Protein AF-A0A850BK90-F1 (afdb_monomer_lite)

pLDDT: mean 86.21, std 15.76, range [28.03, 98.56]

Radius of gyration: 34.25 Å; chains: 1; bounding box: 113×43×99 Å

Secondary structure (DSSP, 8-state):
--HHHIIIIIHHHHTTS-HHHHHHHHHHHHHHHHHSHHHHHHHHHHS-BSPPGGG-EEETTEEESSSEEEPTTSSTTSSSHHHHTTBT-SEEEEEEEBSS-B----TTPSEEEGGGTEEEE-TTS-B-BHHHHHHHHHH-TT--S-EEEEE---THHHHHHHHHHTTT-SEEEE-GGGTT-HHHHHHHHHH-SSPEEEEPPTT--HHHHHHHHHHHHHHT--EEES---EEPTTSTT-EEESGGGHHHHHHHHHHHHHHHTTTSEEEE-S---SHHHHHHHHHTT-SEEEESHHHHHS-TTHHHHHHHHHHHHHHHHHHT-----PPPPP------------PPPP----------------TTHHHHHHHHHHHHHHHHHHHHHHHHTTPPPHHHHHHHTS-HHHHHHHTTTHHHHHHHHHHHHHHHHHHHHHHHHHHHIIIIITTT-HHHHHHHHHHHHHHHHGGGGGGGGS---HHHHHHHHHHHHHHHHHHHHHHHH--S---GGGGGS-SSB--TTSHHHHHHHHHHHHHHHHHHHHHHHHHHHTTTS--HHHHHHHT--HHHHHHH-TTHHHHHHHHHHHHHHHHHHHHHHHHHHHHHH--TT-HHHHHHHHHHHHHHHHHHHHTHHHHT---HHHHHHHHHHHHHHHHHHHHHHHHHHHS-TT-SB----

Structure (mmCIF, N/CA/C/O backbone):
data_AF-A0A850BK90-F1
#
_entry.id   AF-A0A850BK90-F1
#
loop_
_atom_site.group_PDB
_atom_site.id
_atom_site.type_symbol
_atom_site.label_atom_id
_atom_site.label_alt_id
_atom_site.label_comp_id
_atom_site.label_asym_id
_atom_site.label_entity_id
_atom_site.label_seq_id
_atom_site.pdbx_PDB_ins_code
_atom_site.Cartn_x
_atom_site.Cartn_y
_atom_site.Cartn_z
_atom_site.occupancy
_atom_site.B_iso_or_equiv
_atom_site.auth_seq_id
_atom_site.auth_comp_id
_atom_site.auth_asym_id
_atom_site.auth_atom_id
_atom_site.pdbx_PDB_model_num
ATOM 1 N N . MET A 1 1 ? -5.467 1.366 4.485 1.00 55.59 1 MET A N 1
ATOM 2 C CA . MET A 1 1 ? -4.414 0.494 3.914 1.00 55.59 1 MET A CA 1
ATOM 3 C C . MET A 1 1 ? -5.049 -0.854 3.629 1.00 55.59 1 MET A C 1
ATOM 5 O O . MET A 1 1 ? -5.487 -1.485 4.581 1.00 55.59 1 MET A O 1
ATOM 9 N N . PRO A 1 2 ? -5.149 -1.277 2.365 1.00 62.84 2 PRO A N 1
ATOM 10 C CA . PRO A 1 2 ? -5.814 -2.530 2.025 1.00 62.84 2 PRO A CA 1
ATOM 11 C C . PRO A 1 2 ? -5.014 -3.762 2.468 1.00 62.84 2 PRO A C 1
ATOM 13 O O . PRO A 1 2 ? -3.783 -3.770 2.363 1.00 62.84 2 PRO A O 1
ATOM 16 N N . ASP A 1 3 ? -5.699 -4.835 2.863 1.00 71.88 3 ASP A N 1
ATOM 17 C CA . ASP A 1 3 ? -5.078 -6.105 3.281 1.00 71.88 3 ASP A CA 1
ATOM 18 C C . ASP A 1 3 ? -4.113 -6.684 2.238 1.00 71.88 3 ASP A C 1
ATOM 20 O O . ASP A 1 3 ? -3.059 -7.216 2.592 1.00 71.88 3 ASP A O 1
ATOM 24 N N . TRP A 1 4 ? -4.425 -6.503 0.949 1.00 63.34 4 TRP A N 1
ATOM 25 C CA . TRP A 1 4 ? -3.591 -6.956 -0.169 1.00 63.34 4 TRP A CA 1
ATOM 26 C C . TRP A 1 4 ? -2.229 -6.254 -0.244 1.00 63.34 4 TRP A C 1
ATOM 28 O O . TRP A 1 4 ? -1.328 -6.760 -0.899 1.00 63.34 4 TRP A O 1
ATOM 38 N N . THR A 1 5 ? -2.048 -5.116 0.433 1.00 70.62 5 THR A N 1
ATOM 39 C CA . THR A 1 5 ? -0.725 -4.492 0.603 1.00 70.62 5 THR A CA 1
ATOM 40 C C . THR A 1 5 ? -0.061 -4.916 1.908 1.00 70.62 5 THR A C 1
ATOM 42 O O . THR A 1 5 ? 1.141 -5.184 1.944 1.00 70.62 5 THR A O 1
ATOM 45 N N . TYR A 1 6 ? -0.837 -4.994 2.993 1.00 81.31 6 TYR A N 1
ATOM 46 C CA . TYR A 1 6 ? -0.299 -5.231 4.326 1.00 81.31 6 TYR A CA 1
ATOM 47 C C . TYR A 1 6 ? 0.297 -6.631 4.469 1.00 81.31 6 TYR A C 1
ATOM 49 O O . TYR A 1 6 ? 1.457 -6.757 4.852 1.00 81.31 6 TYR A O 1
ATOM 57 N N . HIS A 1 7 ? -0.454 -7.676 4.123 1.00 81.88 7 HIS A N 1
ATOM 58 C CA . HIS A 1 7 ? -0.020 -9.059 4.331 1.00 81.88 7 HIS A CA 1
ATOM 59 C C . HIS A 1 7 ? 1.178 -9.498 3.473 1.00 81.88 7 HIS A C 1
ATOM 61 O O . HIS A 1 7 ? 2.066 -10.135 4.038 1.00 81.88 7 HIS A O 1
ATOM 67 N N . PRO A 1 8 ? 1.261 -9.183 2.165 1.00 71.94 8 PRO A N 1
ATOM 68 C CA . PRO A 1 8 ? 2.379 -9.648 1.343 1.00 71.94 8 PRO A CA 1
ATOM 69 C C . PRO A 1 8 ? 3.638 -8.774 1.431 1.00 71.94 8 PRO A C 1
ATOM 71 O O . PRO A 1 8 ? 4.728 -9.293 1.212 1.00 71.94 8 PRO A O 1
ATOM 74 N N . PHE A 1 9 ? 3.527 -7.479 1.764 1.00 77.31 9 PHE A N 1
ATOM 75 C CA . PHE A 1 9 ? 4.675 -6.557 1.712 1.00 77.31 9 PHE A CA 1
ATOM 76 C C . PHE A 1 9 ? 5.062 -5.987 3.079 1.00 77.31 9 PHE A C 1
ATOM 78 O O . PHE A 1 9 ? 6.206 -6.131 3.513 1.00 77.31 9 PHE A O 1
ATOM 85 N N . PHE A 1 10 ? 4.123 -5.350 3.787 1.00 82.69 10 PHE A N 1
ATOM 86 C CA . PHE A 1 10 ? 4.450 -4.632 5.024 1.00 82.69 10 PHE A CA 1
ATOM 87 C C . PHE A 1 10 ? 4.637 -5.564 6.215 1.00 82.69 10 PHE A C 1
ATOM 89 O O . PHE A 1 10 ? 5.603 -5.411 6.958 1.00 82.69 10 PHE A O 1
ATOM 96 N N . LYS A 1 11 ? 3.751 -6.546 6.395 1.00 88.56 11 LYS A N 1
ATOM 97 C CA . LYS A 1 11 ? 3.808 -7.491 7.511 1.00 88.56 11 LYS A CA 1
ATOM 98 C C . LYS A 1 11 ? 5.130 -8.276 7.515 1.00 88.56 11 LYS A C 1
ATOM 100 O O . LYS A 1 11 ? 5.791 -8.235 8.548 1.00 88.56 11 LYS A O 1
ATOM 105 N N . PRO A 1 12 ? 5.609 -8.885 6.407 1.00 87.56 12 PRO A N 1
ATOM 106 C CA . PRO A 1 12 ? 6.881 -9.615 6.405 1.00 87.56 12 PRO A CA 1
ATOM 107 C C . PRO A 1 12 ? 8.093 -8.731 6.717 1.00 87.56 12 PRO A C 1
ATOM 109 O O . PRO A 1 12 ? 9.051 -9.199 7.328 1.00 87.56 12 PRO A O 1
ATOM 112 N N . LEU A 1 13 ? 8.056 -7.451 6.329 1.00 88.44 13 LEU A N 1
ATOM 113 C CA . LEU A 1 13 ? 9.131 -6.499 6.606 1.00 88.44 13 LEU A CA 1
ATOM 114 C C . LEU A 1 13 ? 9.105 -6.013 8.062 1.00 88.44 13 LEU A C 1
ATOM 116 O O . LEU A 1 13 ? 10.115 -6.079 8.759 1.00 88.44 13 LEU A O 1
ATOM 120 N N . LEU A 1 14 ? 7.945 -5.557 8.540 1.00 89.88 14 LEU A N 1
ATOM 121 C CA . LEU A 1 14 ? 7.761 -5.047 9.902 1.00 89.88 14 LEU A CA 1
ATOM 122 C C . LEU A 1 14 ? 7.940 -6.143 10.952 1.00 89.88 14 LEU A C 1
ATOM 124 O O . LEU A 1 14 ? 8.345 -5.854 12.077 1.00 89.88 14 LEU A O 1
ATOM 128 N N . PHE A 1 15 ? 7.656 -7.400 10.604 1.00 92.94 15 PHE A N 1
ATOM 129 C CA . PHE A 1 15 ? 7.811 -8.509 11.536 1.00 92.94 15 PHE A CA 1
ATOM 130 C C . PHE A 1 15 ? 9.271 -8.939 11.728 1.00 92.94 15 PHE A C 1
ATOM 132 O O . PHE A 1 15 ? 9.591 -9.547 12.741 1.00 92.94 15 PHE A O 1
ATOM 139 N N . ARG A 1 16 ? 10.186 -8.516 10.846 1.00 89.69 16 ARG A N 1
ATOM 140 C CA . ARG A 1 16 ? 11.638 -8.688 11.038 1.00 89.69 16 ARG A CA 1
ATOM 141 C C . ARG A 1 16 ? 12.256 -7.676 12.003 1.00 89.69 16 ARG A C 1
ATOM 143 O O . ARG A 1 16 ? 13.419 -7.815 12.367 1.00 89.69 16 ARG A O 1
ATOM 150 N N . LEU A 1 17 ? 11.506 -6.648 12.394 1.00 89.25 17 LEU A N 1
ATOM 151 C CA . LEU A 1 17 ? 11.947 -5.633 13.343 1.00 89.25 17 LEU A CA 1
ATOM 152 C C . LEU A 1 17 ? 11.377 -5.920 14.740 1.00 89.25 17 LEU A C 1
ATOM 154 O O . LEU A 1 17 ? 10.257 -6.434 14.846 1.00 89.25 17 LEU A O 1
ATOM 158 N N . PRO A 1 18 ? 12.082 -5.520 15.818 1.00 89.38 18 PRO A N 1
ATOM 159 C CA . PRO A 1 18 ? 11.487 -5.477 17.149 1.00 89.38 18 PRO A CA 1
ATOM 160 C C . PRO A 1 18 ? 10.239 -4.579 17.158 1.00 89.38 18 PRO A C 1
ATOM 162 O O . PRO A 1 18 ? 10.147 -3.617 16.385 1.00 89.38 18 PRO A O 1
ATOM 165 N N . ALA A 1 19 ? 9.282 -4.873 18.043 1.00 89.94 19 ALA A N 1
ATOM 166 C CA . ALA A 1 19 ? 7.936 -4.301 17.966 1.00 89.94 19 ALA A CA 1
ATOM 167 C C . ALA A 1 19 ? 7.914 -2.767 18.062 1.00 89.94 19 ALA A C 1
ATOM 169 O O . ALA A 1 19 ? 7.218 -2.113 17.288 1.00 89.94 19 ALA A O 1
ATOM 170 N N . GLU A 1 20 ? 8.709 -2.175 18.959 1.00 89.19 20 GLU A N 1
ATOM 171 C CA . GLU A 1 20 ? 8.755 -0.717 19.110 1.00 89.19 20 GLU A CA 1
ATOM 172 C C . GLU A 1 20 ? 9.348 0.011 17.893 1.00 89.19 20 GLU A C 1
ATOM 174 O O . GLU A 1 20 ? 8.703 0.931 17.388 1.00 89.19 20 GLU A O 1
ATOM 179 N N . PRO A 1 21 ? 10.530 -0.364 17.361 1.00 89.62 21 PRO A N 1
ATOM 180 C CA . PRO A 1 21 ? 11.002 0.158 16.082 1.00 89.62 21 PRO A CA 1
ATOM 181 C C . PRO A 1 21 ? 9.967 0.043 14.958 1.00 89.62 21 PRO A C 1
ATOM 183 O O . PRO A 1 21 ? 9.746 1.024 14.247 1.00 89.62 21 PRO A O 1
ATOM 186 N N . ALA A 1 22 ? 9.302 -1.111 14.825 1.00 91.81 22 ALA A N 1
ATOM 187 C CA . ALA A 1 22 ? 8.269 -1.323 13.812 1.00 91.81 22 ALA A CA 1
ATOM 188 C C . ALA A 1 22 ? 7.086 -0.354 13.990 1.00 91.81 22 ALA A C 1
ATOM 190 O O . ALA A 1 22 ? 6.674 0.305 13.030 1.00 91.81 22 ALA A O 1
ATOM 191 N N . ARG A 1 23 ? 6.583 -0.208 15.225 1.00 92.56 23 ARG A N 1
ATOM 192 C CA . ARG A 1 23 ? 5.519 0.743 15.586 1.00 92.56 23 ARG A CA 1
ATOM 193 C C . ARG A 1 23 ? 5.940 2.178 15.291 1.00 92.56 23 ARG A C 1
ATOM 195 O O . ARG A 1 23 ? 5.211 2.893 14.614 1.00 92.56 23 ARG A O 1
ATOM 202 N N . ARG A 1 24 ? 7.131 2.591 15.727 1.00 90.62 24 ARG A N 1
ATOM 203 C CA . ARG A 1 24 ? 7.639 3.958 15.547 1.00 90.62 24 ARG A CA 1
ATOM 204 C C . ARG A 1 24 ? 7.816 4.327 14.077 1.00 90.62 24 ARG A C 1
ATOM 206 O O . ARG A 1 24 ? 7.438 5.428 13.693 1.00 90.62 24 ARG A O 1
ATOM 213 N N . ILE A 1 25 ? 8.356 3.425 13.254 1.00 92.06 25 ILE A N 1
ATOM 214 C CA . ILE A 1 25 ? 8.469 3.635 11.800 1.00 92.06 25 ILE A CA 1
ATOM 215 C C . ILE A 1 25 ? 7.076 3.766 11.181 1.00 92.06 25 ILE A C 1
ATOM 217 O O . ILE A 1 25 ? 6.824 4.709 10.434 1.00 92.06 25 ILE A O 1
ATOM 221 N N . THR A 1 26 ? 6.158 2.865 11.540 1.00 92.88 26 THR A N 1
ATOM 222 C CA . THR A 1 26 ? 4.777 2.890 11.037 1.00 92.88 26 THR A CA 1
ATOM 223 C C . THR A 1 26 ? 4.088 4.209 11.392 1.00 92.88 26 THR A C 1
ATOM 225 O O . THR A 1 26 ? 3.578 4.897 10.511 1.00 92.88 26 THR A O 1
ATOM 228 N N . LEU A 1 27 ? 4.138 4.618 12.661 1.00 93.31 27 LEU A N 1
ATOM 229 C CA . LEU A 1 27 ? 3.566 5.880 13.124 1.00 93.31 27 LEU A CA 1
ATOM 230 C C . LEU A 1 27 ? 4.255 7.100 12.509 1.00 93.31 27 LEU A C 1
ATOM 232 O O . LEU A 1 27 ? 3.576 8.079 12.236 1.00 93.31 27 LEU A O 1
ATOM 236 N N . ALA A 1 28 ? 5.565 7.066 12.250 1.00 91.50 28 ALA A N 1
ATOM 237 C CA . ALA A 1 28 ? 6.263 8.168 11.588 1.00 91.50 28 ALA A CA 1
ATOM 238 C C . ALA A 1 28 ? 5.769 8.372 10.146 1.00 91.50 28 ALA A C 1
ATOM 240 O O . ALA A 1 28 ? 5.507 9.506 9.741 1.00 91.50 28 ALA A O 1
ATOM 241 N N . LEU A 1 29 ? 5.578 7.283 9.394 1.00 89.75 29 LEU A N 1
ATOM 242 C CA . LEU A 1 29 ? 5.016 7.329 8.041 1.00 89.75 29 LEU A CA 1
ATOM 243 C C . LEU A 1 29 ? 3.564 7.827 8.051 1.00 89.75 29 LEU A C 1
ATOM 245 O O . LEU A 1 29 ? 3.200 8.694 7.254 1.00 89.75 29 LEU A O 1
ATOM 249 N N . LEU A 1 30 ? 2.751 7.341 8.993 1.00 91.62 30 LEU A N 1
ATOM 250 C CA . LEU A 1 30 ? 1.383 7.827 9.180 1.00 91.62 30 LEU A CA 1
ATOM 251 C C . LEU A 1 30 ? 1.356 9.301 9.604 1.00 91.62 30 LEU A C 1
ATOM 253 O O . LEU A 1 30 ? 0.539 10.066 9.102 1.00 91.62 30 LEU A O 1
ATOM 257 N N . ALA A 1 31 ? 2.283 9.739 10.456 1.00 91.50 31 ALA A N 1
ATOM 258 C CA . ALA A 1 31 ? 2.389 11.124 10.900 1.00 91.50 31 ALA A CA 1
ATOM 259 C C . ALA A 1 31 ? 2.754 12.074 9.749 1.00 91.50 31 ALA A C 1
ATOM 261 O O . ALA A 1 31 ? 2.248 13.195 9.685 1.00 91.50 31 ALA A O 1
ATOM 262 N N . MET A 1 32 ? 3.600 11.644 8.804 1.00 87.00 32 MET A N 1
ATOM 263 C CA . MET A 1 32 ? 3.873 12.419 7.585 1.00 87.00 32 MET A CA 1
ATOM 264 C C . MET A 1 32 ? 2.590 12.672 6.782 1.00 87.00 32 MET A C 1
ATOM 266 O O . MET A 1 32 ? 2.359 13.789 6.314 1.00 87.00 32 MET A O 1
ATOM 270 N N . GLN A 1 33 ? 1.730 11.658 6.673 1.00 85.56 33 GLN A N 1
ATOM 271 C CA . GLN A 1 33 ? 0.437 11.769 5.996 1.00 85.56 33 GLN A CA 1
ATOM 272 C C . GLN A 1 33 ? -0.548 12.619 6.809 1.00 85.56 33 GLN A C 1
ATOM 274 O O . GLN A 1 33 ? -1.211 13.489 6.249 1.00 85.56 33 GLN A O 1
ATOM 279 N N . ALA A 1 34 ? -0.576 12.449 8.132 1.00 87.38 34 ALA A N 1
ATOM 280 C CA . ALA A 1 34 ? -1.424 13.193 9.061 1.00 87.38 34 ALA A CA 1
ATOM 281 C C . ALA A 1 34 ? -1.169 14.709 9.036 1.00 87.38 34 ALA A C 1
ATOM 283 O O . ALA A 1 34 ? -2.108 15.502 9.145 1.00 87.38 34 ALA A O 1
ATOM 284 N N . LYS A 1 35 ? 0.087 15.139 8.850 1.00 85.88 35 LYS A N 1
ATOM 285 C CA . LYS A 1 35 ? 0.475 16.562 8.856 1.00 85.88 35 LYS A CA 1
ATOM 286 C C . LYS A 1 35 ? -0.087 17.357 7.676 1.00 85.88 35 LYS A C 1
ATOM 288 O O . LYS A 1 35 ? -0.396 18.540 7.829 1.00 85.88 35 LYS A O 1
ATOM 293 N N . THR A 1 36 ? -0.243 16.738 6.508 1.00 83.06 36 THR A N 1
ATOM 294 C CA . THR A 1 36 ? -0.608 17.445 5.270 1.00 83.06 36 THR A CA 1
ATOM 295 C C . THR A 1 36 ? -2.053 17.155 4.870 1.00 83.06 36 THR A C 1
ATOM 297 O O . THR A 1 36 ? -2.522 16.028 4.983 1.00 83.06 36 THR A O 1
ATOM 300 N N . HIS A 1 37 ? -2.784 18.166 4.384 1.00 82.56 37 HIS A N 1
ATOM 301 C CA . HIS A 1 37 ? -4.151 17.948 3.891 1.00 82.56 37 HIS A CA 1
ATOM 302 C C . HIS A 1 37 ? -4.192 16.931 2.729 1.00 82.56 37 HIS A C 1
ATOM 304 O O . HIS A 1 37 ? -4.983 15.994 2.813 1.00 82.56 37 HIS A O 1
ATOM 310 N N . PRO A 1 38 ? -3.311 17.005 1.704 1.00 82.31 38 PRO A N 1
ATOM 311 C CA . PRO A 1 38 ? -3.244 15.975 0.666 1.00 82.31 38 PRO A CA 1
ATOM 312 C C . PRO A 1 38 ? -2.945 14.576 1.213 1.00 82.31 38 PRO A C 1
ATOM 314 O O . PRO A 1 38 ? -3.559 13.615 0.764 1.00 82.31 38 PRO A O 1
ATOM 317 N N . GLY A 1 39 ? -2.053 14.455 2.203 1.00 81.19 39 GLY A N 1
ATOM 318 C CA . GLY A 1 39 ? -1.745 13.178 2.848 1.00 81.19 39 GLY A CA 1
ATOM 319 C C . GLY A 1 39 ? -2.956 12.573 3.558 1.00 81.19 39 GLY A C 1
ATOM 320 O O . GLY A 1 39 ? -3.242 11.392 3.368 1.00 81.19 39 GLY A O 1
ATOM 321 N N . ARG A 1 40 ? -3.722 13.385 4.299 1.00 85.38 40 ARG A N 1
ATOM 322 C CA . ARG A 1 40 ? -4.974 12.944 4.939 1.00 85.38 40 ARG A CA 1
ATOM 323 C C . ARG A 1 40 ? -6.038 12.543 3.921 1.00 85.38 40 ARG A C 1
ATOM 325 O O . ARG A 1 40 ? -6.673 11.510 4.102 1.00 85.38 40 ARG A O 1
ATOM 332 N N . GLN A 1 41 ? -6.199 13.301 2.834 1.00 81.81 41 GLN A N 1
ATOM 333 C CA . GLN A 1 41 ? -7.132 12.940 1.758 1.00 81.81 41 GLN A CA 1
ATOM 334 C C . GLN A 1 41 ? -6.716 11.640 1.061 1.00 81.81 41 GLN A C 1
ATOM 336 O O . GLN A 1 41 ? -7.556 10.779 0.816 1.00 81.81 41 GLN A O 1
ATOM 341 N N . LEU A 1 42 ? -5.420 11.452 0.798 1.00 79.06 42 LEU A N 1
ATOM 342 C CA . LEU A 1 42 ? -4.898 10.218 0.214 1.00 79.06 42 LEU A CA 1
ATOM 343 C C . LEU A 1 42 ? -5.138 9.020 1.137 1.00 79.06 42 LEU A C 1
ATOM 345 O O . LEU A 1 42 ? -5.603 7.977 0.684 1.00 79.06 42 LEU A O 1
ATOM 349 N N . PHE A 1 43 ? -4.872 9.173 2.436 1.00 81.50 43 PHE A N 1
ATOM 350 C CA . PHE A 1 43 ? -5.137 8.112 3.402 1.00 81.50 43 PHE A CA 1
ATOM 351 C C . PHE A 1 43 ? -6.629 7.794 3.492 1.00 81.50 43 PHE A C 1
ATOM 353 O O . PHE A 1 43 ? -6.991 6.624 3.509 1.00 81.50 43 PHE A O 1
ATOM 360 N N . ARG A 1 44 ? -7.497 8.812 3.478 1.00 82.94 44 ARG A N 1
ATOM 361 C CA . ARG A 1 44 ? -8.953 8.638 3.445 1.00 82.94 44 ARG A CA 1
ATOM 362 C C . ARG A 1 44 ? -9.413 7.860 2.208 1.00 82.94 44 ARG A C 1
ATOM 364 O O . ARG A 1 44 ? -10.277 7.004 2.344 1.00 82.94 44 ARG A O 1
ATOM 371 N N . LEU A 1 45 ? -8.820 8.111 1.036 1.00 77.69 45 LEU A N 1
ATOM 372 C CA . LEU A 1 45 ? -9.137 7.399 -0.213 1.00 77.69 45 LEU A CA 1
ATOM 373 C C . LEU A 1 45 ? -8.765 5.907 -0.176 1.00 77.69 45 LEU A C 1
ATOM 375 O O . LEU A 1 45 ? -9.471 5.095 -0.764 1.00 77.69 45 LEU A O 1
ATOM 379 N N . PHE A 1 46 ? -7.664 5.546 0.491 1.00 71.50 46 PHE A N 1
ATOM 380 C CA . PHE A 1 46 ? -7.200 4.153 0.636 1.00 71.50 46 PHE A CA 1
ATOM 381 C C . PHE A 1 46 ? -7.568 3.511 1.986 1.00 71.50 46 PHE A C 1
ATOM 383 O O . PHE A 1 46 ? -7.135 2.392 2.304 1.00 71.50 46 PHE A O 1
ATOM 390 N N . GLY A 1 47 ? -8.285 4.251 2.824 1.00 71.44 47 GLY A N 1
ATOM 391 C CA . GLY A 1 47 ? -8.888 3.781 4.060 1.00 71.44 47 GLY A CA 1
ATOM 392 C C . GLY A 1 47 ? -10.239 3.126 3.791 1.00 71.44 47 GLY A C 1
ATOM 393 O O . GLY A 1 47 ? -10.645 2.953 2.645 1.00 71.44 47 GLY A O 1
ATOM 394 N N . HIS A 1 48 ? -10.945 2.791 4.863 1.00 75.62 48 HIS A N 1
ATOM 395 C CA . HIS A 1 48 ? -12.333 2.330 4.793 1.00 75.62 48 HIS A CA 1
ATOM 396 C C . HIS A 1 48 ? -13.334 3.492 4.864 1.00 75.62 48 HIS A C 1
ATOM 398 O O . HIS A 1 48 ? -14.539 3.276 4.850 1.00 75.62 48 HIS A O 1
ATOM 404 N N . GLY A 1 49 ? -12.834 4.732 4.901 1.00 77.44 49 GLY A N 1
ATOM 405 C CA . GLY A 1 49 ? -13.653 5.929 5.032 1.00 77.44 49 GLY A CA 1
ATOM 406 C C . GLY A 1 49 ? -14.144 6.142 6.462 1.00 77.44 49 GLY A C 1
ATOM 407 O O . GLY A 1 49 ? -13.579 5.610 7.417 1.00 77.44 49 GLY A O 1
ATOM 408 N N . MET A 1 50 ? -15.169 6.982 6.594 1.00 82.06 50 MET A N 1
ATOM 409 C CA . MET A 1 50 ? -15.896 7.147 7.853 1.00 82.06 50 MET A CA 1
ATOM 410 C C . MET A 1 50 ? -17.032 6.120 7.904 1.00 82.06 50 MET A C 1
ATOM 412 O O . MET A 1 50 ? -17.659 5.909 6.862 1.00 82.06 50 MET A O 1
ATOM 416 N N . PRO A 1 51 ? -17.321 5.517 9.071 1.00 85.00 51 PRO A N 1
ATOM 417 C CA . PRO A 1 51 ? -18.447 4.598 9.208 1.00 85.00 51 PRO A CA 1
ATOM 418 C C . PRO A 1 51 ? -19.783 5.251 8.808 1.00 85.00 51 PRO A C 1
ATOM 420 O O . PRO A 1 51 ? -19.962 6.445 9.083 1.00 85.00 51 PRO A O 1
ATOM 423 N N . PRO A 1 52 ? -20.722 4.519 8.178 1.00 85.19 52 PRO A N 1
ATOM 424 C CA . PRO A 1 52 ? -22.052 5.051 7.907 1.00 85.19 52 PRO A CA 1
ATOM 425 C C . PRO A 1 52 ? -22.853 5.227 9.198 1.00 85.19 52 PRO A C 1
ATOM 427 O O . PRO A 1 52 ? -22.620 4.557 10.202 1.00 85.19 52 PRO A O 1
ATOM 430 N N . GLU A 1 53 ? -23.854 6.108 9.158 1.00 85.56 53 GLU A N 1
ATOM 431 C CA . GLU A 1 53 ? -24.686 6.387 10.335 1.00 85.56 53 GLU A CA 1
ATOM 432 C C . GLU A 1 53 ? -25.510 5.183 10.814 1.00 85.56 53 GLU A C 1
ATOM 434 O O . GLU A 1 53 ? -25.895 5.148 11.981 1.00 85.56 53 GLU A O 1
ATOM 439 N N . SER A 1 54 ? -25.770 4.198 9.948 1.00 85.94 54 SER A N 1
ATOM 440 C CA . SER A 1 54 ? -26.578 3.016 10.272 1.00 85.94 54 SER A CA 1
ATOM 441 C C . SER A 1 54 ? -25.999 2.193 11.423 1.00 85.94 54 SER A C 1
ATOM 443 O O . SER A 1 54 ? -26.757 1.653 12.226 1.00 85.94 54 SER A O 1
ATOM 445 N N . VAL A 1 55 ? -24.672 2.140 11.549 1.00 91.38 55 VAL A N 1
ATOM 446 C CA . VAL A 1 55 ? -23.970 1.346 12.569 1.00 91.38 55 VAL A CA 1
ATOM 447 C C . VAL A 1 55 ? -23.564 2.159 13.804 1.00 91.38 55 VAL A C 1
ATOM 449 O O . VAL A 1 55 ? -22.774 1.677 14.618 1.00 91.38 55 VAL A O 1
ATOM 452 N N . ALA A 1 56 ? -24.063 3.390 13.951 1.00 94.12 56 ALA A N 1
ATOM 453 C CA . ALA A 1 56 ? -23.722 4.250 15.079 1.00 94.12 56 ALA A CA 1
ATOM 454 C C . ALA A 1 56 ? -24.069 3.602 16.430 1.00 94.12 56 ALA A C 1
ATOM 456 O O . ALA A 1 56 ? -25.093 2.937 16.583 1.00 94.12 56 ALA A O 1
ATOM 457 N N . ALA A 1 57 ? -23.215 3.829 17.428 1.00 95.00 57 ALA A N 1
ATOM 458 C CA . ALA A 1 57 ? -23.352 3.271 18.768 1.00 95.00 57 ALA A CA 1
ATOM 459 C C . ALA A 1 57 ? -23.449 4.381 19.823 1.00 95.00 57 ALA A C 1
ATOM 461 O O . ALA A 1 57 ? -22.839 5.444 19.696 1.00 95.00 57 ALA A O 1
ATOM 462 N N . HIS A 1 58 ? -24.202 4.117 20.891 1.00 96.38 58 HIS A N 1
ATOM 463 C CA . HIS A 1 58 ? -24.317 5.003 22.046 1.00 96.38 58 HIS A CA 1
ATOM 464 C C . HIS A 1 58 ? -23.799 4.289 23.292 1.00 96.38 58 HIS A C 1
ATOM 466 O O . HIS A 1 58 ? -24.331 3.258 23.701 1.00 96.38 58 HIS A O 1
ATOM 472 N N . ALA A 1 59 ? -22.758 4.851 23.894 1.00 96.69 59 ALA A N 1
ATOM 473 C CA . ALA A 1 59 ? -22.120 4.333 25.096 1.00 96.69 59 ALA A CA 1
ATOM 474 C C . ALA A 1 59 ? -21.443 5.488 25.832 1.00 96.69 59 ALA A C 1
ATOM 476 O O . ALA A 1 59 ? -21.148 6.521 25.242 1.00 96.69 59 ALA A O 1
ATOM 477 N N . LEU A 1 60 ? -21.202 5.347 27.127 1.00 96.75 60 LEU A N 1
ATOM 478 C CA . LEU A 1 60 ? -20.541 6.344 27.968 1.00 96.75 60 LEU A CA 1
ATOM 479 C C . LEU A 1 60 ? -21.239 7.717 28.016 1.00 96.75 60 LEU A C 1
ATOM 481 O O . LEU A 1 60 ? -20.632 8.705 28.414 1.00 96.75 60 LEU A O 1
ATOM 485 N N . GLY A 1 61 ? -22.508 7.792 27.598 1.00 94.62 61 GLY A N 1
ATOM 486 C CA . GLY A 1 61 ? -23.206 9.066 27.382 1.00 94.62 61 GLY A CA 1
ATOM 487 C C . GLY A 1 61 ? -22.752 9.825 26.125 1.00 94.62 61 GLY A C 1
ATOM 488 O O . GLY A 1 61 ? -23.101 10.989 25.952 1.00 94.62 61 GLY A O 1
ATOM 489 N N . LEU A 1 62 ? -21.986 9.179 25.244 1.00 97.00 62 LEU A N 1
ATOM 490 C CA . LEU A 1 62 ? -21.446 9.713 23.997 1.00 97.00 62 LEU A CA 1
ATOM 491 C C . LEU A 1 62 ? -22.039 8.975 22.786 1.00 97.00 62 LEU A C 1
ATOM 493 O O . LEU A 1 62 ? -22.503 7.835 22.882 1.00 97.00 62 LEU A O 1
ATOM 497 N N . ARG A 1 63 ? -22.013 9.637 21.624 1.00 96.44 63 ARG A N 1
ATOM 498 C CA . ARG A 1 63 ? -22.327 9.030 20.322 1.00 96.44 63 ARG A CA 1
ATOM 499 C C . ARG A 1 63 ? -21.025 8.671 19.611 1.00 96.44 63 ARG A C 1
ATOM 501 O O . ARG A 1 63 ? -20.146 9.519 19.473 1.00 96.44 63 ARG A O 1
ATOM 508 N N . PHE A 1 64 ? -20.951 7.447 19.110 1.00 97.25 64 PHE A N 1
ATOM 509 C CA . PHE A 1 64 ? -19.843 6.920 18.323 1.00 97.25 64 PHE A CA 1
ATOM 510 C C . PHE A 1 64 ? -20.329 6.593 16.903 1.00 97.25 64 PHE A C 1
ATOM 512 O O . PHE A 1 64 ? -21.384 5.971 16.768 1.00 97.25 64 PHE A O 1
ATOM 519 N N . PRO A 1 65 ? -19.594 6.968 15.837 1.00 95.81 65 PRO A N 1
ATOM 520 C CA . PRO A 1 65 ? -19.954 6.622 14.458 1.00 95.81 65 PRO A CA 1
ATOM 521 C C . PRO A 1 65 ? -20.120 5.120 14.207 1.00 95.81 65 PRO A C 1
ATOM 523 O O . PRO A 1 65 ? -20.934 4.729 13.384 1.00 95.81 65 PRO A O 1
ATOM 526 N N . CYS A 1 66 ? -19.375 4.282 14.926 1.00 95.94 66 CYS A N 1
ATOM 527 C CA . CYS A 1 66 ? -19.568 2.836 14.991 1.00 95.94 66 CYS A CA 1
ATOM 528 C C . CYS A 1 66 ? -19.000 2.309 16.323 1.00 95.94 66 CYS A C 1
ATOM 530 O O . CYS A 1 66 ? -18.263 3.042 16.994 1.00 95.94 66 CYS A O 1
ATOM 532 N N . PRO A 1 67 ? -19.287 1.061 16.733 1.00 97.38 67 PRO A N 1
ATOM 533 C CA . PRO A 1 67 ? -18.798 0.530 18.005 1.00 97.38 67 PRO A CA 1
ATOM 534 C C . PRO A 1 67 ? -17.312 0.131 17.987 1.00 97.38 67 PRO A C 1
ATOM 536 O O . PRO A 1 67 ? -16.829 -0.423 18.969 1.00 97.38 67 PRO A O 1
ATOM 539 N N . ILE A 1 68 ? -16.585 0.362 16.890 1.00 97.56 68 ILE A N 1
ATOM 540 C CA . ILE A 1 68 ? -15.227 -0.156 16.679 1.00 97.56 68 ILE A CA 1
ATOM 541 C C . ILE A 1 68 ? -14.186 0.884 17.101 1.00 97.56 68 ILE A C 1
ATOM 543 O O . ILE A 1 68 ? -14.125 1.969 16.529 1.00 97.56 68 ILE A O 1
ATOM 547 N N . GLY A 1 69 ? -13.327 0.545 18.055 1.00 96.94 69 GLY A N 1
ATOM 548 C CA . GLY A 1 69 ? -12.261 1.407 18.556 1.00 96.94 69 GLY A CA 1
ATOM 549 C C . GLY A 1 69 ? -10.859 0.898 18.250 1.00 96.94 69 GLY A C 1
ATOM 550 O O . GLY A 1 69 ? -10.622 -0.307 18.150 1.00 96.94 69 GLY A O 1
ATOM 551 N N . VAL A 1 70 ? -9.900 1.819 18.156 1.00 97.00 70 VAL A N 1
ATOM 552 C CA . VAL A 1 70 ? -8.466 1.490 18.223 1.00 97.00 70 VAL A CA 1
ATOM 553 C C . VAL A 1 70 ? -8.001 1.639 19.668 1.00 97.00 70 VAL A C 1
ATOM 555 O O . VAL A 1 70 ? -8.133 2.720 20.241 1.00 97.00 70 VAL A O 1
ATOM 558 N N . ALA A 1 71 ? -7.462 0.562 20.239 1.00 95.38 71 ALA A N 1
ATOM 559 C CA . ALA A 1 71 ? -7.042 0.517 21.635 1.00 95.38 71 ALA A CA 1
ATOM 560 C C . ALA A 1 71 ? -5.795 1.376 21.916 1.00 95.38 71 ALA A C 1
ATOM 562 O O . ALA A 1 71 ? -5.004 1.698 21.018 1.00 95.38 71 ALA A O 1
ATOM 563 N N . GLN A 1 72 ? -5.568 1.646 23.204 1.00 93.44 72 GLN A N 1
ATOM 564 C CA . GLN A 1 72 ? -4.317 2.226 23.691 1.00 93.44 72 GLN A CA 1
ATOM 565 C C . GLN A 1 72 ? -3.098 1.388 23.278 1.00 93.44 72 GLN A C 1
ATOM 567 O O . GLN A 1 72 ? -3.182 0.181 23.063 1.00 93.44 72 GLN A O 1
ATOM 572 N N . GLY A 1 73 ? -1.929 2.022 23.192 1.00 90.62 73 GLY A N 1
ATOM 573 C CA . GLY A 1 73 ? -0.695 1.343 22.797 1.00 90.62 73 GLY A CA 1
ATOM 574 C C . GLY A 1 73 ? -0.473 1.241 21.284 1.00 90.62 73 GLY A C 1
ATOM 575 O O . GLY A 1 73 ? 0.651 0.950 20.879 1.00 90.62 73 GLY A O 1
ATOM 576 N N . ILE A 1 74 ? -1.462 1.537 20.432 1.00 93.81 74 ILE A N 1
ATOM 577 C CA . ILE A 1 74 ? -1.219 1.703 18.987 1.00 93.81 74 ILE A CA 1
ATOM 578 C C . ILE A 1 74 ? -0.579 3.066 18.710 1.00 93.81 74 ILE A C 1
ATOM 580 O O . ILE A 1 74 ? 0.555 3.113 18.240 1.00 93.81 74 ILE A O 1
ATOM 584 N N . ASP A 1 75 ? -1.265 4.163 19.046 1.00 95.12 75 ASP A N 1
ATOM 585 C CA . ASP A 1 75 ? -0.743 5.532 18.933 1.00 95.12 75 ASP A CA 1
ATOM 586 C C . ASP A 1 75 ? -0.491 6.123 20.326 1.00 95.12 75 ASP A C 1
ATOM 588 O O . ASP A 1 75 ? -1.319 6.822 20.914 1.00 95.12 75 ASP A O 1
ATOM 592 N N . THR A 1 76 ? 0.686 5.826 20.877 1.00 93.31 76 THR A N 1
ATOM 593 C CA . THR A 1 76 ? 1.083 6.266 22.224 1.00 93.31 76 THR A CA 1
ATOM 594 C C . THR A 1 76 ? 1.333 7.769 22.331 1.00 93.31 76 THR A C 1
ATOM 596 O O . THR A 1 76 ? 1.446 8.290 23.437 1.00 93.31 76 THR A O 1
ATOM 599 N N . GLY A 1 77 ? 1.440 8.471 21.200 1.00 93.62 77 GLY A N 1
ATOM 600 C CA . GLY A 1 77 ? 1.825 9.878 21.149 1.00 93.62 77 GLY A CA 1
ATOM 601 C C . GLY A 1 77 ? 0.846 10.781 20.410 1.00 93.62 77 GLY A C 1
ATOM 602 O O . GLY A 1 77 ? 1.226 11.923 20.159 1.00 93.62 77 GLY A O 1
ATOM 603 N N . ALA A 1 78 ? -0.339 10.288 20.032 1.00 95.19 78 ALA A N 1
ATOM 604 C CA . ALA A 1 78 ? -1.330 10.988 19.207 1.00 95.19 78 ALA A CA 1
ATOM 605 C C . ALA A 1 78 ? -0.737 11.613 17.927 1.00 95.19 78 ALA A C 1
ATOM 607 O O . ALA A 1 78 ? -1.068 12.738 17.553 1.00 95.19 78 ALA A O 1
ATOM 608 N N . VAL A 1 79 ? 0.193 10.916 17.266 1.00 94.44 79 VAL A N 1
ATOM 609 C CA . VAL A 1 79 ? 0.881 11.435 16.067 1.00 94.44 79 VAL A CA 1
ATOM 610 C C . VAL A 1 79 ? 0.168 11.076 14.765 1.00 94.44 79 VAL A C 1
ATOM 612 O O . VAL A 1 79 ? 0.434 11.690 13.731 1.00 94.44 79 VAL A O 1
ATOM 615 N N . ALA A 1 80 ? -0.724 10.086 14.807 1.00 94.31 80 ALA A N 1
ATOM 616 C CA . ALA A 1 80 ? -1.419 9.528 13.654 1.00 94.31 80 ALA A CA 1
ATOM 617 C C . ALA A 1 80 ? -2.950 9.501 13.828 1.00 94.31 80 ALA A C 1
ATOM 619 O O . ALA A 1 80 ? -3.648 9.022 12.934 1.00 94.31 80 ALA A O 1
ATOM 620 N N . ALA A 1 81 ? -3.492 10.041 14.925 1.00 93.50 81 ALA A N 1
ATOM 621 C CA . ALA A 1 81 ? -4.927 10.029 15.225 1.00 93.50 81 ALA A CA 1
ATOM 622 C C . ALA A 1 81 ? -5.809 10.505 14.049 1.00 93.50 81 ALA A C 1
ATOM 624 O O . ALA A 1 81 ? -6.784 9.844 13.691 1.00 93.50 81 ALA A O 1
ATOM 625 N N . SER A 1 82 ? -5.421 11.592 13.371 1.00 91.25 82 SER A N 1
ATOM 626 C CA . SER A 1 82 ? -6.190 12.151 12.247 1.00 91.25 82 SER A CA 1
ATOM 627 C C . SER A 1 82 ? -6.269 11.254 11.010 1.00 91.25 82 SER A C 1
ATOM 629 O O . SER A 1 82 ? -7.150 11.459 10.176 1.00 91.25 82 SER A O 1
ATOM 631 N N . VAL A 1 83 ? -5.381 10.265 10.870 1.00 92.44 83 VAL A N 1
ATOM 632 C CA . VAL A 1 83 ? -5.449 9.271 9.789 1.00 92.44 83 VAL A CA 1
ATOM 633 C C . VAL A 1 83 ? -6.018 7.941 10.272 1.00 92.44 83 VAL A C 1
ATOM 635 O O . VAL A 1 83 ? -6.809 7.343 9.550 1.00 92.44 83 VAL A O 1
ATOM 638 N N . LEU A 1 84 ? -5.708 7.506 11.499 1.00 93.31 84 LEU A N 1
ATOM 639 C CA . LEU A 1 84 ? -6.175 6.226 12.051 1.00 93.31 84 LEU A CA 1
ATOM 640 C C . LEU A 1 84 ? -7.703 6.100 12.090 1.00 93.31 84 LEU A C 1
ATOM 642 O O . LEU A 1 84 ? -8.217 5.008 11.862 1.00 93.31 84 LEU A O 1
ATOM 646 N N . GLN A 1 85 ? -8.432 7.204 12.283 1.00 92.81 85 GLN A N 1
ATOM 647 C CA . GLN A 1 85 ? -9.901 7.213 12.209 1.00 92.81 85 GLN A CA 1
ATOM 648 C C . GLN A 1 85 ? -10.446 6.658 10.876 1.00 92.81 85 GLN A C 1
ATOM 650 O O . GLN A 1 85 ? -11.455 5.959 10.854 1.00 92.81 85 GLN A O 1
ATOM 655 N N . TYR A 1 86 ? -9.737 6.874 9.760 1.00 91.81 86 TYR A N 1
ATOM 656 C CA . TYR A 1 86 ? -10.164 6.431 8.426 1.00 91.81 86 TYR A CA 1
ATOM 657 C C . TYR A 1 86 ? -9.926 4.939 8.163 1.00 91.81 86 TYR A C 1
ATOM 659 O O . TYR A 1 86 ? -10.170 4.460 7.053 1.00 91.81 86 TYR A O 1
ATOM 667 N N . LEU A 1 87 ? -9.445 4.180 9.151 1.00 91.31 87 LEU A N 1
ATOM 668 C CA . LEU A 1 87 ? -9.436 2.717 9.081 1.00 91.31 87 LEU A CA 1
ATOM 669 C C . LEU A 1 87 ? -10.836 2.109 9.269 1.00 91.31 87 LEU A C 1
ATOM 671 O O . LEU A 1 87 ? -10.967 0.895 9.165 1.00 91.31 87 LEU A O 1
ATOM 675 N N . GLY A 1 88 ? -11.867 2.932 9.497 1.00 90.00 88 GLY A N 1
ATOM 676 C CA . GLY A 1 88 ? -13.219 2.494 9.855 1.00 90.00 88 GLY A CA 1
ATOM 677 C C . GLY A 1 88 ? -13.449 2.475 11.368 1.00 90.00 88 GLY A C 1
ATOM 678 O O . GLY A 1 88 ? -14.331 1.767 11.844 1.00 90.00 88 GLY A O 1
ATOM 679 N N . ALA A 1 89 ? -12.637 3.219 12.127 1.00 94.00 89 ALA A N 1
ATOM 680 C CA . ALA A 1 89 ? -12.765 3.323 13.574 1.00 94.00 89 ALA A CA 1
ATOM 681 C C . ALA A 1 89 ? -13.810 4.385 13.943 1.00 94.00 89 ALA A C 1
ATOM 683 O O . ALA A 1 89 ? -13.804 5.489 13.403 1.00 94.00 89 ALA A O 1
ATOM 684 N N . GLY A 1 90 ? -14.686 4.060 14.888 1.00 95.81 90 GLY A N 1
ATOM 685 C CA . GLY A 1 90 ? -15.644 4.969 15.509 1.00 95.81 90 GLY A CA 1
ATOM 686 C C . GLY A 1 90 ? -15.063 5.726 16.702 1.00 95.81 90 GLY A C 1
ATOM 687 O O . GLY A 1 90 ? -15.609 6.753 17.086 1.00 95.81 90 GLY A O 1
ATOM 688 N N . PHE A 1 91 ? -13.951 5.268 17.277 1.00 97.81 91 PHE A N 1
ATOM 689 C CA . PHE A 1 91 ? -13.180 6.018 18.270 1.00 97.81 91 PHE A CA 1
ATOM 690 C C . PHE A 1 91 ? -11.723 5.575 18.324 1.00 97.81 91 PHE A C 1
ATOM 692 O O . PHE A 1 91 ? -11.348 4.518 17.812 1.00 97.81 91 PHE A O 1
ATOM 699 N N . LEU A 1 92 ? -10.896 6.395 18.963 1.00 97.94 92 LEU A N 1
ATOM 700 C CA . LEU A 1 92 ? -9.480 6.118 19.186 1.00 97.94 92 LEU A CA 1
ATOM 701 C C . LEU A 1 92 ? -9.161 6.274 20.670 1.00 97.94 92 LEU A C 1
ATOM 703 O O . LEU A 1 92 ? -9.641 7.217 21.292 1.00 97.94 92 LEU A O 1
ATOM 707 N N . VAL A 1 93 ? -8.315 5.406 21.218 1.00 97.94 93 VAL A N 1
ATOM 708 C CA . VAL A 1 93 ? -7.715 5.588 22.543 1.00 97.94 93 VAL A CA 1
ATOM 709 C C . VAL A 1 93 ? -6.213 5.785 22.368 1.00 97.94 93 VAL A C 1
ATOM 711 O O . VAL A 1 93 ? -5.493 4.870 21.971 1.00 97.94 93 VAL A O 1
ATOM 714 N N . VAL A 1 94 ? -5.733 6.999 22.633 1.00 97.25 94 VAL A N 1
ATOM 715 C CA . VAL A 1 94 ? -4.306 7.346 22.537 1.00 97.25 94 VAL A CA 1
ATOM 716 C C . VAL A 1 94 ? -3.614 7.223 23.893 1.00 97.25 94 VAL A C 1
ATOM 718 O O . VAL A 1 94 ? -4.255 7.276 24.943 1.00 97.25 94 VAL A O 1
ATOM 721 N N . GLY A 1 95 ? -2.289 7.087 23.880 1.00 93.69 95 GLY A N 1
ATOM 722 C CA . GLY A 1 95 ? -1.487 6.896 25.093 1.00 93.69 95 GLY A CA 1
ATOM 723 C C . GLY A 1 95 ? -1.129 5.423 25.348 1.00 93.69 95 GLY A C 1
ATOM 724 O O . GLY A 1 95 ? -1.115 4.624 24.404 1.00 93.69 95 GLY A O 1
ATOM 725 N N . PRO A 1 96 ? -0.786 5.038 26.591 1.00 93.94 96 PRO A N 1
ATOM 726 C CA . PRO A 1 96 ? -1.037 5.765 27.840 1.00 93.94 96 PRO A CA 1
ATOM 727 C C . PRO A 1 96 ? -0.073 6.928 28.135 1.00 93.94 96 PRO A C 1
ATOM 729 O O . PRO A 1 96 ? 1.098 6.892 27.751 1.00 93.94 96 PRO A O 1
ATOM 732 N N . ALA A 1 97 ? -0.560 7.934 28.867 1.00 95.00 97 ALA A N 1
ATOM 733 C CA . ALA A 1 97 ? 0.200 9.090 29.344 1.00 95.00 97 ALA A CA 1
ATOM 734 C C . ALA A 1 97 ? 0.033 9.298 30.858 1.00 95.00 97 ALA A C 1
ATOM 736 O O . ALA A 1 97 ? -1.017 9.013 31.423 1.00 95.00 97 ALA A O 1
ATOM 737 N N . GLY A 1 98 ? 1.082 9.789 31.519 1.00 94.31 98 GLY A N 1
ATOM 738 C CA . GLY A 1 98 ? 1.044 10.150 32.944 1.00 94.31 98 GLY A CA 1
ATOM 739 C C . GLY A 1 98 ? 1.389 11.619 33.162 1.00 94.31 98 GLY A C 1
ATOM 740 O O . GLY A 1 98 ? 1.672 12.326 32.196 1.00 94.31 98 GLY A O 1
ATOM 741 N N . ALA A 1 99 ? 1.424 12.077 34.415 1.00 94.00 99 ALA A N 1
ATOM 742 C CA . ALA A 1 99 ? 1.794 13.461 34.746 1.00 94.00 99 ALA A CA 1
ATOM 743 C C . ALA A 1 99 ? 3.160 13.846 34.149 1.00 94.00 99 ALA A C 1
ATOM 745 O O . ALA A 1 99 ? 3.360 14.936 33.614 1.00 94.00 99 ALA A O 1
ATOM 746 N N . ARG A 1 100 ? 4.102 12.895 34.147 1.00 93.44 100 ARG A N 1
ATOM 747 C CA . ARG A 1 100 ? 5.435 13.051 33.558 1.00 93.44 100 ARG A CA 1
ATOM 748 C C . ARG A 1 100 ? 5.653 12.075 32.408 1.00 93.44 100 ARG A C 1
ATOM 750 O O . ARG A 1 100 ? 5.113 10.967 32.386 1.00 93.44 100 ARG A O 1
ATOM 757 N N . ALA A 1 101 ? 6.484 12.495 31.457 1.00 91.81 101 ALA A N 1
ATOM 758 C CA . ALA A 1 101 ? 6.963 11.612 30.406 1.00 91.81 101 ALA A CA 1
ATOM 759 C C . ALA A 1 101 ? 7.852 10.516 31.011 1.00 91.81 101 ALA A C 1
ATOM 761 O O . ALA A 1 101 ? 8.660 10.782 31.902 1.00 91.81 101 ALA A O 1
ATOM 762 N N . LEU A 1 102 ? 7.718 9.292 30.503 1.00 87.25 102 LEU A N 1
ATOM 763 C CA . LEU A 1 102 ? 8.583 8.175 30.871 1.00 87.25 102 LEU A CA 1
ATOM 764 C C . LEU A 1 102 ? 9.489 7.834 29.686 1.00 87.25 102 LEU A C 1
ATOM 766 O O . LEU A 1 102 ? 8.975 7.468 28.621 1.00 87.25 102 LEU A O 1
ATOM 770 N N . PRO A 1 103 ? 10.822 7.946 29.840 1.00 82.94 103 PRO A N 1
ATOM 771 C CA . PRO A 1 103 ? 11.749 7.523 28.808 1.00 82.94 103 PRO A CA 1
ATOM 772 C C . PRO A 1 103 ? 11.716 6.003 28.665 1.00 82.94 103 PRO A C 1
ATOM 774 O O . PRO A 1 103 ? 11.357 5.264 29.582 1.00 82.94 103 PRO A O 1
ATOM 777 N N . ARG A 1 104 ? 12.116 5.522 27.490 1.00 80.44 104 ARG A N 1
ATOM 778 C CA . ARG A 1 104 ? 12.166 4.089 27.222 1.00 80.44 104 ARG A CA 1
ATOM 779 C C . ARG A 1 104 ? 13.234 3.429 28.088 1.00 80.44 104 ARG A C 1
ATOM 781 O O . ARG A 1 104 ? 14.412 3.735 27.932 1.00 80.44 104 ARG A O 1
ATOM 788 N N . ARG A 1 105 ? 12.816 2.505 28.958 1.00 74.38 105 ARG A N 1
ATOM 789 C CA . ARG A 1 105 ? 13.722 1.781 29.859 1.00 74.38 105 ARG A CA 1
ATOM 790 C C . ARG A 1 105 ? 14.264 0.487 29.253 1.00 74.38 105 ARG A C 1
ATOM 792 O O . ARG A 1 105 ? 15.453 0.221 29.383 1.00 74.38 105 ARG A O 1
ATOM 799 N N . LEU A 1 106 ? 13.417 -0.301 28.583 1.00 73.56 106 LEU A N 1
ATOM 800 C CA . LEU A 1 106 ? 13.802 -1.587 27.993 1.00 73.56 106 LEU A CA 1
ATOM 801 C C . LEU A 1 106 ? 13.745 -1.549 26.461 1.00 73.56 106 LEU A C 1
ATOM 803 O O . LEU A 1 106 ? 12.791 -1.055 25.854 1.00 73.56 106 LEU A O 1
ATOM 807 N N . ALA A 1 107 ? 14.768 -2.124 25.824 1.00 71.19 107 ALA A N 1
ATOM 808 C CA . ALA A 1 107 ? 14.857 -2.244 24.367 1.00 71.19 107 ALA A CA 1
ATOM 809 C C . ALA A 1 107 ? 13.838 -3.234 23.774 1.00 71.19 107 ALA A C 1
ATOM 811 O O . ALA A 1 107 ? 13.581 -3.203 22.568 1.00 71.19 107 ALA A O 1
ATOM 812 N N . THR A 1 108 ? 13.247 -4.083 24.612 1.00 71.06 108 THR A N 1
ATOM 813 C CA . THR A 1 108 ? 12.256 -5.098 24.241 1.00 71.06 108 THR A CA 1
ATOM 814 C C . THR A 1 108 ? 10.819 -4.673 24.510 1.00 71.06 108 THR A C 1
ATOM 816 O O . THR A 1 108 ? 9.936 -5.448 24.185 1.00 71.06 108 THR A O 1
ATOM 819 N N . ASP A 1 109 ? 10.566 -3.477 25.057 1.00 78.19 109 ASP A N 1
ATOM 820 C CA . ASP A 1 109 ? 9.200 -3.001 25.316 1.00 78.19 109 ASP A CA 1
ATOM 821 C C . ASP A 1 109 ? 8.624 -2.241 24.104 1.00 78.19 109 ASP A C 1
ATOM 823 O O . ASP A 1 109 ? 9.298 -1.309 23.633 1.00 78.19 109 ASP A O 1
ATOM 827 N N . PRO A 1 110 ? 7.400 -2.576 23.627 1.00 88.12 110 PRO A N 1
ATOM 828 C CA . PRO A 1 110 ? 6.637 -3.784 23.967 1.00 88.12 110 PRO A CA 1
ATOM 829 C C . PRO A 1 110 ? 7.236 -5.037 23.305 1.00 88.12 110 PRO A C 1
ATOM 831 O O . PRO A 1 110 ? 7.875 -4.941 22.252 1.00 88.12 110 PRO A O 1
ATOM 834 N N . LEU A 1 111 ? 7.004 -6.209 23.901 1.00 90.44 111 LEU A N 1
ATOM 835 C CA . LEU A 1 111 ? 7.480 -7.493 23.382 1.00 90.44 111 LEU A CA 1
ATOM 836 C C . LEU A 1 111 ? 6.385 -8.130 22.523 1.00 90.44 111 LEU A C 1
ATOM 838 O O . LEU A 1 111 ? 5.254 -8.287 22.974 1.00 90.44 111 LEU A O 1
ATOM 842 N N . ARG A 1 112 ? 6.717 -8.523 21.290 1.00 92.31 112 ARG A N 1
ATOM 843 C CA . ARG A 1 112 ? 5.798 -9.241 20.394 1.00 92.31 112 ARG A CA 1
ATOM 844 C C . ARG A 1 112 ? 6.175 -10.722 20.353 1.00 92.31 112 ARG A C 1
ATOM 846 O O . ARG A 1 112 ? 7.335 -11.043 20.111 1.00 92.31 112 ARG A O 1
ATOM 853 N N . ILE A 1 113 ? 5.201 -11.601 20.593 1.00 92.69 113 ILE A N 1
ATOM 854 C CA . ILE A 1 113 ? 5.346 -13.063 20.569 1.00 92.69 113 ILE A CA 1
ATOM 855 C C . ILE A 1 113 ? 4.563 -13.586 19.363 1.00 92.69 113 ILE A C 1
ATOM 857 O O . ILE A 1 113 ? 3.358 -13.847 19.441 1.00 92.69 113 ILE A O 1
ATOM 861 N N . ASP A 1 114 ? 5.256 -13.696 18.231 1.00 90.38 114 ASP A N 1
ATOM 862 C CA . ASP A 1 114 ? 4.636 -13.923 16.921 1.00 90.38 114 ASP A CA 1
ATOM 863 C C . ASP A 1 114 ? 3.862 -15.244 16.850 1.00 90.38 114 ASP A C 1
ATOM 865 O O . ASP A 1 114 ? 2.728 -15.262 16.380 1.00 90.38 114 ASP A O 1
ATOM 869 N N . GLU A 1 115 ? 4.412 -16.323 17.406 1.00 89.50 115 GLU A N 1
ATOM 870 C CA . GLU A 1 115 ? 3.811 -17.668 17.402 1.00 89.50 115 GLU A CA 1
ATOM 871 C C . GLU A 1 115 ? 2.460 -17.743 18.126 1.00 89.50 115 GLU A C 1
ATOM 873 O O . GLU A 1 115 ? 1.630 -18.602 17.832 1.00 89.50 115 GLU A O 1
ATOM 878 N N . ARG A 1 116 ? 2.236 -16.850 19.094 1.00 90.69 116 ARG A N 1
ATOM 879 C CA . ARG A 1 116 ? 1.000 -16.781 19.885 1.00 90.69 116 ARG A CA 1
ATOM 880 C C . ARG A 1 116 ? 0.097 -15.625 19.468 1.00 90.69 116 ARG A C 1
ATOM 882 O O . ARG A 1 116 ? -0.944 -15.436 20.091 1.00 90.69 116 ARG A O 1
ATOM 889 N N . HIS A 1 117 ? 0.498 -14.850 18.457 1.00 94.19 117 HIS A N 1
ATOM 890 C CA . HIS A 1 117 ? -0.107 -13.561 18.117 1.00 94.19 117 HIS A CA 1
ATOM 891 C C . HIS A 1 117 ? -0.336 -12.684 19.359 1.00 94.19 117 HIS A C 1
ATOM 893 O O . HIS A 1 117 ? -1.400 -12.090 19.532 1.00 94.19 117 HIS A O 1
ATOM 899 N N . ALA A 1 118 ? 0.657 -12.649 20.249 1.00 94.19 118 ALA A N 1
ATOM 900 C CA . ALA A 1 118 ? 0.537 -12.015 21.553 1.00 94.19 118 ALA A CA 1
ATOM 901 C C . ALA A 1 118 ? 1.472 -10.809 21.684 1.00 94.19 118 ALA A C 1
ATOM 903 O O . ALA A 1 118 ? 2.532 -10.745 21.051 1.00 94.19 118 ALA A O 1
ATOM 904 N N . ILE A 1 119 ? 1.077 -9.850 22.516 1.00 93.56 119 ILE A N 1
ATOM 905 C CA . ILE A 1 119 ? 1.852 -8.648 22.824 1.00 93.56 119 ILE A CA 1
ATOM 906 C C . ILE A 1 119 ? 1.932 -8.510 24.339 1.00 93.56 119 ILE A C 1
ATOM 908 O O . ILE A 1 119 ? 0.910 -8.549 25.025 1.00 93.56 119 ILE A O 1
ATOM 912 N N . ALA A 1 120 ? 3.149 -8.340 24.850 1.00 91.75 120 ALA A N 1
ATOM 913 C CA . ALA A 1 120 ? 3.393 -8.023 26.245 1.00 91.75 120 ALA A CA 1
ATOM 914 C C . ALA A 1 120 ? 3.807 -6.554 26.399 1.00 91.75 120 ALA A C 1
ATOM 916 O O . ALA A 1 120 ? 4.706 -6.070 25.700 1.00 91.75 120 ALA A O 1
ATOM 917 N N . VAL A 1 121 ? 3.146 -5.839 27.309 1.00 89.50 121 VAL A N 1
ATOM 918 C CA . VAL A 1 121 ? 3.373 -4.414 27.573 1.00 89.50 121 VAL A CA 1
ATOM 919 C C . VAL A 1 121 ? 3.731 -4.224 29.041 1.00 89.50 121 VAL A C 1
ATOM 921 O O . VAL A 1 121 ? 3.000 -4.649 29.928 1.00 89.50 121 VAL A O 1
ATOM 924 N N . SER A 1 122 ? 4.856 -3.559 29.292 1.00 83.94 122 SER A N 1
ATOM 925 C CA . SER A 1 122 ? 5.286 -3.178 30.638 1.00 83.94 122 SER A CA 1
ATOM 926 C C . SER A 1 122 ? 4.666 -1.838 31.069 1.00 83.94 122 SER A C 1
ATOM 928 O O . SER A 1 122 ? 4.554 -0.927 30.238 1.00 83.94 122 SER A O 1
ATOM 930 N N . PRO A 1 123 ? 4.355 -1.637 32.364 1.00 77.75 123 PRO A N 1
ATOM 931 C CA . PRO A 1 123 ? 3.963 -0.334 32.912 1.00 77.75 123 PRO A CA 1
ATOM 932 C C . PRO A 1 123 ? 5.068 0.724 32.760 1.00 77.75 123 PRO A C 1
ATOM 934 O O . PRO A 1 123 ? 4.795 1.927 32.766 1.00 77.75 123 PRO A O 1
ATOM 937 N N . HIS A 1 124 ? 6.314 0.288 32.552 1.00 72.56 124 HIS A N 1
ATOM 938 C CA . HIS A 1 124 ? 7.475 1.140 32.297 1.00 72.56 124 HIS A CA 1
ATOM 939 C C . HIS A 1 124 ? 7.719 1.431 30.809 1.00 72.56 124 HIS A C 1
ATOM 941 O O . HIS A 1 124 ? 8.745 2.024 30.460 1.00 72.56 124 HIS A O 1
ATOM 947 N N . ALA A 1 125 ? 6.802 1.035 29.919 1.00 77.62 125 ALA A N 1
ATOM 948 C CA . ALA A 1 125 ? 6.889 1.381 28.507 1.00 77.62 125 ALA A CA 1
ATOM 949 C C . ALA A 1 125 ? 6.955 2.908 28.327 1.00 77.62 125 ALA A C 1
ATOM 951 O O . ALA A 1 125 ? 6.292 3.675 29.033 1.00 77.62 125 ALA A O 1
ATOM 952 N N . SER A 1 126 ? 7.754 3.369 27.361 1.00 83.19 126 SER A N 1
ATOM 953 C CA . SER A 1 126 ? 7.895 4.804 27.111 1.00 83.19 126 SER A CA 1
ATOM 954 C C . SER A 1 126 ? 6.554 5.442 26.779 1.00 83.19 126 SER A C 1
ATOM 956 O O . SER A 1 126 ? 5.785 4.897 25.986 1.00 83.19 126 SER A O 1
ATOM 958 N N . GLY A 1 127 ? 6.307 6.624 27.331 1.00 86.88 127 GLY A N 1
ATOM 959 C CA . GLY A 1 127 ? 5.096 7.389 27.057 1.00 86.88 127 GLY A CA 1
ATOM 960 C C . GLY A 1 127 ? 5.326 8.874 27.286 1.00 86.88 127 GLY A C 1
ATOM 961 O O . GLY A 1 127 ? 6.189 9.254 28.077 1.00 86.88 127 GLY A O 1
ATOM 962 N N . VAL A 1 128 ? 4.557 9.698 26.586 1.00 93.44 128 VAL A N 1
ATOM 963 C CA . VAL A 1 128 ? 4.568 11.159 26.739 1.00 93.44 128 VAL A CA 1
ATOM 964 C C . VAL A 1 128 ? 3.840 11.583 28.021 1.00 93.44 128 VAL A C 1
ATOM 966 O O . VAL A 1 128 ? 3.156 10.770 28.652 1.00 93.44 128 VAL A O 1
ATOM 969 N N . SER A 1 129 ? 3.994 12.846 28.426 1.00 96.75 129 SER A N 1
ATOM 970 C CA . SER A 1 129 ? 3.159 13.401 29.496 1.00 96.75 129 SER A CA 1
ATOM 971 C C . SER A 1 129 ? 1.730 13.640 29.005 1.00 96.75 129 SER A C 1
ATOM 973 O O . SER A 1 129 ? 1.494 13.826 27.807 1.00 96.75 129 SER A O 1
ATOM 975 N N . ALA A 1 130 ? 0.771 13.667 29.929 1.00 97.12 130 ALA A N 1
ATOM 976 C CA . ALA A 1 130 ? -0.632 13.931 29.629 1.00 97.12 130 ALA A CA 1
ATOM 977 C C . ALA A 1 130 ? -0.808 15.300 28.960 1.00 97.12 130 ALA A C 1
ATOM 979 O O . ALA A 1 130 ? -1.467 15.399 27.927 1.00 97.12 130 ALA A O 1
ATOM 980 N N . ARG A 1 131 ? -0.100 16.324 29.455 1.00 97.19 131 ARG A N 1
ATOM 981 C CA . ARG A 1 131 ? -0.066 17.665 28.858 1.00 97.19 131 ARG A CA 1
ATOM 982 C C . ARG A 1 131 ? 0.418 17.667 27.408 1.00 97.19 131 ARG A C 1
ATOM 984 O O . ARG A 1 131 ? -0.171 18.334 26.556 1.00 97.19 131 ARG A O 1
ATOM 991 N N . GLU A 1 132 ? 1.494 16.935 27.114 1.00 97.00 132 GLU A N 1
ATOM 992 C CA . GLU A 1 132 ? 2.032 16.841 25.753 1.00 97.00 132 GLU A CA 1
ATOM 993 C C . GLU A 1 132 ? 1.077 16.076 24.829 1.00 97.00 132 GLU A C 1
ATOM 995 O O . GLU A 1 132 ? 0.827 16.509 23.702 1.00 97.00 132 GLU A O 1
ATOM 1000 N N . LEU A 1 133 ? 0.504 14.968 25.308 1.00 97.06 133 LEU A N 1
ATOM 1001 C CA . LEU A 1 133 ? -0.472 14.189 24.552 1.00 97.06 133 LEU A CA 1
ATOM 1002 C C . LEU A 1 133 ? -1.711 15.029 24.221 1.00 97.06 133 LEU A C 1
ATOM 1004 O O . LEU A 1 133 ? -2.128 15.078 23.065 1.00 97.06 133 LEU A O 1
ATOM 1008 N N . ALA A 1 134 ? -2.240 15.758 25.204 1.00 97.38 134 ALA A N 1
ATOM 1009 C CA . ALA A 1 134 ? -3.382 16.650 25.045 1.00 97.38 134 ALA A CA 1
ATOM 1010 C C . ALA A 1 134 ? -3.111 17.751 24.008 1.00 97.38 134 ALA A C 1
ATOM 1012 O O . ALA A 1 134 ? -3.942 18.007 23.135 1.00 97.38 134 ALA A O 1
ATOM 1013 N N . ALA A 1 135 ? -1.913 18.348 24.022 1.00 97.00 135 ALA A N 1
ATOM 1014 C CA . ALA A 1 135 ? -1.516 19.338 23.021 1.00 97.00 135 ALA A CA 1
ATOM 1015 C C . ALA A 1 135 ? -1.513 18.761 21.595 1.00 97.00 135 ALA A C 1
ATOM 1017 O O . ALA A 1 135 ? -1.956 19.427 20.658 1.00 97.00 135 ALA A O 1
ATOM 1018 N N . ARG A 1 136 ? -1.060 17.515 21.422 1.00 96.06 136 ARG A N 1
ATOM 1019 C CA . ARG A 1 136 ? -1.039 16.836 20.115 1.00 96.06 136 ARG A CA 1
ATOM 1020 C C . ARG A 1 136 ? -2.434 16.433 19.639 1.00 96.06 136 ARG A C 1
ATOM 1022 O O . ARG A 1 136 ? -2.731 16.593 18.455 1.00 96.06 136 ARG A O 1
ATOM 1029 N N . VAL A 1 137 ? -3.308 15.989 20.544 1.00 96.50 137 VAL A N 1
ATOM 1030 C CA . VAL A 1 137 ? -4.722 15.726 20.230 1.00 96.50 137 VAL A CA 1
ATOM 1031 C C . VAL A 1 137 ? -5.405 17.015 19.763 1.00 96.50 137 VAL A C 1
ATOM 1033 O O . VAL A 1 137 ? -5.979 17.026 18.679 1.00 96.50 137 VAL A O 1
ATOM 1036 N N . ARG A 1 138 ? -5.245 18.136 20.481 1.00 94.81 138 ARG A N 1
ATOM 1037 C CA . ARG A 1 138 ? -5.788 19.446 20.058 1.00 94.81 138 ARG A CA 1
ATOM 1038 C C . ARG A 1 138 ? -5.243 19.916 18.708 1.00 94.81 138 ARG A C 1
ATOM 1040 O O . ARG A 1 138 ? -5.966 20.515 17.919 1.00 94.81 138 ARG A O 1
ATOM 1047 N N . ALA A 1 139 ? -3.968 19.649 18.431 1.00 93.50 139 ALA A N 1
ATOM 1048 C CA . ALA A 1 139 ? -3.334 20.010 17.164 1.00 93.50 139 ALA A CA 1
ATOM 1049 C C . ALA A 1 139 ? -3.723 19.087 15.990 1.00 93.50 139 ALA A C 1
ATOM 1051 O O . ALA A 1 139 ? -3.367 19.372 14.839 1.00 93.50 139 ALA A O 1
ATOM 1052 N N . SER A 1 140 ? -4.431 17.983 16.247 1.00 91.81 140 SER A N 1
ATOM 1053 C CA . SER A 1 140 ? -4.805 17.010 15.222 1.00 91.81 140 SER A CA 1
ATOM 1054 C C . SER A 1 140 ? -5.915 17.555 14.325 1.00 91.81 140 SER A C 1
ATOM 1056 O O . SER A 1 140 ? -7.079 17.637 14.703 1.00 91.81 140 SER A O 1
ATOM 1058 N N . LYS A 1 141 ? -5.545 17.915 13.094 1.00 86.06 141 LYS A N 1
ATOM 1059 C CA . LYS A 1 141 ? -6.480 18.422 12.080 1.00 86.06 141 LYS A CA 1
ATOM 1060 C C . LYS A 1 141 ? -7.429 17.329 11.592 1.00 86.06 141 LYS A C 1
ATOM 1062 O O . LYS A 1 141 ? -6.992 16.202 11.375 1.00 86.06 141 LYS A O 1
ATOM 1067 N N . ASP A 1 142 ? -8.676 17.703 11.320 1.00 86.12 142 ASP A N 1
ATOM 1068 C CA . ASP A 1 142 ? -9.724 16.841 10.751 1.00 86.12 142 ASP A CA 1
ATOM 1069 C C . ASP A 1 142 ? -10.075 15.609 11.608 1.00 86.12 142 ASP A C 1
ATOM 1071 O O . ASP A 1 142 ? -10.627 14.643 11.087 1.00 86.12 142 ASP A O 1
ATOM 1075 N N . LEU A 1 143 ? -9.748 15.608 12.906 1.00 91.00 143 LEU A N 1
ATOM 1076 C CA . LEU A 1 143 ? -10.128 14.544 13.836 1.00 91.00 143 LEU A CA 1
ATOM 1077 C C . LEU A 1 143 ? -11.624 14.658 14.169 1.00 91.00 143 LEU A C 1
ATOM 1079 O O . LEU A 1 143 ? -12.041 15.627 14.798 1.00 91.00 143 LEU A O 1
ATOM 1083 N N . ALA A 1 144 ? -12.425 13.694 13.709 1.00 92.06 144 ALA A N 1
ATOM 1084 C CA . ALA A 1 144 ? -13.888 13.735 13.791 1.00 92.06 144 ALA A CA 1
ATOM 1085 C C . ALA A 1 144 ? -14.479 12.723 14.785 1.00 92.06 144 ALA A C 1
ATOM 1087 O O . ALA A 1 144 ? -15.609 12.891 15.240 1.00 92.06 144 ALA A O 1
ATOM 1088 N N . VAL A 1 145 ? -13.736 11.664 15.107 1.00 95.12 145 VAL A N 1
ATOM 1089 C CA . VAL A 1 145 ? -14.187 10.609 16.022 1.00 95.12 145 VAL A CA 1
ATOM 1090 C C . VAL A 1 145 ? -13.879 10.958 17.482 1.00 95.12 145 VAL A C 1
ATOM 1092 O O . VAL A 1 145 ? -12.834 11.565 17.751 1.00 95.12 145 VAL A O 1
ATOM 1095 N N . PRO A 1 146 ? -14.728 10.548 18.448 1.00 97.50 146 PRO A N 1
ATOM 1096 C CA . PRO A 1 146 ? -14.397 10.641 19.864 1.00 97.50 146 PRO A CA 1
ATOM 1097 C C . PRO A 1 146 ? -13.018 10.041 20.151 1.00 97.50 146 PRO A C 1
ATOM 1099 O O . PRO A 1 146 ? -12.693 8.940 19.702 1.00 97.50 146 PRO A O 1
ATOM 1102 N N . THR A 1 147 ? -12.196 10.783 20.889 1.00 98.12 147 THR A N 1
ATOM 1103 C CA . THR A 1 147 ? -10.824 10.376 21.214 1.00 98.12 147 THR A CA 1
ATOM 1104 C C . THR A 1 147 ? -10.667 10.273 22.723 1.00 98.12 147 THR A C 1
ATOM 1106 O O . THR A 1 147 ? -10.811 11.264 23.442 1.00 98.12 147 THR A O 1
ATOM 1109 N N . GLY A 1 148 ? -10.413 9.058 23.200 1.00 98.00 148 GLY A N 1
ATOM 1110 C CA . GLY A 1 148 ? -10.091 8.763 24.585 1.00 98.00 148 GLY A CA 1
ATOM 1111 C C . GLY A 1 148 ? -8.601 8.924 24.866 1.00 98.00 148 GLY A C 1
ATOM 1112 O O . GLY A 1 148 ? -7.763 8.684 23.993 1.00 98.00 148 GLY A O 1
ATOM 1113 N N . ILE A 1 149 ? -8.265 9.311 26.095 1.00 98.31 149 ILE A N 1
ATOM 1114 C CA . ILE A 1 149 ? -6.881 9.348 26.576 1.00 98.31 149 ILE A CA 1
ATOM 1115 C C . ILE A 1 149 ? -6.700 8.285 27.655 1.00 98.31 149 ILE A C 1
ATOM 1117 O O . ILE A 1 149 ? -7.389 8.286 28.675 1.00 98.31 149 ILE A O 1
ATOM 1121 N N . ALA A 1 150 ? -5.751 7.384 27.426 1.00 97.06 150 ALA A N 1
ATOM 1122 C CA . ALA A 1 150 ? -5.342 6.409 28.416 1.00 97.06 150 ALA A CA 1
ATOM 1123 C C . ALA A 1 150 ? -4.396 7.025 29.440 1.00 97.06 150 ALA A C 1
ATOM 1125 O O . ALA A 1 150 ? -3.382 7.628 29.075 1.00 97.06 150 ALA A O 1
ATOM 1126 N N . LEU A 1 151 ? -4.710 6.846 30.720 1.00 95.94 151 LEU A N 1
ATOM 1127 C CA . LEU A 1 151 ? -3.911 7.370 31.816 1.00 95.94 151 LEU A CA 1
ATOM 1128 C C . LEU A 1 151 ? -3.002 6.298 32.421 1.00 95.94 151 LEU A C 1
ATOM 1130 O O . LEU A 1 151 ? -3.316 5.108 32.460 1.00 95.94 151 LEU A O 1
ATOM 1134 N N . ARG A 1 152 ? -1.858 6.748 32.926 1.00 92.62 152 ARG A N 1
ATOM 1135 C CA . ARG A 1 152 ? -0.895 5.954 33.689 1.00 92.62 152 ARG A CA 1
ATOM 1136 C C . ARG A 1 152 ? -0.437 6.749 34.900 1.00 92.62 152 ARG A C 1
ATOM 1138 O O . ARG A 1 152 ? -0.205 7.949 34.808 1.00 92.62 152 ARG A O 1
ATOM 1145 N N . GLY A 1 153 ? -0.213 6.046 35.998 1.00 88.62 153 GLY A N 1
ATOM 1146 C CA . GLY A 1 153 ? 0.271 6.613 37.247 1.00 88.62 153 GLY A CA 1
ATOM 1147 C C . GLY A 1 153 ? -0.421 5.938 38.417 1.00 88.62 153 GLY A C 1
ATOM 1148 O O . GLY A 1 153 ? -1.135 4.951 38.240 1.00 88.62 153 GLY A O 1
ATOM 1149 N N . HIS A 1 154 ? -0.203 6.483 39.603 1.00 87.62 154 HIS A N 1
ATOM 1150 C CA . HIS A 1 154 ? -0.802 6.008 40.842 1.00 87.62 154 HIS A CA 1
ATOM 1151 C C . HIS A 1 154 ? -1.131 7.205 41.737 1.00 87.62 154 HIS A C 1
ATOM 1153 O O . HIS A 1 154 ? -0.431 8.221 41.712 1.00 87.62 154 HIS A O 1
ATOM 1159 N N . GLY A 1 155 ? -2.220 7.092 42.501 1.00 88.00 155 GLY A N 1
ATOM 1160 C CA . GLY A 1 155 ? -2.661 8.114 43.450 1.00 88.00 155 GLY A CA 1
ATOM 1161 C C . GLY A 1 155 ? -2.702 9.533 42.849 1.00 88.00 155 GLY A C 1
ATOM 1162 O O . GLY A 1 155 ? -3.373 9.741 41.835 1.00 88.00 155 GLY A O 1
ATOM 1163 N N . PRO A 1 156 ? -2.000 10.519 43.442 1.00 88.69 156 PRO A N 1
ATOM 1164 C CA . PRO A 1 156 ? -2.100 11.925 43.046 1.00 88.69 156 PRO A CA 1
ATOM 1165 C C . PRO A 1 156 ? -1.568 12.218 41.634 1.00 88.69 156 PRO A C 1
ATOM 1167 O O . PRO A 1 156 ? -2.090 13.113 40.973 1.00 88.69 156 PRO A O 1
ATOM 1170 N N . GLU A 1 157 ? -0.596 11.450 41.126 1.00 92.44 157 GLU A N 1
ATOM 1171 C CA . GLU A 1 157 ? -0.070 11.641 39.762 1.00 92.44 157 GLU A CA 1
ATOM 1172 C C . GLU A 1 157 ? -1.136 11.371 38.692 1.00 92.44 157 GLU A C 1
ATOM 1174 O O . GLU A 1 157 ? -1.104 11.946 37.604 1.00 92.44 157 GLU A O 1
ATOM 1179 N N . LEU A 1 158 ? -2.088 10.484 38.992 1.00 94.62 158 LEU A N 1
ATOM 1180 C CA . LEU A 1 158 ? -3.174 10.151 38.080 1.00 94.62 158 LEU A CA 1
ATOM 1181 C C . LEU A 1 158 ? -4.188 11.297 37.980 1.00 94.62 158 LEU A C 1
ATOM 1183 O O . LEU A 1 158 ? -4.688 11.580 36.893 1.00 94.62 158 LEU A O 1
ATOM 1187 N N . LEU A 1 159 ? -4.445 11.975 39.100 1.00 95.19 159 LEU A N 1
ATOM 1188 C CA . LEU A 1 159 ? -5.301 13.157 39.156 1.00 95.19 159 LEU A CA 1
ATOM 1189 C C . LEU A 1 159 ? -4.678 14.332 38.389 1.00 95.19 159 LEU A C 1
ATOM 1191 O O . LEU A 1 159 ? -5.368 14.985 37.612 1.00 95.19 159 LEU A O 1
ATOM 1195 N N . GLU A 1 160 ? -3.371 14.553 38.549 1.00 96.19 160 GLU A N 1
ATOM 1196 C CA . GLU A 1 160 ? -2.627 15.559 37.779 1.00 96.19 160 GLU A CA 1
ATOM 1197 C C . GLU A 1 160 ? -2.691 15.259 36.273 1.00 96.19 160 GLU A C 1
ATOM 1199 O O . GLU A 1 160 ? -3.027 16.135 35.478 1.00 96.19 160 GLU A O 1
ATOM 1204 N N . ALA A 1 161 ? -2.449 14.004 35.874 1.00 96.81 161 ALA A N 1
ATOM 1205 C CA . ALA A 1 161 ? -2.528 13.582 34.476 1.00 96.81 161 ALA A CA 1
ATOM 1206 C C . ALA A 1 161 ? -3.932 13.771 33.874 1.00 96.81 161 ALA A C 1
ATOM 1208 O O . ALA A 1 161 ? -4.059 14.187 32.722 1.00 96.81 161 ALA A O 1
ATOM 1209 N N . LEU A 1 162 ? -4.979 13.468 34.649 1.00 97.69 162 LEU A N 1
ATOM 1210 C CA . LEU A 1 162 ? -6.372 13.670 34.257 1.00 97.69 162 LEU A CA 1
ATOM 1211 C C . LEU A 1 162 ? -6.656 15.154 33.991 1.00 97.69 162 LEU A C 1
ATOM 1213 O O . LEU A 1 162 ? -7.175 15.499 32.931 1.00 97.69 162 LEU A O 1
ATOM 1217 N N . GLN A 1 163 ? -6.273 16.027 34.925 1.00 96.31 163 GLN A N 1
ATOM 1218 C CA . GLN A 1 163 ? -6.481 17.474 34.824 1.00 96.31 163 GLN A CA 1
ATOM 1219 C C . GLN A 1 163 ? -5.708 18.089 33.650 1.00 96.31 163 GLN A C 1
ATOM 1221 O O . GLN A 1 163 ? -6.257 18.896 32.904 1.00 96.31 163 GLN A O 1
ATOM 1226 N N . ASP A 1 164 ? -4.460 17.665 33.431 1.00 96.94 164 ASP A N 1
ATOM 1227 C CA . ASP A 1 164 ? -3.602 18.157 32.343 1.00 96.94 164 ASP A CA 1
ATOM 1228 C C . ASP A 1 164 ? -4.144 17.851 30.932 1.00 96.94 164 ASP A C 1
ATOM 1230 O O . ASP A 1 164 ? -3.704 18.466 29.953 1.00 96.94 164 ASP A O 1
ATOM 1234 N N . ALA A 1 165 ? -5.057 16.883 30.809 1.00 97.19 165 ALA A N 1
ATOM 1235 C CA . ALA A 1 165 ? -5.584 16.404 29.533 1.00 97.19 165 ALA A CA 1
ATOM 1236 C C . ALA A 1 165 ? -7.112 16.522 29.384 1.00 97.19 165 ALA A C 1
ATOM 1238 O O . ALA A 1 165 ? -7.650 16.130 28.342 1.00 97.19 165 ALA A O 1
ATOM 1239 N N . GLU A 1 166 ? -7.817 17.051 30.392 1.00 96.50 166 GLU A N 1
ATOM 1240 C CA . GLU A 1 166 ? -9.287 17.077 30.468 1.00 96.50 166 GLU A CA 1
ATOM 1241 C C . GLU A 1 166 ? -9.946 17.752 29.259 1.00 96.50 166 GLU A C 1
ATOM 1243 O O . GLU A 1 166 ? -10.950 17.272 28.723 1.00 96.50 166 GLU A O 1
ATOM 1248 N N . ASP A 1 167 ? -9.367 18.857 28.803 1.00 95.12 167 ASP A N 1
ATOM 1249 C CA . ASP A 1 167 ? -9.892 19.675 27.713 1.00 95.12 167 ASP A CA 1
ATOM 1250 C C . ASP A 1 167 ? -9.733 19.019 26.329 1.00 95.12 167 ASP A C 1
ATOM 1252 O O . ASP A 1 167 ? -10.484 19.343 25.409 1.00 95.12 167 ASP A O 1
ATOM 1256 N N . ALA A 1 168 ? -8.792 18.081 26.175 1.00 96.62 168 ALA A N 1
ATOM 1257 C CA . ALA A 1 168 ? -8.525 17.392 24.911 1.00 96.62 168 ALA A CA 1
ATOM 1258 C C . ALA A 1 168 ? -9.291 16.069 24.756 1.00 96.62 168 ALA A C 1
ATOM 1260 O O . ALA A 1 168 ? -9.565 15.648 23.631 1.00 96.62 168 ALA A O 1
ATOM 1261 N N . ALA A 1 169 ? -9.620 15.393 25.859 1.00 97.44 169 ALA A N 1
ATOM 1262 C CA . ALA A 1 169 ? -10.228 14.068 25.823 1.00 97.44 169 ALA A CA 1
ATOM 1263 C C . ALA A 1 169 ? -11.758 14.110 25.663 1.00 97.44 169 ALA A C 1
ATOM 1265 O O . ALA A 1 169 ? -12.466 14.963 26.210 1.00 97.44 169 ALA A O 1
ATOM 1266 N N . SER A 1 170 ? -12.300 13.123 24.950 1.00 98.00 170 SER A N 1
ATOM 1267 C CA . SER A 1 170 ? -13.736 12.805 24.975 1.00 98.00 170 SER A CA 1
ATOM 1268 C C . SER A 1 170 ? -14.098 11.935 26.183 1.00 98.00 170 SER A C 1
ATOM 1270 O O . SER A 1 170 ? -15.175 12.100 26.745 1.00 98.00 170 SER A O 1
ATOM 1272 N N . PHE A 1 171 ? -13.191 11.041 26.585 1.00 98.56 171 PHE A N 1
ATOM 1273 C CA . PHE A 1 171 ? -13.295 10.143 27.739 1.00 98.56 171 PHE A CA 1
ATOM 1274 C C . PHE A 1 171 ? -11.890 9.709 28.189 1.00 98.56 171 PHE A C 1
ATOM 1276 O O . PHE A 1 171 ? -10.922 9.904 27.450 1.00 98.56 171 PHE A O 1
ATOM 1283 N N . PHE A 1 172 ? -11.764 9.100 29.366 1.00 98.56 172 PHE A N 1
ATOM 1284 C CA . PHE A 1 172 ? -10.480 8.587 29.858 1.00 98.56 172 PHE A CA 1
ATOM 1285 C C . PHE A 1 172 ? -10.542 7.099 30.169 1.00 98.56 172 PHE A C 1
ATOM 1287 O O . PHE A 1 172 ? -11.557 6.618 30.673 1.00 98.56 172 PHE A O 1
ATOM 1294 N N . THR A 1 173 ? -9.441 6.386 29.924 1.00 97.75 173 THR A N 1
ATOM 1295 C CA . THR A 1 173 ? -9.267 5.014 30.415 1.00 97.75 173 THR A CA 1
ATOM 1296 C C . THR A 1 173 ? -8.304 4.999 31.603 1.00 97.75 173 THR A C 1
ATOM 1298 O O . THR A 1 173 ? -7.220 5.586 31.562 1.00 97.75 173 THR A O 1
ATOM 1301 N N . LEU A 1 174 ? -8.727 4.354 32.689 1.00 96.62 174 LEU A N 1
ATOM 1302 C CA . LEU A 1 174 ? -7.973 4.212 33.930 1.00 96.62 174 LEU A CA 1
ATOM 1303 C C . LEU A 1 174 ? -7.194 2.891 33.928 1.00 96.62 174 LEU A C 1
ATOM 1305 O O . LEU A 1 174 ? -7.701 1.882 33.418 1.00 96.62 174 LEU A O 1
ATOM 1309 N N . PRO A 1 175 ? -5.979 2.868 34.501 1.00 93.44 175 PRO A N 1
ATOM 1310 C CA . PRO A 1 175 ? -5.170 1.662 34.547 1.00 93.44 175 PRO A CA 1
ATOM 1311 C C . PRO A 1 175 ? -5.793 0.602 35.475 1.00 93.44 175 PRO A C 1
ATOM 1313 O O . PRO A 1 175 ? -6.469 0.956 36.444 1.00 93.44 175 PRO A O 1
ATOM 1316 N N . PRO A 1 176 ? -5.502 -0.694 35.255 1.00 91.38 176 PRO A N 1
ATOM 1317 C CA . PRO A 1 176 ? -6.002 -1.777 36.108 1.00 91.38 176 PRO A CA 1
ATOM 1318 C C . PRO A 1 176 ? -5.602 -1.669 37.578 1.00 91.38 176 PRO A C 1
ATOM 1320 O O . PRO A 1 176 ? -6.315 -2.164 38.442 1.00 91.38 176 PRO A O 1
ATOM 1323 N N . ALA A 1 177 ? -4.515 -0.954 37.876 1.00 89.06 177 ALA A N 1
ATOM 1324 C CA . ALA A 1 177 ? -4.087 -0.658 39.241 1.00 89.06 177 ALA A CA 1
ATOM 1325 C C . ALA A 1 177 ? -5.121 0.140 40.065 1.00 89.06 177 ALA A C 1
ATOM 1327 O O . ALA A 1 177 ? -5.038 0.146 41.287 1.00 89.06 177 ALA A O 1
ATOM 1328 N N . CYS A 1 178 ? -6.095 0.801 39.426 1.00 92.19 178 CYS A N 1
ATOM 1329 C CA . CYS A 1 178 ? -7.196 1.479 40.120 1.00 92.19 178 CYS A CA 1
ATOM 1330 C C . CYS A 1 178 ? -8.326 0.526 40.546 1.00 92.19 178 CYS A C 1
ATOM 1332 O O . CYS A 1 178 ? -9.260 0.949 41.228 1.00 92.19 178 CYS A O 1
ATOM 1334 N N . ALA A 1 179 ? -8.297 -0.740 40.118 1.00 90.62 179 ALA A N 1
ATOM 1335 C CA . ALA A 1 179 ? -9.345 -1.699 40.432 1.00 90.62 179 ALA A CA 1
ATOM 1336 C C . ALA A 1 179 ? -9.375 -2.012 41.937 1.00 90.62 179 ALA A C 1
ATOM 1338 O O . ALA A 1 179 ? -8.384 -2.454 42.513 1.00 90.62 179 ALA A O 1
ATOM 1339 N N . GLY A 1 180 ? -10.535 -1.804 42.566 1.00 88.00 180 GLY A N 1
ATOM 1340 C CA . GLY A 1 180 ? -10.741 -2.038 43.999 1.00 88.00 180 GLY A CA 1
ATOM 1341 C C . GLY A 1 180 ? -10.408 -0.852 44.916 1.00 88.00 180 GLY A C 1
ATOM 1342 O O . GLY A 1 180 ? -10.697 -0.934 46.107 1.00 88.00 180 GLY A O 1
ATOM 1343 N N . ASP A 1 181 ? -9.871 0.256 44.394 1.00 93.56 181 ASP A N 1
ATOM 1344 C CA . ASP A 1 181 ? -9.635 1.493 45.157 1.00 93.56 181 ASP A CA 1
ATOM 1345 C C . ASP A 1 181 ? -10.799 2.481 44.967 1.00 93.56 181 ASP A C 1
ATOM 1347 O O . ASP A 1 181 ? -10.733 3.447 44.203 1.00 93.56 181 ASP A O 1
ATOM 1351 N N . GLU A 1 182 ? -11.918 2.209 45.641 1.00 94.88 182 GLU A N 1
ATOM 1352 C CA . GLU A 1 182 ? -13.126 3.035 45.536 1.00 94.88 182 GLU A CA 1
ATOM 1353 C C . GLU A 1 182 ? -12.912 4.518 45.906 1.00 94.88 182 GLU A C 1
ATOM 1355 O O . GLU A 1 182 ? -13.430 5.381 45.188 1.00 94.88 182 GLU A O 1
ATOM 1360 N N . PRO A 1 183 ? -12.163 4.865 46.977 1.00 95.25 183 PRO A N 1
ATOM 1361 C CA . PRO A 1 183 ? -11.865 6.259 47.299 1.00 95.25 183 PRO A CA 1
ATOM 1362 C C . PRO A 1 183 ? -11.137 6.993 46.169 1.00 95.25 183 PRO A C 1
ATOM 1364 O O . PRO A 1 183 ? -11.519 8.118 45.834 1.00 95.25 183 PRO A O 1
ATOM 1367 N N . LEU A 1 184 ? -10.133 6.361 45.548 1.00 95.00 184 LEU A N 1
ATOM 1368 C CA . LEU A 1 184 ? -9.431 6.939 44.403 1.00 95.00 184 LEU A CA 1
ATOM 1369 C C . LEU A 1 184 ? -10.365 7.104 43.201 1.00 95.00 184 LEU A C 1
ATOM 1371 O O . LEU A 1 184 ? -10.377 8.169 42.584 1.00 95.00 184 LEU A O 1
ATOM 1375 N N . LEU A 1 185 ? -11.176 6.090 42.886 1.00 96.62 185 LEU A N 1
ATOM 1376 C CA . LEU A 1 185 ? -12.144 6.169 41.788 1.00 96.62 185 LEU A CA 1
ATOM 1377 C C . LEU A 1 185 ? -13.131 7.324 41.996 1.00 96.62 185 LEU A C 1
ATOM 1379 O O . LEU A 1 185 ? -13.332 8.114 41.076 1.00 96.62 185 LEU A O 1
ATOM 1383 N N . ARG A 1 186 ? -13.680 7.492 43.207 1.00 96.62 186 ARG A N 1
ATOM 1384 C CA . ARG A 1 186 ? -14.562 8.626 43.544 1.00 96.62 186 ARG A CA 1
ATOM 1385 C C . ARG A 1 186 ? -13.846 9.966 43.396 1.00 96.62 186 ARG A C 1
ATOM 1387 O O . ARG A 1 186 ? -14.434 10.913 42.880 1.00 96.62 186 ARG A O 1
ATOM 1394 N N . ALA A 1 187 ? -12.589 10.059 43.828 1.00 96.12 187 ALA A N 1
ATOM 1395 C CA . ALA A 1 187 ? -11.802 11.281 43.680 1.00 96.12 187 ALA A CA 1
ATOM 1396 C C . ALA A 1 187 ? -11.604 11.656 42.201 1.00 96.12 187 ALA A C 1
ATOM 1398 O O . ALA A 1 187 ? -11.791 12.816 41.841 1.00 96.12 187 ALA A O 1
ATOM 1399 N N . LEU A 1 188 ? -11.296 10.681 41.340 1.00 96.81 188 LEU A N 1
ATOM 1400 C CA . LEU A 1 188 ? -11.140 10.892 39.897 1.00 96.81 188 LEU A CA 1
ATOM 1401 C C . LEU A 1 188 ? -12.466 11.259 39.223 1.00 96.81 188 LEU A C 1
ATOM 1403 O O . LEU A 1 188 ? -12.498 12.189 38.421 1.00 96.81 188 LEU A O 1
ATOM 1407 N N . VAL A 1 189 ? -13.562 10.571 39.565 1.00 97.00 189 VAL A N 1
ATOM 1408 C CA . VAL A 1 189 ? -14.906 10.871 39.039 1.00 97.00 189 VAL A CA 1
ATOM 1409 C C . VAL A 1 189 ? -15.332 12.292 39.411 1.00 97.00 189 VAL A C 1
ATOM 1411 O O . VAL A 1 189 ? -15.857 13.012 38.572 1.00 97.00 189 VAL A O 1
ATOM 1414 N N . ASN A 1 190 ? -15.058 12.737 40.638 1.00 96.56 190 ASN A N 1
ATOM 1415 C CA . ASN A 1 190 ? -15.384 14.099 41.070 1.00 96.56 190 ASN A CA 1
ATOM 1416 C C . ASN A 1 190 ? -14.500 15.174 40.420 1.00 96.56 190 ASN A C 1
ATOM 1418 O O . ASN A 1 190 ? -14.870 16.348 40.413 1.00 96.56 190 ASN A O 1
ATOM 1422 N N . ALA A 1 191 ? -13.334 14.794 39.897 1.00 96.06 191 ALA A N 1
ATOM 1423 C CA . ALA A 1 191 ? -12.372 15.720 39.317 1.00 96.06 191 ALA A CA 1
ATOM 1424 C C . ALA A 1 191 ? -12.645 16.066 37.850 1.00 96.06 191 ALA A C 1
ATOM 1426 O O . ALA A 1 191 ? -12.053 17.021 37.355 1.00 96.06 191 ALA A O 1
ATOM 1427 N N . THR A 1 192 ? -13.512 15.323 37.154 1.00 96.81 192 THR A N 1
ATOM 1428 C CA . THR A 1 192 ? -13.824 15.584 35.745 1.00 96.81 192 THR A CA 1
ATOM 1429 C C . THR A 1 192 ? -15.288 15.337 35.408 1.00 96.81 192 THR A C 1
ATOM 1431 O O . THR A 1 192 ? -15.958 14.493 35.992 1.00 96.81 192 THR A O 1
ATOM 1434 N N . LYS A 1 193 ? -15.791 16.046 34.394 1.00 95.69 193 LYS A N 1
ATOM 1435 C CA . LYS A 1 193 ? -17.099 15.743 33.785 1.00 95.69 193 LYS A CA 1
ATOM 1436 C C . LYS A 1 193 ? -17.013 14.706 32.662 1.00 95.69 193 LYS A C 1
ATOM 1438 O O . LYS A 1 193 ? -18.046 14.297 32.132 1.00 95.69 193 LYS A O 1
ATOM 1443 N N . LYS A 1 194 ? -15.803 14.332 32.237 1.00 97.81 194 LYS A N 1
ATOM 1444 C CA . LYS A 1 194 ? -15.587 13.362 31.159 1.00 97.81 194 LYS A CA 1
ATOM 1445 C C . LYS A 1 194 ? -15.823 11.945 31.690 1.00 97.81 194 LYS A C 1
ATOM 1447 O O . LYS A 1 194 ? -15.420 11.648 32.812 1.00 97.81 194 LYS A O 1
ATOM 1452 N N . PRO A 1 195 ? -16.448 11.046 30.912 1.00 98.19 195 PRO A N 1
ATOM 1453 C CA . PRO A 1 195 ? -16.676 9.685 31.371 1.00 98.19 195 PRO A CA 1
ATOM 1454 C C . PRO A 1 195 ? -15.345 8.956 31.587 1.00 98.19 195 PRO A C 1
ATOM 1456 O O . PRO A 1 195 ? -14.439 9.013 30.750 1.00 98.19 195 PRO A O 1
ATOM 1459 N N . LEU A 1 196 ? -15.252 8.261 32.721 1.00 98.50 196 LEU A N 1
ATOM 1460 C CA . LEU A 1 196 ? -14.123 7.409 33.076 1.00 98.50 196 LEU A CA 1
ATOM 1461 C C . LEU A 1 196 ? -14.454 5.950 32.773 1.00 98.50 196 LEU A C 1
ATOM 1463 O O . LEU A 1 196 ? -15.563 5.483 33.053 1.00 98.50 196 LEU A O 1
ATOM 1467 N N . VAL A 1 197 ? -13.474 5.240 32.222 1.00 98.38 197 VAL A N 1
ATOM 1468 C CA . VAL A 1 197 ? -13.559 3.823 31.878 1.00 98.38 197 VAL A CA 1
ATOM 1469 C C . VAL A 1 197 ? -12.467 3.062 32.620 1.00 98.38 197 VAL A C 1
ATOM 1471 O O . VAL A 1 197 ? -11.285 3.313 32.399 1.00 98.38 197 VAL A O 1
ATOM 1474 N N . LEU A 1 198 ? -12.827 2.119 33.488 1.00 97.62 198 LEU A N 1
ATOM 1475 C CA . LEU A 1 198 ? -11.850 1.314 34.227 1.00 97.62 198 LEU A CA 1
ATOM 1476 C C . LEU A 1 198 ? -11.439 0.074 33.421 1.00 97.62 198 LEU A C 1
ATOM 1478 O O . LEU A 1 198 ? -12.287 -0.727 33.031 1.00 97.62 198 LEU A O 1
ATOM 1482 N N . ARG A 1 199 ? -10.135 -0.119 33.189 1.00 95.50 199 ARG A N 1
ATOM 1483 C CA . ARG A 1 199 ? -9.617 -1.377 32.628 1.00 95.50 199 ARG A CA 1
ATOM 1484 C C . ARG A 1 199 ? -9.555 -2.439 33.723 1.00 95.50 199 ARG A C 1
ATOM 1486 O O . ARG A 1 199 ? -8.921 -2.208 34.745 1.00 95.50 199 ARG A O 1
ATOM 1493 N N . LEU A 1 200 ? -10.194 -3.588 33.520 1.00 94.12 200 LEU A N 1
ATOM 1494 C CA . LEU A 1 200 ? -10.218 -4.658 34.519 1.00 94.12 200 LEU A CA 1
ATOM 1495 C C . LEU A 1 200 ? -8.995 -5.585 34.373 1.00 94.12 200 LEU A C 1
ATOM 1497 O O . LEU A 1 200 ? -8.679 -5.987 33.248 1.00 94.12 200 LEU A O 1
ATOM 1501 N N . PRO A 1 201 ? -8.303 -5.941 35.472 1.00 89.19 201 PRO A N 1
ATOM 1502 C CA . PRO A 1 201 ? -7.270 -6.978 35.458 1.00 89.19 201 PRO A CA 1
ATOM 1503 C C . PRO A 1 201 ? -7.788 -8.311 34.892 1.00 89.19 201 PRO A C 1
ATOM 1505 O O . PRO A 1 201 ? -8.926 -8.703 35.151 1.00 89.19 201 PRO A O 1
ATOM 1508 N N . GLY A 1 202 ? -6.959 -9.016 34.117 1.00 82.44 202 GLY A N 1
ATOM 1509 C CA . GLY A 1 202 ? -7.359 -10.251 33.432 1.00 82.44 202 GLY A CA 1
ATOM 1510 C C . GLY A 1 202 ? -7.369 -11.518 34.283 1.00 82.44 202 GLY A C 1
ATOM 1511 O O . GLY A 1 202 ? -7.700 -12.579 33.774 1.00 82.44 202 GLY A O 1
ATOM 1512 N N . ASP A 1 203 ? -7.013 -11.442 35.560 1.00 81.44 203 ASP A N 1
ATOM 1513 C CA . ASP A 1 203 ? -7.060 -12.554 36.518 1.00 81.44 203 ASP A CA 1
ATOM 1514 C C . ASP A 1 203 ? -8.348 -12.557 37.371 1.00 81.44 203 ASP A C 1
ATOM 1516 O O . ASP A 1 203 ? -8.465 -13.312 38.341 1.00 81.44 203 ASP A O 1
ATOM 1520 N N . LEU A 1 204 ? -9.319 -11.696 37.043 1.00 84.81 204 LEU A N 1
ATOM 1521 C CA . LEU A 1 204 ? -10.567 -11.551 37.790 1.00 84.81 204 LEU A CA 1
ATOM 1522 C C . LEU A 1 204 ? -11.665 -12.478 37.270 1.00 84.81 204 LEU A C 1
ATOM 1524 O O . LEU A 1 204 ? -12.084 -12.393 36.120 1.00 84.81 204 LEU A O 1
ATOM 1528 N N . GLU A 1 205 ? -12.217 -13.294 38.167 1.00 83.38 205 GLU A N 1
ATOM 1529 C CA . GLU A 1 205 ? -13.327 -14.197 37.862 1.00 83.38 205 GLU A CA 1
ATOM 1530 C C . GLU A 1 205 ? -14.376 -14.215 38.981 1.00 83.38 205 GLU A C 1
ATOM 1532 O O . GLU A 1 205 ? -14.123 -13.843 40.135 1.00 83.38 205 GLU A O 1
ATOM 1537 N N . GLY A 1 206 ? -15.586 -14.663 38.635 1.00 89.06 206 GLY A N 1
ATOM 1538 C CA . GLY A 1 206 ? -16.650 -14.944 39.594 1.00 89.06 206 GLY A CA 1
ATOM 1539 C C . GLY A 1 206 ? -16.989 -13.750 40.490 1.00 89.06 206 GLY A C 1
ATOM 1540 O O . GLY A 1 206 ? -17.403 -12.695 40.006 1.00 89.06 206 GLY A O 1
ATOM 1541 N N . ARG A 1 207 ? -16.879 -13.932 41.812 1.00 91.06 207 ARG A N 1
ATOM 1542 C CA . ARG A 1 207 ? -17.240 -12.905 42.803 1.00 91.06 207 ARG A CA 1
ATOM 1543 C C . ARG A 1 207 ? -16.272 -11.715 42.803 1.00 91.06 207 ARG A C 1
ATOM 1545 O O . ARG A 1 207 ? -16.733 -10.591 42.925 1.00 91.06 207 ARG A O 1
ATOM 1552 N N . ARG A 1 208 ? -14.968 -11.935 42.593 1.00 92.38 208 ARG A N 1
ATOM 1553 C CA . ARG A 1 208 ? -13.975 -10.840 42.588 1.00 92.38 208 ARG A CA 1
ATOM 1554 C C . ARG A 1 208 ? -14.248 -9.834 41.470 1.00 92.38 208 ARG A C 1
ATOM 1556 O O . ARG A 1 208 ? -14.138 -8.633 41.692 1.00 92.38 208 ARG A O 1
ATOM 1563 N N . LEU A 1 209 ? -14.628 -10.331 40.291 1.00 94.12 209 LEU A N 1
ATOM 1564 C CA . LEU A 1 209 ? -15.033 -9.490 39.165 1.00 94.12 209 LEU A CA 1
ATOM 1565 C C . LEU A 1 209 ? -16.256 -8.632 39.526 1.00 94.12 209 LEU A C 1
ATOM 1567 O O . LEU A 1 209 ? -16.248 -7.424 39.310 1.00 94.12 209 LEU A O 1
ATOM 1571 N N . ASP A 1 210 ? -17.277 -9.250 40.121 1.00 94.81 210 ASP A N 1
ATOM 1572 C CA . ASP A 1 210 ? -18.507 -8.566 40.533 1.00 94.81 210 ASP A CA 1
ATOM 1573 C C . ASP A 1 210 ? -18.258 -7.483 41.585 1.00 94.81 210 ASP A C 1
ATOM 1575 O O . ASP A 1 210 ? -18.828 -6.398 41.486 1.00 94.81 210 ASP A O 1
ATOM 1579 N N . ASP A 1 211 ? -17.410 -7.762 42.576 1.00 95.00 211 ASP A N 1
ATOM 1580 C CA . ASP A 1 211 ? -17.090 -6.820 43.651 1.00 95.00 211 ASP A CA 1
ATOM 1581 C C . ASP A 1 211 ? -16.387 -5.571 43.090 1.00 95.00 211 ASP A C 1
ATOM 1583 O O . ASP A 1 211 ? -16.746 -4.441 43.428 1.00 95.00 211 ASP A O 1
ATOM 1587 N N . ILE A 1 212 ? -15.434 -5.760 42.170 1.00 95.81 212 ILE A N 1
ATOM 1588 C CA . ILE A 1 212 ? -14.700 -4.660 41.528 1.00 95.81 212 ILE A CA 1
ATOM 1589 C C . ILE A 1 212 ? -15.614 -3.838 40.617 1.00 95.81 212 ILE A C 1
ATOM 1591 O O . ILE A 1 212 ? -15.578 -2.609 40.661 1.00 95.81 212 ILE A O 1
ATOM 1595 N N . VAL A 1 213 ? -16.454 -4.491 39.811 1.00 96.62 213 VAL A N 1
ATOM 1596 C CA . VAL A 1 213 ? -17.396 -3.799 38.918 1.00 96.62 213 VAL A CA 1
ATOM 1597 C C . VAL A 1 213 ? -18.451 -3.038 39.720 1.00 96.62 213 VAL A C 1
ATOM 1599 O O . VAL A 1 213 ? -18.753 -1.893 39.390 1.00 96.62 213 VAL A O 1
ATOM 1602 N N . ALA A 1 214 ? -18.970 -3.628 40.800 1.00 95.69 214 ALA A N 1
ATOM 1603 C CA . ALA A 1 214 ? -19.903 -2.955 41.698 1.00 95.69 214 ALA A CA 1
ATOM 1604 C C . ALA A 1 214 ? -19.260 -1.731 42.363 1.00 95.69 214 ALA A C 1
ATOM 1606 O O . ALA A 1 214 ? -19.871 -0.666 42.393 1.00 95.69 214 ALA A O 1
ATOM 1607 N N . SER A 1 215 ? -18.021 -1.855 42.847 1.00 95.88 215 SER A N 1
ATOM 1608 C CA . SER A 1 215 ? -17.277 -0.732 43.429 1.00 95.88 215 SER A CA 1
ATOM 1609 C C . SER A 1 215 ? -17.044 0.390 42.409 1.00 95.88 215 SER A C 1
ATOM 1611 O O . SER A 1 215 ? -17.300 1.558 42.704 1.00 95.88 215 SER A O 1
ATOM 1613 N N . ALA A 1 216 ? -16.669 0.051 41.170 1.00 96.94 216 ALA A N 1
ATOM 1614 C CA . ALA A 1 216 ? -16.513 1.026 40.091 1.00 96.94 216 ALA A CA 1
ATOM 1615 C C . ALA A 1 216 ? -17.835 1.743 39.758 1.00 96.94 216 ALA A C 1
ATOM 1617 O O . ALA A 1 216 ? -17.860 2.973 39.661 1.00 96.94 216 ALA A O 1
ATOM 1618 N N . ALA A 1 217 ? -18.940 1.000 39.645 1.00 95.94 217 ALA A N 1
ATOM 1619 C CA . ALA A 1 217 ? -20.266 1.569 39.408 1.00 95.94 217 ALA A CA 1
ATOM 1620 C C . ALA A 1 217 ? -20.705 2.495 40.560 1.00 95.94 217 ALA A C 1
ATOM 1622 O O . ALA A 1 217 ? -21.157 3.612 40.314 1.00 95.94 217 ALA A O 1
ATOM 1623 N N . ASN A 1 218 ? -20.493 2.082 41.815 1.00 95.50 218 ASN A N 1
ATOM 1624 C CA . ASN A 1 218 ? -20.799 2.883 43.008 1.00 95.50 218 ASN A CA 1
ATOM 1625 C C . ASN A 1 218 ? -19.963 4.166 43.101 1.00 95.50 218 ASN A C 1
ATOM 1627 O O . ASN A 1 218 ? -20.436 5.177 43.623 1.00 95.50 218 ASN A O 1
ATOM 1631 N N . ALA A 1 219 ? -18.725 4.134 42.605 1.00 96.81 219 ALA A N 1
ATOM 1632 C CA . ALA A 1 219 ? -17.866 5.309 42.519 1.00 96.81 219 ALA A CA 1
ATOM 1633 C C . ALA A 1 219 ? -18.282 6.286 41.404 1.00 96.81 219 ALA A C 1
ATOM 1635 O O . ALA A 1 219 ? -17.820 7.425 41.405 1.00 96.81 219 ALA A O 1
ATOM 1636 N N . GLY A 1 220 ? -19.152 5.866 40.477 1.00 95.81 220 GLY A N 1
ATOM 1637 C CA . GLY A 1 220 ? -19.609 6.664 39.337 1.00 95.81 220 GLY A CA 1
ATOM 1638 C C . GLY A 1 220 ? -18.784 6.480 38.059 1.00 95.81 220 GLY A C 1
ATOM 1639 O O . GLY A 1 220 ? -18.893 7.291 37.139 1.00 95.81 220 GLY A O 1
ATOM 1640 N N . VAL A 1 221 ? -17.962 5.428 37.974 1.00 97.81 221 VAL A N 1
ATOM 1641 C CA . VAL A 1 221 ? -17.265 5.055 36.732 1.00 97.81 221 VAL A CA 1
ATOM 1642 C C . VAL A 1 221 ? -18.306 4.676 35.677 1.00 97.81 221 VAL A C 1
ATOM 1644 O O . VAL A 1 221 ? -19.234 3.916 35.951 1.00 97.81 221 VAL A O 1
ATOM 1647 N N . ARG A 1 222 ? -18.167 5.207 34.456 1.00 97.56 222 ARG A N 1
ATOM 1648 C CA . ARG A 1 222 ? -19.212 5.089 33.429 1.00 97.56 222 ARG A CA 1
ATOM 1649 C C . ARG A 1 222 ? -19.087 3.832 32.570 1.00 97.56 222 ARG A C 1
ATOM 1651 O O . ARG A 1 222 ? -20.089 3.360 32.033 1.00 97.56 222 ARG A O 1
ATOM 1658 N N . GLY A 1 223 ? -17.880 3.289 32.446 1.00 97.75 223 GLY A N 1
ATOM 1659 C CA . GLY A 1 223 ? -17.660 2.048 31.718 1.00 97.75 223 GLY A CA 1
ATOM 1660 C C . GLY A 1 223 ? -16.522 1.202 32.264 1.00 97.75 223 GLY A C 1
ATOM 1661 O O . GLY A 1 223 ? -15.678 1.669 33.026 1.00 97.75 223 GLY A O 1
ATOM 1662 N N . VAL A 1 224 ? -16.477 -0.050 31.829 1.00 97.88 224 VAL A N 1
ATOM 1663 C CA . VAL A 1 224 ? -15.367 -0.971 32.085 1.00 97.88 224 VAL A CA 1
ATOM 1664 C C . VAL A 1 224 ? -14.891 -1.609 30.790 1.00 97.88 224 VAL A C 1
ATOM 1666 O O . VAL A 1 224 ? -15.698 -1.982 29.939 1.00 97.88 224 VAL A O 1
ATOM 1669 N N . ILE A 1 225 ? -13.577 -1.763 30.648 1.00 96.81 225 ILE A N 1
ATOM 1670 C CA . ILE A 1 225 ? -12.986 -2.626 29.621 1.00 96.81 225 ILE A CA 1
ATOM 1671 C C . ILE A 1 225 ? -12.830 -4.009 30.240 1.00 96.81 225 ILE A C 1
ATOM 1673 O O . ILE A 1 225 ? -12.132 -4.151 31.247 1.00 96.81 225 ILE A O 1
ATOM 1677 N N . ALA A 1 226 ? -13.494 -5.002 29.642 1.00 90.62 226 ALA A N 1
ATOM 1678 C CA . ALA A 1 226 ? -13.694 -6.323 30.237 1.00 90.62 226 ALA A CA 1
ATOM 1679 C C . ALA A 1 226 ? -12.390 -7.020 30.650 1.00 90.62 226 ALA A C 1
ATOM 1681 O O . ALA A 1 226 ? -12.374 -7.724 31.656 1.00 90.62 226 ALA A O 1
ATOM 1682 N N . LEU A 1 227 ? -11.306 -6.818 29.892 1.00 86.88 227 LEU A N 1
ATOM 1683 C CA . LEU A 1 227 ? -10.019 -7.450 30.158 1.00 86.88 227 LEU A CA 1
ATOM 1684 C C . LEU A 1 227 ? -8.864 -6.577 29.640 1.00 86.88 227 LEU A C 1
ATOM 1686 O O . LEU A 1 227 ? -8.823 -6.220 28.463 1.00 86.88 227 LEU A O 1
ATOM 1690 N N . ALA A 1 228 ? -7.928 -6.215 30.519 1.00 79.56 228 ALA A N 1
ATOM 1691 C CA . ALA A 1 228 ? -6.742 -5.421 30.185 1.00 79.56 228 ALA A CA 1
ATOM 1692 C C . ALA A 1 228 ? -5.572 -6.255 29.629 1.00 79.56 228 ALA A C 1
ATOM 1694 O O . ALA A 1 228 ? -4.877 -5.803 28.719 1.00 79.56 228 ALA A O 1
ATOM 1695 N N . GLY A 1 229 ? -5.387 -7.450 30.195 1.00 86.88 229 GLY A N 1
ATOM 1696 C CA . GLY A 1 229 ? -4.356 -8.451 29.920 1.00 86.88 229 GLY A CA 1
ATOM 1697 C C . GLY A 1 229 ? -4.146 -9.354 31.142 1.00 86.88 229 GLY A C 1
ATOM 1698 O O . GLY A 1 229 ? -4.653 -9.053 32.224 1.00 86.88 229 GLY A O 1
ATOM 1699 N N . ILE A 1 230 ? -3.415 -10.457 30.982 1.00 89.75 230 ILE A N 1
ATOM 1700 C CA . ILE A 1 230 ? -3.000 -11.326 32.101 1.00 89.75 230 ILE A CA 1
ATOM 1701 C C . ILE A 1 230 ? -1.550 -11.028 32.501 1.00 89.75 230 ILE A C 1
ATOM 1703 O O . ILE A 1 230 ? -0.790 -10.552 31.659 1.00 89.75 230 ILE A O 1
ATOM 1707 N N . PRO A 1 231 ? -1.116 -11.322 33.737 1.00 89.94 231 PRO A N 1
ATOM 1708 C CA . PRO A 1 231 ? 0.282 -11.144 34.127 1.00 89.94 231 PRO A CA 1
ATOM 1709 C C . PRO A 1 231 ? 1.251 -11.852 33.166 1.00 89.94 231 PRO A C 1
ATOM 1711 O O . PRO A 1 231 ? 1.068 -13.024 32.831 1.00 89.94 231 PRO A O 1
ATOM 1714 N N . CYS A 1 232 ? 2.285 -11.144 32.707 1.00 87.88 232 CYS A N 1
ATOM 1715 C CA . CYS A 1 232 ? 3.287 -11.681 31.792 1.00 87.88 232 CYS A CA 1
ATOM 1716 C C . CYS A 1 232 ? 4.458 -12.307 32.568 1.00 87.88 232 CYS A C 1
ATOM 1718 O O . CYS A 1 232 ? 5.206 -11.582 33.220 1.00 87.88 232 CYS A O 1
ATOM 1720 N N . PRO A 1 233 ? 4.733 -13.619 32.433 1.00 85.12 233 PRO A N 1
ATOM 1721 C CA . PRO A 1 233 ? 5.873 -14.243 33.113 1.00 85.12 233 PRO A CA 1
ATOM 1722 C C . PRO A 1 233 ? 7.243 -13.707 32.667 1.00 85.12 233 PRO A C 1
ATOM 1724 O O . PRO A 1 233 ? 8.237 -13.899 33.359 1.00 85.12 233 PRO A O 1
ATOM 1727 N N . LEU A 1 234 ? 7.308 -13.071 31.491 1.00 82.69 234 LEU A N 1
ATOM 1728 C CA . LEU A 1 234 ? 8.547 -12.572 30.886 1.00 82.69 234 LEU A CA 1
ATOM 1729 C C . LEU A 1 234 ? 8.851 -11.110 31.242 1.00 82.69 234 LEU A C 1
ATOM 1731 O O . LEU A 1 234 ? 9.978 -10.662 31.040 1.00 82.69 234 LEU A O 1
ATOM 1735 N N . LEU A 1 235 ? 7.860 -10.360 31.731 1.00 81.06 235 LEU A N 1
ATOM 1736 C CA . LEU A 1 235 ? 7.984 -8.941 32.057 1.00 81.06 235 LEU A CA 1
ATOM 1737 C C . LEU A 1 235 ? 7.399 -8.696 33.453 1.00 81.06 235 LEU A C 1
ATOM 1739 O O . LEU A 1 235 ? 6.181 -8.787 33.603 1.00 81.06 235 LEU A O 1
ATOM 1743 N N . PRO A 1 236 ? 8.228 -8.356 34.460 1.00 76.69 236 PRO A N 1
ATOM 1744 C CA . PRO A 1 236 ? 7.739 -7.965 35.779 1.00 76.69 236 PRO A CA 1
ATOM 1745 C C . PRO A 1 236 ? 6.706 -6.844 35.667 1.00 76.69 236 PRO A C 1
ATOM 1747 O O . PRO A 1 236 ? 6.925 -5.876 34.933 1.00 76.69 236 PRO A O 1
ATOM 1750 N N . ASP A 1 237 ? 5.575 -7.020 36.352 1.00 79.50 237 ASP A N 1
ATOM 1751 C CA . ASP A 1 237 ? 4.416 -6.116 36.347 1.00 79.50 237 ASP A CA 1
ATOM 1752 C C . ASP A 1 237 ? 3.803 -5.853 34.956 1.00 79.50 237 ASP A C 1
ATOM 1754 O O . ASP A 1 237 ? 2.958 -4.974 34.804 1.00 79.50 237 ASP A O 1
ATOM 1758 N N . GLY A 1 238 ? 4.224 -6.598 33.928 1.00 85.69 238 GLY A N 1
ATOM 1759 C CA . GLY A 1 238 ? 3.741 -6.469 32.560 1.00 85.69 238 GLY A CA 1
ATOM 1760 C C . GLY A 1 238 ? 2.473 -7.273 32.297 1.00 85.69 238 GLY A C 1
ATOM 1761 O O . GLY A 1 238 ? 2.221 -8.311 32.909 1.00 85.69 238 GLY A O 1
ATOM 1762 N N . GLU A 1 239 ? 1.703 -6.822 31.314 1.00 89.88 239 GLU A N 1
ATOM 1763 C CA . GLU A 1 239 ? 0.469 -7.463 30.864 1.00 89.88 239 GLU A CA 1
ATOM 1764 C C . GLU A 1 239 ? 0.710 -8.161 29.525 1.00 89.88 239 GLU A C 1
ATOM 1766 O O . GLU A 1 239 ? 1.239 -7.557 28.591 1.00 89.88 239 GLU A O 1
ATOM 1771 N N . LEU A 1 240 ? 0.320 -9.429 29.422 1.00 92.25 240 LEU A N 1
ATOM 1772 C CA . LEU A 1 240 ? 0.292 -10.211 28.196 1.00 92.25 240 LEU A CA 1
ATOM 1773 C C . LEU A 1 240 ? -1.131 -10.237 27.640 1.00 92.25 240 LEU A C 1
ATOM 1775 O O . LEU A 1 240 ? -2.096 -10.545 28.339 1.00 92.25 240 LEU A O 1
ATOM 1779 N N . THR A 1 241 ? -1.234 -9.951 26.351 1.00 92.38 241 THR A N 1
ATOM 1780 C CA . THR A 1 241 ? -2.493 -9.840 25.620 1.00 92.38 241 THR A CA 1
ATOM 1781 C C . THR A 1 241 ? -2.409 -10.626 24.311 1.00 92.38 241 THR A C 1
ATOM 1783 O O . THR A 1 241 ? -1.313 -10.828 23.783 1.00 92.38 241 THR A O 1
ATOM 1786 N N . GLY A 1 242 ? -3.528 -11.153 23.814 1.00 92.88 242 GLY A N 1
ATOM 1787 C CA . GLY A 1 242 ? -3.537 -12.022 22.636 1.00 92.88 242 GLY A CA 1
ATOM 1788 C C . GLY A 1 242 ? -4.872 -12.736 22.402 1.00 92.88 242 GLY A C 1
ATOM 1789 O O . GLY A 1 242 ? -5.786 -12.625 23.220 1.00 92.88 242 GLY A O 1
ATOM 1790 N N . PRO A 1 243 ? -4.991 -13.512 21.307 1.00 93.12 243 PRO A N 1
ATOM 1791 C CA . PRO A 1 243 ? -6.228 -14.205 20.921 1.00 93.12 243 PRO A CA 1
ATOM 1792 C C . PRO A 1 243 ? -6.738 -15.195 21.968 1.00 93.12 243 PRO A C 1
ATOM 1794 O O . PRO A 1 243 ? -7.938 -15.416 22.083 1.00 93.12 243 PRO A O 1
ATOM 1797 N N . PHE A 1 244 ? -5.839 -15.772 22.767 1.00 92.75 244 PHE A N 1
ATOM 1798 C CA . PHE A 1 244 ? -6.193 -16.729 23.815 1.00 92.75 244 PHE A CA 1
ATOM 1799 C C . PHE A 1 244 ? -7.061 -16.122 24.934 1.00 92.75 244 PHE A C 1
ATOM 1801 O O . PHE A 1 244 ? -7.667 -16.872 25.692 1.00 92.75 244 PHE A O 1
ATOM 1808 N N . LEU A 1 245 ? -7.149 -14.789 25.030 1.00 92.38 245 LEU A N 1
ATOM 1809 C CA . LEU A 1 245 ? -7.999 -14.099 26.003 1.00 92.38 245 LEU A CA 1
ATOM 1810 C C . LEU A 1 245 ? -9.451 -13.936 25.546 1.00 92.38 245 LEU A C 1
ATOM 1812 O O . LEU A 1 245 ? -10.293 -13.578 26.366 1.00 92.38 245 LEU A O 1
ATOM 1816 N N . HIS A 1 246 ? -9.771 -14.186 24.271 1.00 94.06 246 HIS A N 1
ATOM 1817 C CA . HIS A 1 246 ? -11.092 -13.855 23.725 1.00 94.06 246 HIS A CA 1
ATOM 1818 C C . HIS A 1 246 ? -12.229 -14.590 24.443 1.00 94.06 246 HIS A C 1
ATOM 1820 O O . HIS A 1 246 ? -13.202 -13.961 24.845 1.00 94.06 246 HIS A O 1
ATOM 1826 N N . ALA A 1 247 ? -12.071 -15.888 24.718 1.00 93.38 247 ALA A N 1
ATOM 1827 C CA . ALA A 1 247 ? -13.080 -16.667 25.438 1.00 93.38 247 ALA A CA 1
ATOM 1828 C C . ALA A 1 247 ? -13.325 -16.146 26.868 1.00 93.38 247 ALA A C 1
ATOM 1830 O O . ALA A 1 247 ? -14.470 -16.042 27.307 1.00 93.38 247 ALA A O 1
ATOM 1831 N N . GLN A 1 248 ? -12.256 -15.778 27.580 1.00 92.75 248 GLN A N 1
ATOM 1832 C CA . GLN A 1 248 ? -12.354 -15.205 28.923 1.00 92.75 248 GLN A CA 1
ATOM 1833 C C . GLN A 1 248 ? -12.999 -13.812 28.885 1.00 92.75 248 GLN A C 1
ATOM 1835 O O . GLN A 1 248 ? -13.860 -13.501 29.708 1.00 92.75 248 GLN A O 1
ATOM 1840 N N . SER A 1 249 ? -12.632 -12.997 27.891 1.00 94.25 249 SER A N 1
ATOM 1841 C CA . SER A 1 249 ? -13.234 -11.687 27.653 1.00 94.25 249 SER A CA 1
ATOM 1842 C C . SER A 1 249 ? -14.733 -11.800 27.382 1.00 94.25 249 SER A C 1
ATOM 1844 O O . SER A 1 249 ? -15.513 -11.100 28.020 1.00 94.25 249 SER A O 1
ATOM 1846 N N . LEU A 1 250 ? -15.167 -12.736 26.530 1.00 95.50 250 LEU A N 1
ATOM 1847 C CA . LEU A 1 250 ? -16.589 -12.992 26.280 1.00 95.50 250 LEU A CA 1
ATOM 1848 C C . LEU A 1 250 ? -17.348 -13.342 27.562 1.00 95.50 250 LEU A C 1
ATOM 1850 O O . LEU A 1 250 ? -18.397 -12.756 27.822 1.00 95.50 250 LEU A O 1
ATOM 1854 N N . ALA A 1 251 ? -16.807 -14.242 28.388 1.00 94.50 251 ALA A N 1
ATOM 1855 C CA . ALA A 1 251 ? -17.436 -14.624 29.651 1.00 94.50 251 ALA A CA 1
ATOM 1856 C C . ALA A 1 251 ? -17.559 -13.435 30.622 1.00 94.50 251 ALA A C 1
ATOM 1858 O O . ALA A 1 251 ? -18.593 -13.266 31.275 1.00 94.50 251 ALA A O 1
ATOM 1859 N N . ALA A 1 252 ? -16.530 -12.585 30.695 1.00 95.06 252 ALA A N 1
ATOM 1860 C CA . ALA A 1 252 ? -16.562 -11.364 31.493 1.00 95.06 252 ALA A CA 1
ATOM 1861 C C . ALA A 1 252 ? -17.591 -10.360 30.948 1.00 95.06 252 ALA A C 1
ATOM 1863 O O . ALA A 1 252 ? -18.404 -9.854 31.722 1.00 95.06 252 ALA A O 1
ATOM 1864 N N . ILE A 1 253 ? -17.615 -10.120 29.631 1.00 96.88 253 ILE A N 1
ATOM 1865 C CA . ILE A 1 253 ? -18.587 -9.232 28.976 1.00 96.88 253 ILE A CA 1
ATOM 1866 C C . ILE A 1 253 ? -20.009 -9.691 29.287 1.00 96.88 253 ILE A C 1
ATOM 1868 O O . ILE A 1 253 ? -20.805 -8.905 29.794 1.00 96.88 253 ILE A O 1
ATOM 1872 N N . GLU A 1 254 ? -20.312 -10.967 29.049 1.00 96.25 254 GLU A N 1
ATOM 1873 C CA . GLU A 1 254 ? -21.654 -11.522 29.214 1.00 96.25 254 GLU A CA 1
ATOM 1874 C C . GLU A 1 254 ? -22.124 -11.459 30.671 1.00 96.25 254 GLU A C 1
ATOM 1876 O O . GLU A 1 254 ? -23.299 -11.219 30.956 1.00 96.25 254 GLU A O 1
ATOM 1881 N N . ARG A 1 255 ? -21.206 -11.655 31.621 1.00 96.00 255 ARG A N 1
ATOM 1882 C CA . ARG A 1 255 ? -21.500 -11.541 33.050 1.00 96.00 255 ARG A CA 1
ATOM 1883 C C . ARG A 1 255 ? -21.758 -10.096 33.466 1.00 96.00 255 ARG A C 1
ATOM 1885 O O . ARG A 1 255 ? -22.738 -9.840 34.167 1.00 96.00 255 ARG A O 1
ATOM 1892 N N . ILE A 1 256 ? -20.903 -9.164 33.044 1.00 96.12 256 ILE A N 1
ATOM 1893 C CA . ILE A 1 256 ? -21.033 -7.752 33.414 1.00 96.12 256 ILE A CA 1
ATOM 1894 C C . ILE A 1 256 ? -22.276 -7.152 32.760 1.00 96.12 256 ILE A C 1
ATOM 1896 O O . ILE A 1 256 ? -23.072 -6.521 33.450 1.00 96.12 256 ILE A O 1
ATOM 1900 N N . ALA A 1 257 ? -22.489 -7.399 31.467 1.00 96.31 257 ALA A N 1
ATOM 1901 C CA . ALA A 1 257 ? -23.652 -6.905 30.739 1.00 96.31 257 ALA A CA 1
ATOM 1902 C C . ALA A 1 257 ? -24.958 -7.401 31.374 1.00 96.31 257 ALA A C 1
ATOM 1904 O O . ALA A 1 257 ? -25.862 -6.602 31.606 1.00 96.31 257 ALA A O 1
ATOM 1905 N N . ARG A 1 258 ? -25.033 -8.689 31.748 1.00 95.75 258 ARG A N 1
ATOM 1906 C CA . ARG A 1 258 ? -26.224 -9.257 32.403 1.00 95.75 258 ARG A CA 1
ATOM 1907 C C . ARG A 1 258 ? -26.510 -8.682 33.786 1.00 95.75 258 ARG A C 1
ATOM 1909 O O . ARG A 1 258 ? -27.675 -8.576 34.151 1.00 95.75 258 ARG A O 1
ATOM 1916 N N . ARG A 1 259 ? -25.482 -8.368 34.579 1.00 95.31 259 ARG A N 1
ATOM 1917 C CA . ARG A 1 259 ? -25.658 -7.985 35.991 1.00 95.31 259 ARG A CA 1
ATOM 1918 C C . ARG A 1 259 ? -25.620 -6.476 36.238 1.00 95.31 259 ARG A C 1
ATOM 1920 O O . ARG A 1 259 ? -26.248 -6.009 37.182 1.00 95.31 259 ARG A O 1
ATOM 1927 N N . TYR A 1 260 ? -24.888 -5.734 35.415 1.00 95.31 260 TYR A N 1
ATOM 1928 C CA . TYR A 1 260 ? -24.573 -4.323 35.642 1.00 95.31 260 TYR A CA 1
ATOM 1929 C C . TYR A 1 260 ? -24.823 -3.430 34.418 1.00 95.31 260 TYR A C 1
ATOM 1931 O O . TYR A 1 260 ? -24.589 -2.226 34.521 1.00 95.31 260 TYR A O 1
ATOM 1939 N N . GLY A 1 261 ? -25.313 -3.965 33.290 1.00 90.25 261 GLY A N 1
ATOM 1940 C CA . GLY A 1 261 ? -25.446 -3.238 32.016 1.00 90.25 261 GLY A CA 1
ATOM 1941 C C . GLY A 1 261 ? -26.332 -1.982 32.043 1.00 90.25 261 GLY A C 1
ATOM 1942 O O . GLY A 1 261 ? -26.189 -1.119 31.173 1.00 90.25 261 GLY A O 1
ATOM 1943 N N . ASP A 1 262 ? -27.194 -1.847 33.055 1.00 90.38 262 ASP A N 1
ATOM 1944 C CA . ASP A 1 262 ? -28.004 -0.643 33.298 1.00 90.38 262 ASP A CA 1
ATOM 1945 C C . ASP A 1 262 ? -27.224 0.471 34.020 1.00 90.38 262 ASP A C 1
ATOM 1947 O O . ASP A 1 262 ? -27.568 1.650 33.927 1.00 90.38 262 ASP A O 1
ATOM 1951 N N . THR A 1 263 ? -26.160 0.107 34.739 1.00 93.38 263 THR A N 1
ATOM 1952 C CA . THR A 1 263 ? -25.361 1.019 35.576 1.00 93.38 263 THR A CA 1
ATOM 1953 C C . THR A 1 263 ? -24.028 1.396 34.942 1.00 93.38 263 THR A C 1
ATOM 1955 O O . THR A 1 263 ? -23.617 2.553 35.034 1.00 93.38 263 THR A O 1
ATOM 1958 N N . ILE A 1 264 ? -23.369 0.446 34.276 1.00 96.12 264 ILE A N 1
ATOM 1959 C CA . ILE A 1 264 ? -22.025 0.611 33.727 1.00 96.12 264 ILE A CA 1
ATOM 1960 C C . ILE A 1 264 ? -21.938 -0.030 32.342 1.00 96.12 264 ILE A C 1
ATOM 1962 O O . ILE A 1 264 ? -22.380 -1.159 32.125 1.00 96.12 264 ILE A O 1
ATOM 1966 N N . ASP A 1 265 ? -21.376 0.707 31.387 1.00 97.75 265 ASP A N 1
ATOM 1967 C CA . ASP A 1 265 ? -21.228 0.223 30.017 1.00 97.75 265 ASP A CA 1
ATOM 1968 C C . ASP A 1 265 ? -20.015 -0.712 29.901 1.00 97.75 265 ASP A C 1
ATOM 1970 O O . ASP A 1 265 ? -18.960 -0.453 30.480 1.00 97.75 265 ASP A O 1
ATOM 1974 N N . VAL A 1 266 ? -20.133 -1.785 29.118 1.00 97.50 266 VAL A N 1
ATOM 1975 C CA . VAL A 1 266 ? -19.031 -2.734 28.899 1.00 97.50 266 VAL A CA 1
ATOM 1976 C C . VAL A 1 266 ? -18.407 -2.517 27.530 1.00 97.50 266 VAL A C 1
ATOM 1978 O O . VAL A 1 266 ? -19.108 -2.470 26.516 1.00 97.50 266 VAL A O 1
ATOM 1981 N N . ILE A 1 267 ? -17.082 -2.417 27.508 1.00 98.06 267 ILE A N 1
ATOM 1982 C CA . ILE A 1 267 ? -16.264 -2.361 26.301 1.00 98.06 267 ILE A CA 1
ATOM 1983 C C . ILE A 1 267 ? -15.536 -3.698 26.156 1.00 98.06 267 ILE A C 1
ATOM 1985 O O . ILE A 1 267 ? -14.796 -4.124 27.049 1.00 98.06 267 ILE A O 1
ATOM 1989 N N . GLY A 1 268 ? -15.757 -4.370 25.028 1.00 96.00 268 GLY A N 1
ATOM 1990 C CA . GLY A 1 268 ? -15.100 -5.627 24.700 1.00 96.00 268 GLY A CA 1
ATOM 1991 C C . GLY A 1 268 ? -13.660 -5.396 24.252 1.00 96.00 268 GLY A C 1
ATOM 1992 O O . GLY A 1 268 ? -13.393 -4.583 23.372 1.00 96.00 268 GLY A O 1
ATOM 1993 N N . SER A 1 269 ? -12.719 -6.111 24.852 1.00 91.44 269 SER A N 1
ATOM 1994 C CA . SER A 1 269 ? -11.300 -6.051 24.493 1.00 91.44 269 SER A CA 1
ATOM 1995 C C . SER A 1 269 ? -10.630 -7.383 24.811 1.00 91.44 269 SER A C 1
ATOM 1997 O O . SER A 1 269 ? -11.139 -8.147 25.628 1.00 91.44 269 SER A O 1
ATOM 1999 N N . GLY A 1 270 ? -9.498 -7.667 24.173 1.00 84.50 270 GLY A N 1
ATOM 2000 C CA . GLY A 1 270 ? -8.746 -8.908 24.358 1.00 84.50 270 GLY A CA 1
ATOM 2001 C C . GLY A 1 270 ? -9.038 -9.943 23.274 1.00 84.50 270 GLY A C 1
ATOM 2002 O O . GLY A 1 270 ? -10.041 -10.652 23.314 1.00 84.50 270 GLY A O 1
ATOM 2003 N N . GLY A 1 271 ? -8.122 -10.051 22.309 1.00 89.12 271 GLY A N 1
ATOM 2004 C CA . GLY A 1 271 ? -8.102 -11.163 21.359 1.00 89.12 271 GLY A CA 1
ATOM 2005 C C . GLY A 1 271 ? -9.100 -11.083 20.202 1.00 89.12 271 GLY A C 1
ATOM 2006 O O . GLY A 1 271 ? -9.374 -12.103 19.581 1.00 89.12 271 GLY A O 1
ATOM 2007 N N . ILE A 1 272 ? -9.623 -9.897 19.879 1.00 95.69 272 ILE A N 1
ATOM 2008 C CA . ILE A 1 272 ? -10.500 -9.701 18.715 1.00 95.69 272 ILE A CA 1
ATOM 2009 C C . ILE A 1 272 ? -9.646 -9.695 17.437 1.00 95.69 272 ILE A C 1
ATOM 2011 O O . ILE A 1 272 ? -9.003 -8.694 17.112 1.00 95.69 272 ILE A O 1
ATOM 2015 N N . MET A 1 273 ? -9.628 -10.815 16.708 1.00 95.88 273 MET A N 1
ATOM 2016 C CA . MET A 1 273 ? -8.772 -11.020 15.528 1.00 95.88 273 MET A CA 1
ATOM 2017 C C . MET A 1 273 ? -9.554 -11.056 14.212 1.00 95.88 273 MET A C 1
ATOM 2019 O O . MET A 1 273 ? -8.966 -10.944 13.131 1.00 95.88 273 MET A O 1
ATOM 2023 N N . SER A 1 274 ? -10.873 -11.215 14.287 1.00 96.56 274 SER A N 1
ATOM 2024 C CA . SER A 1 274 ? -11.756 -11.393 13.140 1.00 96.56 274 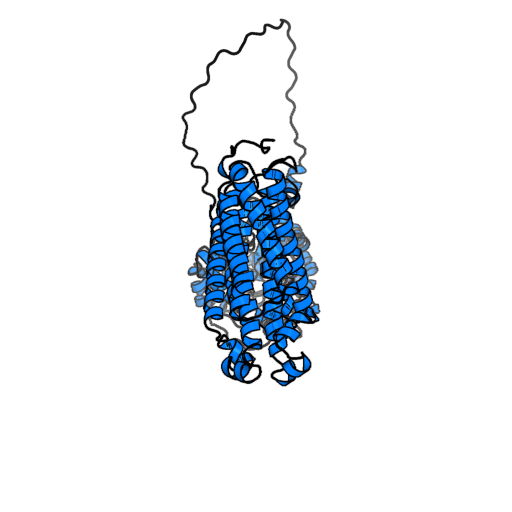SER A CA 1
ATOM 2025 C C . SER A 1 274 ? -13.102 -10.673 13.317 1.00 96.56 274 SER A C 1
ATOM 2027 O O . SER A 1 274 ? -13.473 -10.300 14.433 1.00 96.56 274 SER A O 1
ATOM 2029 N N . PRO A 1 275 ? -13.876 -10.494 12.228 1.00 96.81 275 PRO A N 1
ATOM 2030 C CA . PRO A 1 275 ? -15.254 -10.014 12.320 1.00 96.81 275 PRO A CA 1
ATOM 2031 C C . PRO A 1 275 ? -16.151 -10.882 13.205 1.00 96.81 275 PRO A C 1
ATOM 2033 O O . PRO A 1 275 ? -16.994 -10.346 13.913 1.00 96.81 275 PRO A O 1
ATOM 2036 N N . ALA A 1 276 ? -15.948 -12.202 13.209 1.00 96.50 276 ALA A N 1
ATOM 2037 C CA . ALA A 1 276 ? -16.717 -13.111 14.055 1.00 96.50 276 ALA A CA 1
ATOM 2038 C C . ALA A 1 276 ? -16.455 -12.848 15.546 1.00 96.50 276 ALA A C 1
ATOM 2040 O O . ALA A 1 276 ? -17.402 -12.757 16.321 1.00 96.50 276 ALA A O 1
ATOM 2041 N N . ASP A 1 277 ? -15.192 -12.638 15.925 1.00 97.19 277 ASP A N 1
ATOM 2042 C CA . ASP A 1 277 ? -14.809 -12.323 17.307 1.00 97.19 277 ASP A CA 1
ATOM 2043 C C . ASP A 1 277 ? -15.448 -11.012 17.778 1.00 97.19 277 ASP A C 1
ATOM 2045 O O . ASP A 1 277 ? -15.940 -10.922 18.902 1.00 97.19 277 ASP A O 1
ATOM 2049 N N . ALA A 1 278 ? -15.456 -10.005 16.898 1.00 97.12 278 ALA A N 1
ATOM 2050 C CA . ALA A 1 278 ? -16.047 -8.698 17.156 1.00 97.12 278 ALA A CA 1
ATOM 2051 C C . ALA A 1 278 ? -17.567 -8.783 17.341 1.00 97.12 278 ALA A C 1
ATOM 2053 O O . ALA A 1 278 ? -18.103 -8.220 18.295 1.00 97.12 278 ALA A O 1
ATOM 2054 N N . LEU A 1 279 ? -18.258 -9.504 16.451 1.00 96.75 279 LEU A N 1
ATOM 2055 C CA . LEU A 1 279 ? -19.697 -9.735 16.567 1.00 96.75 279 LEU A CA 1
ATOM 2056 C C . LEU A 1 279 ? -20.028 -10.508 17.845 1.00 96.75 279 LEU A C 1
ATOM 2058 O O . LEU A 1 279 ? -20.918 -10.082 18.569 1.00 96.75 279 LEU A O 1
ATOM 2062 N N . ALA A 1 280 ? -19.260 -11.547 18.184 1.00 97.25 280 ALA A N 1
ATOM 2063 C CA . ALA A 1 280 ? -19.451 -12.304 19.419 1.00 97.25 280 ALA A CA 1
ATOM 2064 C C . ALA A 1 280 ? -19.318 -11.422 20.672 1.00 97.25 280 ALA A C 1
ATOM 2066 O O . ALA A 1 280 ? -20.118 -11.546 21.595 1.00 97.25 280 ALA A O 1
ATOM 2067 N N . SER A 1 281 ? -18.351 -10.496 20.707 1.00 97.44 281 SER A N 1
ATOM 2068 C CA . SER A 1 281 ? -18.210 -9.552 21.826 1.00 97.44 281 SER A CA 1
ATOM 2069 C C . SER A 1 281 ? -19.398 -8.597 21.942 1.00 97.44 281 SER A C 1
ATOM 2071 O O . SER A 1 281 ? -19.855 -8.322 23.050 1.00 97.44 281 SER A O 1
ATOM 2073 N N . LEU A 1 282 ? -19.919 -8.109 20.814 1.00 97.00 282 LEU A N 1
ATOM 2074 C CA . LEU A 1 282 ? -21.110 -7.255 20.796 1.00 97.00 282 LEU A CA 1
ATOM 2075 C C . LEU A 1 282 ? -22.372 -8.038 21.192 1.00 97.00 282 LEU A C 1
ATOM 2077 O O . LEU A 1 282 ? -23.182 -7.535 21.965 1.00 97.00 282 LEU A O 1
ATOM 2081 N N . ASP A 1 283 ? -22.514 -9.277 20.720 1.00 95.81 283 ASP A N 1
ATOM 2082 C CA . ASP A 1 283 ? -23.640 -10.164 21.035 1.00 95.81 283 ASP A CA 1
ATOM 2083 C C . ASP A 1 283 ? -23.632 -10.598 22.510 1.00 95.81 283 ASP A C 1
ATOM 2085 O O . ASP A 1 283 ? -24.692 -10.744 23.116 1.00 95.81 283 ASP A O 1
ATOM 2089 N N . ALA A 1 284 ? -22.450 -10.716 23.124 1.00 96.25 284 ALA A N 1
ATOM 2090 C CA . ALA A 1 284 ? -22.300 -10.924 24.565 1.00 96.25 284 ALA A CA 1
ATOM 2091 C C . ALA A 1 284 ? -22.737 -9.705 25.405 1.00 96.25 284 ALA A C 1
ATOM 2093 O O . ALA A 1 284 ? -22.870 -9.817 26.622 1.00 96.25 284 ALA A O 1
ATOM 2094 N N . GLY A 1 285 ? -22.975 -8.545 24.782 1.00 96.25 285 GLY A N 1
ATOM 2095 C CA . GLY A 1 285 ? -23.493 -7.343 25.438 1.00 96.25 285 GLY A CA 1
ATOM 2096 C C . GLY A 1 285 ? -22.497 -6.191 25.564 1.00 96.25 285 GLY A C 1
ATOM 2097 O O . GLY A 1 285 ? -22.796 -5.207 26.246 1.00 96.25 285 GLY A O 1
ATOM 2098 N N . ALA A 1 286 ? -21.328 -6.263 24.917 1.00 97.69 286 ALA A N 1
ATOM 2099 C CA . ALA A 1 286 ? -20.451 -5.100 24.818 1.00 97.69 286 ALA A CA 1
ATOM 2100 C C . ALA A 1 286 ? -21.111 -4.007 23.961 1.00 97.69 286 ALA A C 1
ATOM 2102 O O . ALA A 1 286 ? -21.629 -4.277 22.878 1.00 97.69 286 ALA A O 1
ATOM 2103 N N . LYS A 1 287 ? -21.056 -2.750 24.417 1.00 97.44 287 LYS A N 1
ATOM 2104 C CA . LYS A 1 287 ? -21.573 -1.601 23.647 1.00 97.44 287 LYS A CA 1
ATOM 2105 C C . LYS A 1 287 ? -20.546 -1.044 22.663 1.00 97.44 287 LYS A C 1
ATOM 2107 O O . LYS A 1 287 ? -20.919 -0.442 21.661 1.00 97.44 287 LYS A O 1
ATOM 2112 N N . LEU A 1 288 ? -19.264 -1.243 22.961 1.00 98.25 288 LEU A N 1
ATOM 2113 C CA . LEU A 1 288 ? -18.113 -0.866 22.141 1.00 98.25 288 LEU A CA 1
ATOM 2114 C C . LEU A 1 288 ? -17.092 -2.008 22.159 1.00 98.25 288 LEU A C 1
ATOM 2116 O O . LEU A 1 288 ? -17.099 -2.824 23.080 1.00 98.25 288 LEU A O 1
ATOM 2120 N N . ILE A 1 289 ? -16.183 -2.034 21.189 1.00 98.00 289 ILE A N 1
ATOM 2121 C CA . ILE A 1 289 ? -15.037 -2.947 21.158 1.00 98.00 289 ILE A CA 1
ATOM 2122 C C . ILE A 1 289 ? -13.738 -2.197 20.866 1.00 98.00 289 ILE A C 1
ATOM 2124 O O . ILE A 1 289 ? -13.746 -1.190 20.164 1.00 98.00 289 ILE A O 1
ATOM 2128 N N . GLU A 1 290 ? -12.613 -2.711 21.353 1.00 96.31 290 GLU A N 1
ATOM 2129 C CA . GLU A 1 290 ? -11.280 -2.157 21.108 1.00 96.31 290 GLU A CA 1
ATOM 2130 C C . GLU A 1 290 ? -10.363 -3.169 20.415 1.00 96.31 290 GLU A C 1
ATOM 2132 O O . GLU A 1 290 ? -10.257 -4.328 20.817 1.00 96.31 290 GLU A O 1
ATOM 2137 N N . LEU A 1 291 ? -9.663 -2.714 19.375 1.00 96.56 291 LEU A N 1
ATOM 2138 C CA . LEU A 1 291 ? -8.721 -3.521 18.606 1.00 96.56 291 LEU A CA 1
ATOM 2139 C C . LEU A 1 291 ? -7.280 -3.159 18.974 1.00 96.56 291 LEU A C 1
ATOM 2141 O O . LEU A 1 291 ? -6.868 -2.007 18.810 1.00 96.56 291 LEU A O 1
ATOM 2145 N N . PHE A 1 292 ? -6.506 -4.160 19.401 1.00 94.31 292 PHE A N 1
ATOM 2146 C CA . PHE A 1 292 ? -5.068 -4.037 19.654 1.00 94.31 292 PHE A CA 1
ATOM 2147 C C . PHE A 1 292 ? -4.261 -5.035 18.816 1.00 94.31 292 PHE A C 1
ATOM 2149 O O . PHE A 1 292 ? -3.756 -4.689 17.745 1.00 94.31 292 PHE A O 1
ATOM 2156 N N . GLU A 1 293 ? -4.191 -6.296 19.237 1.00 93.56 293 GLU A N 1
ATOM 2157 C CA . GLU A 1 293 ? -3.428 -7.352 18.560 1.00 93.56 293 GLU A CA 1
ATOM 2158 C C . GLU A 1 293 ? -4.038 -7.659 17.197 1.00 93.56 293 GLU A C 1
ATOM 2160 O O . GLU A 1 293 ? -3.309 -7.841 16.224 1.00 93.56 293 GLU A O 1
ATOM 2165 N N . GLY A 1 294 ? -5.369 -7.613 17.089 1.00 93.75 294 GLY A N 1
ATOM 2166 C CA . GLY A 1 294 ? -6.073 -7.740 15.815 1.00 93.75 294 GLY A CA 1
ATOM 2167 C C . GLY A 1 294 ? -5.562 -6.756 14.763 1.00 93.75 294 GLY A C 1
ATOM 2168 O O . GLY A 1 294 ? -5.311 -7.146 13.624 1.00 93.75 294 GLY A O 1
ATOM 2169 N N . LEU A 1 295 ? -5.297 -5.504 15.145 1.00 93.69 295 LEU A N 1
ATOM 2170 C CA . LEU A 1 295 ? -4.782 -4.497 14.215 1.00 93.69 295 LEU A CA 1
ATOM 2171 C C . LEU A 1 295 ? -3.330 -4.783 13.791 1.00 93.69 295 LEU A C 1
ATOM 2173 O O . LEU A 1 295 ? -2.948 -4.502 12.654 1.00 93.69 295 LEU A O 1
ATOM 2177 N N . VAL A 1 296 ? -2.529 -5.372 14.685 1.00 94.00 296 VAL A N 1
ATOM 2178 C CA . VAL A 1 296 ? -1.116 -5.713 14.443 1.00 94.00 296 VAL A CA 1
ATOM 2179 C C . VAL A 1 296 ? -0.963 -7.005 13.636 1.00 94.00 296 VAL A C 1
ATOM 2181 O O . VAL A 1 296 ? -0.138 -7.075 12.732 1.00 94.00 296 VAL A O 1
ATOM 2184 N N . PHE A 1 297 ? -1.726 -8.052 13.940 1.00 93.62 297 PHE A N 1
ATOM 2185 C CA . PHE A 1 297 ? -1.554 -9.369 13.321 1.00 93.62 297 PHE A CA 1
ATOM 2186 C C . PHE A 1 297 ? -2.518 -9.603 12.155 1.00 93.62 297 PHE A C 1
ATOM 2188 O O . PHE A 1 297 ? -2.097 -10.166 11.137 1.00 93.62 297 PHE A O 1
ATOM 2195 N N . ALA A 1 298 ? -3.776 -9.169 12.266 1.00 92.06 298 ALA A N 1
ATOM 2196 C CA . ALA A 1 298 ? -4.781 -9.285 11.203 1.00 92.06 298 ALA A CA 1
ATOM 2197 C C . ALA A 1 298 ? -4.844 -8.044 10.290 1.00 92.06 298 ALA A C 1
ATOM 2199 O O . ALA A 1 298 ? -5.549 -8.067 9.280 1.00 92.06 298 ALA A O 1
ATOM 2200 N N . GLY A 1 299 ? -4.085 -6.996 10.624 1.00 91.62 299 GLY A N 1
ATOM 2201 C CA . GLY A 1 299 ? -3.791 -5.858 9.760 1.00 91.62 299 GLY A CA 1
ATOM 2202 C C . GLY A 1 299 ? -4.775 -4.684 9.845 1.00 91.62 299 GLY A C 1
ATOM 2203 O O . GLY A 1 299 ? -5.851 -4.788 10.436 1.00 91.62 299 GLY A O 1
ATOM 2204 N N . PRO A 1 300 ? -4.424 -3.548 9.208 1.00 90.81 300 PRO A N 1
ATOM 2205 C CA . PRO A 1 300 ? -5.194 -2.306 9.256 1.00 90.81 300 PRO A CA 1
ATOM 2206 C C . PRO A 1 300 ? -6.548 -2.381 8.536 1.00 90.81 300 PRO A C 1
ATOM 2208 O O . PRO A 1 300 ? -7.337 -1.450 8.671 1.00 90.81 300 PRO A O 1
ATOM 2211 N N . GLY A 1 301 ? -6.821 -3.452 7.780 1.00 91.19 301 GLY A N 1
ATOM 2212 C CA . GLY A 1 301 ? -8.131 -3.699 7.179 1.00 91.19 301 GLY A CA 1
ATOM 2213 C C . GLY A 1 301 ? -9.151 -4.337 8.126 1.00 91.19 301 GLY A C 1
ATOM 2214 O O . GLY A 1 301 ? -10.337 -4.372 7.803 1.00 91.19 301 GLY A O 1
ATOM 2215 N N . LEU A 1 302 ? -8.733 -4.817 9.309 1.00 93.88 302 LEU A N 1
ATOM 2216 C CA . LEU A 1 302 ? -9.633 -5.472 10.265 1.00 93.88 302 LEU A CA 1
ATOM 2217 C C . LEU A 1 302 ? -10.844 -4.608 10.673 1.00 93.88 302 LEU A C 1
ATOM 2219 O O . LEU A 1 302 ? -11.952 -5.142 10.617 1.00 93.88 302 LEU A O 1
ATOM 2223 N N . PRO A 1 303 ? -10.702 -3.312 11.028 1.00 94.62 303 PRO A N 1
ATOM 2224 C CA . PRO A 1 303 ? -11.861 -2.503 11.401 1.00 94.62 303 PRO A CA 1
ATOM 2225 C C . PRO A 1 303 ? -12.863 -2.382 10.245 1.00 94.62 303 PRO A C 1
ATOM 2227 O O . PRO A 1 303 ? -14.060 -2.518 10.464 1.00 94.62 303 PRO A O 1
ATOM 2230 N N . GLY A 1 304 ? -12.387 -2.243 9.003 1.00 91.88 304 GLY A N 1
ATOM 2231 C CA . GLY A 1 304 ? -13.240 -2.244 7.812 1.00 91.88 304 GLY A CA 1
ATOM 2232 C C . GLY A 1 304 ? -13.973 -3.566 7.579 1.00 91.88 304 GLY A C 1
ATOM 2233 O O . GLY A 1 304 ? -15.152 -3.562 7.237 1.00 91.88 304 GLY A O 1
ATOM 2234 N N . ARG A 1 305 ? -13.314 -4.711 7.812 1.00 92.62 305 ARG A N 1
ATOM 2235 C CA . ARG A 1 305 ? -13.972 -6.029 7.731 1.00 92.62 305 ARG A CA 1
ATOM 2236 C C . ARG A 1 305 ? -15.046 -6.204 8.809 1.00 92.62 305 ARG A C 1
ATOM 2238 O O . ARG A 1 305 ? -16.077 -6.808 8.533 1.00 92.62 305 ARG A O 1
ATOM 2245 N N . ILE A 1 306 ? -14.812 -5.693 10.020 1.00 95.06 306 ILE A N 1
ATOM 2246 C CA . ILE A 1 306 ? -15.806 -5.707 11.106 1.00 95.06 306 ILE A CA 1
ATOM 2247 C C . ILE A 1 306 ? -16.977 -4.786 10.759 1.00 95.06 306 ILE A C 1
ATOM 2249 O O . ILE A 1 306 ? -18.127 -5.175 10.934 1.00 95.06 306 ILE A O 1
ATOM 2253 N N . LEU A 1 307 ? -16.690 -3.594 10.235 1.00 93.38 307 LEU A N 1
ATOM 2254 C CA . LEU A 1 307 ? -17.701 -2.628 9.819 1.00 93.38 307 LEU A CA 1
ATOM 2255 C C . LEU A 1 307 ? -18.654 -3.229 8.779 1.00 93.38 307 LEU A C 1
ATOM 2257 O O . LEU A 1 307 ? -19.863 -3.204 8.978 1.00 93.38 307 LEU A O 1
ATOM 2261 N N . HIS A 1 308 ? -18.105 -3.862 7.743 1.00 91.19 308 HIS A N 1
ATOM 2262 C CA . HIS A 1 308 ? -18.897 -4.547 6.722 1.00 91.19 308 HIS A CA 1
ATOM 2263 C C . HIS A 1 308 ? -19.750 -5.684 7.310 1.00 91.19 308 HIS A C 1
ATOM 2265 O O . HIS A 1 308 ? -20.915 -5.838 6.967 1.00 91.19 308 HIS A O 1
ATOM 2271 N N . ALA A 1 309 ? -19.209 -6.451 8.263 1.00 93.06 309 ALA A N 1
ATOM 2272 C CA . ALA A 1 309 ? -19.978 -7.495 8.941 1.00 93.06 309 ALA A CA 1
ATOM 2273 C C . ALA A 1 309 ? -21.134 -6.934 9.797 1.00 93.06 309 ALA A C 1
ATOM 2275 O O . ALA A 1 309 ? -22.163 -7.594 9.949 1.00 93.06 309 ALA A O 1
ATOM 2276 N N . LEU A 1 310 ? -20.989 -5.725 10.354 1.00 92.31 310 LEU A N 1
ATOM 2277 C CA . LEU A 1 310 ? -22.064 -5.032 11.071 1.00 92.31 310 LEU A CA 1
ATOM 2278 C C . LEU A 1 310 ? -23.162 -4.540 10.124 1.00 92.31 310 LEU A C 1
ATOM 2280 O O . LEU A 1 310 ? -24.340 -4.691 10.451 1.00 92.31 310 LEU A O 1
ATOM 2284 N N . GLU A 1 311 ? -22.784 -3.996 8.967 1.00 89.88 311 GLU A N 1
ATOM 2285 C CA . GLU A 1 311 ? -23.712 -3.583 7.905 1.00 89.88 311 GLU A CA 1
ATOM 2286 C C . GLU A 1 311 ? -24.523 -4.788 7.400 1.00 89.88 311 GLU A C 1
ATOM 2288 O O . GLU A 1 311 ? -25.754 -4.778 7.483 1.00 89.88 311 GLU A O 1
ATOM 2293 N N . ASP A 1 312 ? -23.844 -5.883 7.033 1.00 88.25 312 ASP A N 1
ATOM 2294 C CA . ASP A 1 312 ? -24.468 -7.145 6.606 1.00 88.25 312 ASP A CA 1
ATOM 2295 C C . ASP A 1 312 ? -25.463 -7.681 7.652 1.00 88.25 312 ASP A C 1
ATOM 2297 O O . ASP A 1 312 ? -26.544 -8.183 7.318 1.00 88.25 312 ASP A O 1
ATOM 2301 N N . ARG A 1 313 ? -25.114 -7.592 8.945 1.00 86.00 313 ARG A N 1
ATOM 2302 C CA . ARG A 1 313 ? -25.983 -8.032 10.048 1.00 86.00 313 ARG A CA 1
ATOM 2303 C C . ARG A 1 313 ? -27.262 -7.200 10.120 1.00 86.00 313 ARG A C 1
ATOM 2305 O O . ARG A 1 313 ? -28.336 -7.763 10.337 1.00 86.00 313 ARG A O 1
ATOM 2312 N N . GLN A 1 314 ? -27.163 -5.883 9.947 1.00 81.44 314 GLN A N 1
ATOM 2313 C CA . GLN A 1 314 ? -28.326 -4.994 9.966 1.00 81.44 314 GLN A CA 1
ATOM 2314 C C . GLN A 1 314 ? -29.246 -5.238 8.768 1.00 81.44 314 GLN A C 1
ATOM 2316 O O . GLN A 1 314 ? -30.458 -5.355 8.955 1.00 81.44 314 GLN A O 1
ATOM 2321 N N . GLU A 1 315 ? -28.688 -5.393 7.566 1.00 77.19 315 GLU A N 1
ATOM 2322 C CA . GLU A 1 315 ? -29.460 -5.674 6.350 1.00 77.19 315 GLU A CA 1
ATOM 2323 C C . GLU A 1 315 ? -30.229 -6.997 6.458 1.00 77.19 315 GLU A C 1
ATOM 2325 O O . GLU A 1 315 ? -31.434 -7.052 6.200 1.00 77.19 315 GLU A O 1
ATOM 2330 N N . ARG A 1 316 ? -29.582 -8.066 6.941 1.00 75.25 316 ARG A N 1
ATOM 2331 C CA . ARG A 1 316 ? -30.255 -9.358 7.172 1.00 75.25 316 ARG A CA 1
ATOM 2332 C C . ARG A 1 316 ? -31.333 -9.276 8.254 1.00 75.25 316 ARG A C 1
ATOM 2334 O O . ARG A 1 316 ? -32.378 -9.909 8.108 1.00 75.25 316 ARG A O 1
ATOM 2341 N N . GLY A 1 317 ? -31.119 -8.474 9.299 1.00 60.75 317 GLY A N 1
ATOM 2342 C CA . GLY A 1 317 ? -32.131 -8.190 10.321 1.00 60.75 317 GLY A CA 1
ATOM 2343 C C . GLY A 1 317 ? -33.371 -7.496 9.743 1.00 60.75 317 GLY A C 1
ATOM 2344 O O . GLY A 1 317 ? -34.495 -7.909 10.028 1.00 60.75 317 GLY A O 1
ATOM 2345 N N . LEU A 1 318 ? -33.181 -6.516 8.854 1.00 49.94 318 LEU A N 1
ATOM 2346 C CA . LEU A 1 318 ? -34.254 -5.800 8.146 1.00 49.94 318 LEU A CA 1
ATOM 2347 C C . LEU A 1 318 ? -35.061 -6.706 7.197 1.00 49.94 318 LEU A C 1
ATOM 2349 O O . LEU A 1 318 ? -36.275 -6.537 7.077 1.00 49.94 318 LEU A O 1
ATOM 2353 N N . HIS A 1 319 ? -34.424 -7.696 6.565 1.00 45.62 319 HIS A N 1
ATOM 2354 C CA . HIS A 1 319 ? -35.096 -8.669 5.692 1.00 45.62 319 HIS A CA 1
ATOM 2355 C C . HIS A 1 319 ? -35.866 -9.774 6.442 1.00 45.62 319 HIS A C 1
ATOM 2357 O O . HIS A 1 319 ? -36.635 -10.504 5.817 1.00 45.62 319 HIS A O 1
ATOM 2363 N N . SER A 1 320 ? -35.711 -9.884 7.767 1.00 36.50 320 SER A N 1
ATOM 2364 C CA . SER A 1 320 ? -36.345 -10.924 8.596 1.00 36.50 320 SER A CA 1
ATOM 2365 C C . SER A 1 320 ? -37.669 -10.518 9.267 1.00 36.50 320 SER A C 1
ATOM 2367 O O . SER A 1 320 ? -38.239 -11.302 10.023 1.00 36.50 320 SER A O 1
ATOM 2369 N N . ILE A 1 321 ? -38.215 -9.331 8.969 1.00 33.88 321 ILE A N 1
ATOM 2370 C CA . ILE A 1 321 ? -39.519 -8.889 9.495 1.00 33.88 321 ILE A CA 1
ATOM 2371 C C . ILE A 1 321 ? -40.644 -9.306 8.524 1.00 33.88 321 ILE A C 1
ATOM 2373 O O . ILE A 1 321 ? -40.705 -8.768 7.413 1.00 33.88 321 ILE A O 1
ATOM 2377 N N . PRO A 1 322 ? -41.603 -10.180 8.902 1.00 37.56 322 PRO A N 1
ATOM 2378 C CA . PRO A 1 322 ? -42.816 -10.371 8.118 1.00 37.56 322 PRO A CA 1
ATOM 2379 C C . PRO A 1 322 ? -43.631 -9.082 8.198 1.00 37.56 322 PRO A C 1
ATOM 2381 O O . PRO A 1 322 ? -44.111 -8.681 9.259 1.00 37.56 322 PRO A O 1
ATOM 2384 N N . ARG A 1 323 ? -43.775 -8.401 7.063 1.00 33.22 323 ARG A N 1
ATOM 2385 C CA . ARG A 1 323 ? -44.566 -7.177 6.940 1.00 33.22 323 ARG A CA 1
ATOM 2386 C C . ARG A 1 323 ? -46.045 -7.526 7.145 1.00 33.22 323 ARG A C 1
ATOM 2388 O O . ARG A 1 323 ? -46.746 -7.853 6.192 1.00 33.22 323 ARG A O 1
ATOM 2395 N N . ALA A 1 324 ? -46.526 -7.466 8.385 1.00 35.53 324 ALA A N 1
ATOM 2396 C CA . ALA A 1 324 ? -47.946 -7.556 8.696 1.00 35.53 324 ALA A CA 1
ATOM 2397 C C . ALA A 1 324 ? -48.673 -6.343 8.088 1.00 35.53 324 ALA A C 1
ATOM 2399 O O . ALA A 1 324 ? -48.761 -5.274 8.690 1.00 35.53 324 ALA A O 1
ATOM 2400 N N . ARG A 1 325 ? -49.184 -6.490 6.861 1.00 34.47 325 ARG A N 1
ATOM 2401 C CA . ARG A 1 325 ? -50.223 -5.602 6.335 1.00 34.47 325 ARG A CA 1
ATOM 2402 C C . ARG A 1 325 ? -51.557 -6.045 6.930 1.00 34.47 325 ARG A C 1
ATOM 2404 O O . ARG A 1 325 ? -52.063 -7.109 6.591 1.00 34.47 325 ARG A O 1
ATOM 2411 N N . ARG A 1 326 ? -52.132 -5.203 7.794 1.00 35.84 326 ARG A N 1
ATOM 2412 C CA . ARG A 1 326 ? -53.576 -5.196 8.066 1.00 35.84 326 ARG A CA 1
ATOM 2413 C C . ARG A 1 326 ? -54.309 -5.035 6.730 1.00 35.84 326 ARG A C 1
ATOM 2415 O O . ARG A 1 326 ? -54.081 -4.051 6.029 1.00 35.84 326 ARG A O 1
ATOM 2422 N N . ALA A 1 327 ? -55.158 -5.998 6.391 1.00 30.06 327 ALA A N 1
ATOM 2423 C CA . ALA A 1 327 ? -56.124 -5.870 5.309 1.00 30.06 327 ALA A CA 1
ATOM 2424 C C . ALA A 1 327 ? -57.253 -4.907 5.738 1.00 30.06 327 ALA A C 1
ATOM 2426 O O . ALA A 1 327 ? -57.722 -5.020 6.874 1.00 30.06 327 ALA A O 1
ATOM 2427 N N . PRO A 1 328 ? -57.696 -3.968 4.884 1.00 37.44 328 PRO A N 1
ATOM 2428 C CA . PRO A 1 328 ? -58.973 -3.289 5.073 1.00 37.44 328 PRO A CA 1
ATOM 2429 C C . PRO A 1 328 ? -60.140 -4.197 4.621 1.00 37.44 328 PRO A C 1
ATOM 2431 O O . PRO A 1 328 ? -59.920 -5.112 3.822 1.00 37.44 328 PRO A O 1
ATOM 2434 N N . PRO A 1 329 ? -61.364 -3.991 5.147 1.00 35.97 329 PRO A N 1
ATOM 2435 C CA . PRO A 1 329 ? -62.516 -4.849 4.869 1.00 35.97 329 PRO A CA 1
ATOM 2436 C C . PRO A 1 329 ? -63.065 -4.626 3.445 1.00 35.97 329 PRO A C 1
ATOM 2438 O O . PRO A 1 329 ? -62.806 -3.576 2.852 1.00 35.97 329 PRO A O 1
ATOM 2441 N N . PRO A 1 330 ? -63.820 -5.592 2.886 1.00 33.66 330 PRO A N 1
ATOM 2442 C CA . PRO A 1 330 ? -64.346 -5.490 1.533 1.00 33.66 330 PRO A CA 1
ATOM 2443 C C . PRO A 1 330 ? -65.605 -4.616 1.511 1.00 33.66 330 PRO A C 1
ATOM 2445 O O . PRO A 1 330 ? -66.499 -4.800 2.335 1.00 33.66 330 PRO A O 1
ATOM 2448 N N . ALA A 1 331 ? -65.687 -3.702 0.545 1.00 31.64 331 ALA A N 1
ATOM 2449 C CA . ALA A 1 331 ? -66.918 -3.001 0.203 1.00 31.64 331 ALA A CA 1
ATOM 2450 C C . ALA A 1 331 ? -67.197 -3.149 -1.302 1.00 31.64 331 ALA A C 1
ATOM 2452 O O . ALA A 1 331 ? -66.439 -2.664 -2.136 1.00 31.64 331 ALA A O 1
ATOM 2453 N N . GLU A 1 332 ? -68.246 -3.930 -1.556 1.00 31.45 332 GLU A N 1
ATOM 2454 C CA . GLU A 1 332 ? -69.309 -3.840 -2.564 1.00 31.45 332 GLU A CA 1
ATOM 2455 C C . GLU A 1 332 ? -69.021 -3.464 -4.029 1.00 31.45 332 GLU A C 1
ATOM 2457 O O . GLU A 1 332 ? -68.481 -2.421 -4.387 1.00 31.45 332 GLU A O 1
ATOM 2462 N N . VAL A 1 333 ? -69.527 -4.363 -4.874 1.00 37.19 333 VAL A N 1
ATOM 2463 C CA . VAL A 1 333 ? -69.723 -4.269 -6.319 1.00 37.19 333 VAL A CA 1
ATOM 2464 C C . VAL A 1 333 ? -70.917 -3.358 -6.615 1.00 37.19 333 VAL A C 1
ATOM 2466 O O . VAL A 1 333 ? -71.965 -3.500 -5.989 1.00 37.19 333 VAL A O 1
ATOM 2469 N N . SER A 1 334 ? -70.792 -2.490 -7.618 1.00 30.89 334 SER A N 1
ATOM 2470 C CA . SER A 1 334 ? -71.931 -2.072 -8.445 1.00 30.89 334 SER A CA 1
ATOM 2471 C C . SER A 1 334 ? -71.478 -1.732 -9.867 1.00 30.89 334 SER A C 1
ATOM 2473 O O . SER A 1 334 ? -70.305 -1.463 -10.123 1.00 30.89 334 SER A O 1
ATOM 2475 N N . ASP A 1 335 ? -72.442 -1.884 -10.763 1.00 32.03 335 ASP A N 1
ATOM 2476 C CA . ASP A 1 335 ? -72.366 -2.303 -12.156 1.00 32.03 335 ASP A CA 1
ATOM 2477 C C . ASP A 1 335 ? -71.978 -1.251 -13.215 1.00 32.03 335 ASP A C 1
ATOM 2479 O O . ASP A 1 335 ? -72.121 -0.049 -13.022 1.00 32.03 335 ASP A O 1
ATOM 2483 N N . GLU A 1 336 ? -71.584 -1.806 -14.374 1.00 32.88 336 GLU A N 1
ATOM 2484 C CA . GLU A 1 336 ? -71.814 -1.335 -15.756 1.00 32.88 336 GLU A CA 1
ATOM 2485 C C . GLU A 1 336 ? -71.227 0.017 -16.233 1.00 32.88 336 GLU A C 1
ATOM 2487 O O . GLU A 1 336 ? -71.709 1.091 -15.893 1.00 32.88 336 GLU A O 1
ATOM 2492 N N . GLN A 1 337 ? -70.274 -0.032 -17.184 1.00 29.72 337 GLN A N 1
ATOM 2493 C CA . GLN A 1 337 ? -70.496 0.267 -18.622 1.00 29.72 337 GLN A CA 1
ATOM 2494 C C . GLN A 1 337 ? -69.177 0.337 -19.444 1.00 29.72 337 GLN A C 1
ATOM 2496 O O . GLN A 1 337 ? -68.097 0.468 -18.864 1.00 29.72 337 GLN A O 1
ATOM 2501 N N . PRO A 1 338 ? -69.230 0.161 -20.787 1.00 28.61 338 PRO A N 1
ATOM 2502 C CA . PRO A 1 338 ? -68.091 -0.258 -21.603 1.00 28.61 338 PRO A CA 1
ATOM 2503 C C . PRO A 1 338 ? -67.237 0.874 -22.206 1.00 28.61 338 PRO A C 1
ATOM 2505 O O . PRO A 1 338 ? -67.620 2.033 -22.292 1.00 28.61 338 PRO A O 1
ATOM 2508 N N . ILE A 1 339 ? -66.054 0.436 -22.638 1.00 36.62 339 ILE A N 1
ATOM 2509 C CA . ILE A 1 339 ? -64.877 1.128 -23.182 1.00 36.62 339 ILE A CA 1
ATOM 2510 C C . ILE A 1 339 ? -65.189 2.164 -24.277 1.00 36.62 339 ILE A C 1
ATOM 2512 O O . ILE A 1 339 ? -65.797 1.827 -25.290 1.00 36.62 339 ILE A O 1
ATOM 2516 N N . GLU A 1 340 ? -64.586 3.354 -24.163 1.00 28.03 340 GLU A N 1
ATOM 2517 C CA . GLU A 1 340 ? -64.334 4.254 -25.295 1.00 28.03 340 GLU A CA 1
ATOM 2518 C C . GLU A 1 340 ? -62.877 4.761 -25.253 1.00 28.03 340 GLU A C 1
ATOM 2520 O O . GLU A 1 340 ? -62.403 5.306 -24.255 1.00 28.03 340 GLU A O 1
ATOM 2525 N N . ILE A 1 341 ? -62.132 4.505 -26.332 1.00 38.19 341 ILE A N 1
ATOM 2526 C CA . ILE A 1 341 ? -60.733 4.912 -26.513 1.00 38.19 341 ILE A CA 1
ATOM 2527 C C . ILE A 1 341 ? -60.728 6.331 -27.087 1.00 38.19 341 ILE A C 1
ATOM 2529 O O . ILE A 1 341 ? -61.140 6.530 -28.228 1.00 38.19 341 ILE A O 1
ATOM 2533 N N . ALA A 1 342 ? -60.198 7.302 -26.339 1.00 29.81 342 ALA A N 1
ATOM 2534 C CA . ALA A 1 342 ? -59.905 8.642 -26.843 1.00 29.81 342 ALA A CA 1
ATOM 2535 C C . ALA A 1 342 ? -58.483 9.080 -26.448 1.00 29.81 342 ALA A C 1
ATOM 2537 O O . ALA A 1 342 ? -58.047 8.914 -25.310 1.00 29.81 342 ALA A O 1
ATOM 2538 N N . ALA A 1 343 ? -57.757 9.607 -27.436 1.00 31.41 343 ALA A N 1
ATOM 2539 C CA . ALA A 1 343 ? -56.349 9.990 -27.381 1.00 31.41 343 ALA A CA 1
ATOM 2540 C C . ALA A 1 343 ? -56.039 11.072 -26.321 1.00 31.41 343 ALA A C 1
ATOM 2542 O O . ALA A 1 343 ? -56.872 11.953 -26.084 1.00 31.41 343 ALA A O 1
ATOM 2543 N N . PRO A 1 344 ? -54.831 11.074 -25.721 1.00 31.98 344 PRO A N 1
ATOM 2544 C CA . PRO A 1 344 ? -54.487 12.047 -24.696 1.00 31.98 344 PRO A CA 1
ATOM 2545 C C . PRO A 1 344 ? -54.255 13.425 -25.324 1.00 31.98 344 PRO A C 1
ATOM 2547 O O . PRO A 1 344 ? -53.381 13.601 -26.175 1.00 31.98 344 PRO A O 1
ATOM 2550 N N . LYS A 1 345 ? -55.045 14.411 -24.885 1.00 32.91 345 LYS A N 1
ATOM 2551 C CA . LYS A 1 345 ? -54.772 15.830 -25.114 1.00 32.91 345 LYS A CA 1
ATOM 2552 C C . LYS A 1 345 ? -53.708 16.321 -24.138 1.00 32.91 345 LYS A C 1
ATOM 2554 O O . LYS A 1 345 ? -53.748 16.044 -22.944 1.00 32.91 345 LYS A O 1
ATOM 2559 N N . ASP A 1 346 ? -52.790 17.065 -24.730 1.00 39.50 346 ASP A N 1
ATOM 2560 C CA . ASP A 1 346 ? -51.682 17.807 -24.158 1.00 39.50 346 ASP A CA 1
ATOM 2561 C C . ASP A 1 346 ? -52.117 18.764 -23.035 1.00 39.50 346 ASP A C 1
ATOM 2563 O O . ASP A 1 346 ? -52.897 19.692 -23.255 1.00 39.50 346 ASP A O 1
ATOM 2567 N N . SER A 1 347 ? -51.584 18.539 -21.835 1.00 34.19 347 SER A N 1
ATOM 2568 C CA . SER A 1 347 ? -51.432 19.572 -20.810 1.00 34.19 347 SER A CA 1
ATOM 2569 C C . SER A 1 347 ? -50.364 19.142 -19.802 1.00 34.19 347 SER A C 1
ATOM 2571 O O . SER A 1 347 ? -50.661 18.683 -18.698 1.00 34.19 347 SER A O 1
ATOM 2573 N N . SER A 1 348 ? -49.099 19.271 -20.196 1.00 28.73 348 SER A N 1
ATOM 2574 C CA . SER A 1 348 ? -47.973 19.174 -19.260 1.00 28.73 348 SER A CA 1
ATOM 2575 C C . SER A 1 348 ? -47.770 20.532 -18.570 1.00 28.73 348 SER A C 1
ATOM 2577 O O . SER A 1 348 ? -47.575 21.530 -19.270 1.00 28.73 348 SER A O 1
ATOM 2579 N N . PRO A 1 349 ? -47.768 20.627 -17.228 1.00 31.03 349 PRO A N 1
ATOM 2580 C CA . PRO A 1 349 ? -47.300 21.827 -16.550 1.00 31.03 349 PRO A CA 1
ATOM 2581 C C . PRO A 1 349 ? -45.783 21.958 -16.736 1.00 31.03 349 PRO A C 1
ATOM 2583 O O . PRO A 1 349 ? -45.031 21.008 -16.513 1.00 31.03 349 PRO A O 1
ATOM 2586 N N . ARG A 1 350 ? -45.340 23.152 -17.150 1.00 29.58 350 ARG A N 1
ATOM 2587 C CA . ARG A 1 350 ? -43.926 23.547 -17.226 1.00 29.58 350 ARG A CA 1
ATOM 2588 C C . ARG A 1 350 ? -43.249 23.322 -15.874 1.00 29.58 350 ARG A C 1
ATOM 2590 O O . ARG A 1 350 ? -43.523 24.043 -14.921 1.00 29.58 350 ARG A O 1
ATOM 2597 N N . ILE A 1 351 ? -42.331 22.363 -15.830 1.00 32.16 351 ILE A N 1
ATOM 2598 C CA . ILE A 1 351 ? -41.317 22.276 -14.782 1.00 32.16 351 ILE A CA 1
ATOM 2599 C C . ILE A 1 351 ? -40.237 23.291 -15.148 1.00 32.16 351 ILE A C 1
ATOM 2601 O O . ILE A 1 351 ? -39.576 23.170 -16.181 1.00 32.16 351 ILE A O 1
ATOM 2605 N N . GLU A 1 352 ? -40.104 24.322 -14.318 1.00 28.50 352 GLU A N 1
ATOM 2606 C CA . GLU A 1 352 ? -38.965 25.230 -14.337 1.00 28.50 352 GLU A CA 1
ATOM 2607 C C . GLU A 1 352 ? -37.678 24.413 -14.211 1.00 28.50 352 GLU A C 1
ATOM 2609 O O . GLU A 1 352 ? -37.485 23.642 -13.270 1.00 28.50 352 GLU A O 1
ATOM 2614 N N . THR A 1 353 ? -36.795 24.566 -15.192 1.00 29.33 353 THR A N 1
ATOM 2615 C CA . THR A 1 353 ? -35.461 23.979 -15.188 1.00 29.33 353 THR A CA 1
ATOM 2616 C C . THR A 1 353 ? -34.631 24.635 -14.087 1.00 29.33 353 THR A C 1
ATOM 2618 O O . THR A 1 353 ? -33.928 25.616 -14.332 1.00 29.33 353 THR A O 1
ATOM 2621 N N . SER A 1 354 ? -34.690 24.095 -12.868 1.00 30.41 354 SER A N 1
ATOM 2622 C CA . SER A 1 354 ? -33.610 24.285 -11.905 1.00 30.41 354 SER A CA 1
ATOM 2623 C C . SER A 1 354 ? -32.376 23.618 -12.500 1.00 30.41 354 SER A C 1
ATOM 2625 O O . SER A 1 354 ? -32.386 22.412 -12.757 1.00 30.41 354 SER A O 1
ATOM 2627 N N . SER A 1 355 ? -31.340 24.404 -12.766 1.00 30.88 355 SER A N 1
ATOM 2628 C CA . SER A 1 355 ? -30.045 23.917 -13.216 1.00 30.88 355 SER A CA 1
ATOM 2629 C C . SER A 1 355 ? -29.547 22.818 -12.277 1.00 30.88 355 SER A C 1
ATOM 2631 O O . SER A 1 355 ? -29.093 23.070 -11.162 1.00 30.88 355 SER A O 1
ATOM 2633 N N . THR A 1 356 ? -29.610 21.572 -12.738 1.00 31.69 356 THR A N 1
ATOM 2634 C CA . THR A 1 356 ? -28.835 20.479 -12.167 1.00 31.69 356 THR A CA 1
ATOM 2635 C C . THR A 1 356 ? -27.367 20.811 -12.398 1.00 31.69 356 THR A C 1
ATOM 2637 O O . THR A 1 356 ? -26.813 20.530 -13.459 1.00 31.69 356 THR A O 1
ATOM 2640 N N . GLN A 1 357 ? -26.729 21.458 -11.423 1.00 34.56 357 GLN A N 1
ATOM 2641 C CA . GLN A 1 357 ? -25.286 21.345 -11.285 1.00 34.56 357 GLN A CA 1
ATOM 2642 C C . GLN A 1 357 ? -24.996 19.874 -10.993 1.00 34.56 357 GLN A C 1
ATOM 2644 O O . GLN A 1 357 ? -25.216 19.387 -9.884 1.00 34.56 357 GLN A O 1
ATOM 2649 N N . GLU A 1 358 ? -24.560 19.160 -12.029 1.00 29.45 358 GLU A N 1
ATOM 2650 C CA . GLU A 1 358 ? -23.974 17.834 -11.896 1.00 29.45 358 GLU A CA 1
ATOM 2651 C C . GLU A 1 358 ? -22.850 17.877 -10.845 1.00 29.45 358 GLU A C 1
ATOM 2653 O O . GLU A 1 358 ? -22.042 18.816 -10.839 1.00 29.45 358 GLU A O 1
ATOM 2658 N N . PRO A 1 359 ? -22.756 16.880 -9.951 1.00 29.95 359 PRO A N 1
ATOM 2659 C CA . PRO A 1 359 ? -21.651 16.802 -9.010 1.00 29.95 359 PRO A CA 1
ATOM 2660 C C . PRO A 1 359 ? -20.341 16.639 -9.793 1.00 29.95 359 PRO A C 1
ATOM 2662 O O . PRO A 1 359 ? -20.132 15.650 -10.495 1.00 29.95 359 PRO A O 1
ATOM 2665 N N . SER A 1 360 ? -19.437 17.612 -9.674 1.00 35.56 360 SER A N 1
ATOM 2666 C CA . SER A 1 360 ? -18.118 17.598 -10.313 1.00 35.56 360 SER A CA 1
ATOM 2667 C C . SER A 1 360 ? -17.175 16.609 -9.610 1.00 35.56 360 SER A C 1
ATOM 2669 O O . SER A 1 360 ? -16.330 16.956 -8.786 1.00 35.56 360 SER A O 1
ATOM 2671 N N . ILE A 1 361 ? -17.334 15.328 -9.939 1.00 41.81 361 ILE A N 1
ATOM 2672 C CA . ILE A 1 361 ? -16.429 14.228 -9.570 1.00 41.81 361 ILE A CA 1
ATOM 2673 C C . ILE A 1 361 ? -15.030 14.527 -10.161 1.00 41.81 361 ILE A C 1
ATOM 2675 O O . ILE A 1 361 ? -14.956 15.056 -11.273 1.00 41.81 361 ILE A O 1
ATOM 2679 N N . PRO A 1 362 ? -13.896 14.229 -9.486 1.00 46.44 362 PRO A N 1
ATOM 2680 C CA . PRO A 1 362 ? -12.592 14.685 -9.957 1.00 46.44 362 PRO A CA 1
ATOM 2681 C C . PRO A 1 362 ? -12.225 14.054 -11.309 1.00 46.44 362 PRO A C 1
ATOM 2683 O O . PRO A 1 362 ? -11.831 12.894 -11.407 1.00 46.44 362 PRO A O 1
ATOM 2686 N N . THR A 1 363 ? -12.270 14.873 -12.354 1.00 54.78 363 THR A N 1
ATOM 2687 C CA . THR A 1 363 ? -11.967 14.595 -13.769 1.00 54.78 363 THR A CA 1
ATOM 2688 C C . THR A 1 363 ? -10.475 14.347 -14.067 1.00 54.78 363 THR A C 1
ATOM 2690 O O . THR A 1 363 ? -10.021 14.552 -15.192 1.00 54.78 363 THR A O 1
ATOM 2693 N N . LYS A 1 364 ? -9.678 13.902 -13.081 1.00 71.25 364 LYS A N 1
ATOM 2694 C CA . LYS A 1 364 ? -8.201 13.961 -13.130 1.00 71.25 364 LYS A CA 1
ATOM 2695 C C . LYS A 1 364 ? -7.480 12.642 -13.448 1.00 71.25 364 LYS A C 1
ATOM 2697 O O . LYS A 1 364 ? -6.281 12.670 -13.707 1.00 71.25 364 LYS A O 1
ATOM 2702 N N . GLY A 1 365 ? -8.162 11.491 -13.457 1.00 83.62 365 GLY A N 1
ATOM 2703 C CA . GLY A 1 365 ? -7.512 10.178 -13.647 1.00 83.62 365 GLY A CA 1
ATOM 2704 C C . GLY A 1 365 ? -6.768 10.042 -14.983 1.00 83.62 365 GLY A C 1
ATOM 2705 O O . GLY A 1 365 ? -5.588 9.697 -15.017 1.00 83.62 365 GLY A O 1
ATOM 2706 N N . TRP A 1 366 ? -7.424 10.408 -16.086 1.00 89.38 366 TRP A N 1
ATOM 2707 C CA . TRP A 1 366 ? -6.796 10.405 -17.410 1.00 89.38 366 TRP A CA 1
ATOM 2708 C C . TRP A 1 366 ? -5.671 11.449 -17.535 1.00 89.38 366 TRP A C 1
ATOM 2710 O O . TRP A 1 366 ? -4.702 11.217 -18.249 1.00 89.38 366 TRP A O 1
ATOM 2720 N N . GLN A 1 367 ? -5.734 12.566 -16.800 1.00 92.12 367 GLN A N 1
ATOM 2721 C CA . GLN A 1 367 ? -4.681 13.590 -16.814 1.00 92.12 367 GLN A CA 1
ATOM 2722 C C . GLN A 1 367 ? -3.373 13.062 -16.215 1.00 92.12 367 GLN A C 1
ATOM 2724 O O . GLN A 1 367 ? -2.303 13.338 -16.747 1.00 92.12 367 GLN A O 1
ATOM 2729 N N . LEU A 1 368 ? -3.450 12.263 -15.146 1.00 91.62 368 LEU A N 1
ATOM 2730 C CA . LEU A 1 368 ? -2.278 11.613 -14.545 1.00 91.62 368 LEU A CA 1
ATOM 2731 C C . LEU A 1 368 ? -1.645 10.576 -15.485 1.00 91.62 368 LEU A C 1
ATOM 2733 O O . LEU A 1 368 ? -0.421 10.450 -15.551 1.00 91.62 368 LEU A O 1
ATOM 2737 N N . LEU A 1 369 ? -2.469 9.861 -16.251 1.00 94.12 369 LEU A N 1
ATOM 2738 C CA . LEU A 1 369 ? -1.997 8.896 -17.247 1.00 94.12 369 LEU A CA 1
ATOM 2739 C C . LEU A 1 369 ? -1.373 9.598 -18.462 1.00 94.12 369 LEU A C 1
ATOM 2741 O O . LEU A 1 369 ? -0.322 9.173 -18.937 1.00 94.12 369 LEU A O 1
ATOM 2745 N N . ALA A 1 370 ? -1.943 10.723 -18.902 1.00 93.06 370 ALA A N 1
ATOM 2746 C CA . ALA A 1 370 ? -1.345 11.573 -19.930 1.00 93.06 370 ALA A CA 1
ATOM 2747 C C . ALA A 1 370 ? -0.021 12.198 -19.453 1.00 93.06 370 ALA A C 1
ATOM 2749 O O . ALA A 1 370 ? 0.962 12.198 -20.191 1.00 93.06 370 ALA A O 1
ATOM 2750 N N . PHE A 1 371 ? 0.039 12.658 -18.198 1.00 92.56 371 PHE A N 1
ATOM 2751 C CA . PHE A 1 371 ? 1.277 13.119 -17.565 1.00 92.56 371 PHE A CA 1
ATOM 2752 C C . PHE A 1 371 ? 2.332 12.011 -17.531 1.00 92.56 371 PHE A C 1
ATOM 2754 O O . PHE A 1 371 ? 3.493 12.268 -17.833 1.00 92.56 371 PHE A O 1
ATOM 2761 N N . THR A 1 372 ? 1.929 10.769 -17.251 1.00 93.44 372 THR A N 1
ATOM 2762 C CA . THR A 1 372 ? 2.846 9.627 -17.319 1.00 93.44 372 THR A CA 1
ATOM 2763 C C . THR A 1 372 ? 3.432 9.473 -18.722 1.00 93.44 372 THR A C 1
ATOM 2765 O O . THR A 1 372 ? 4.645 9.347 -18.858 1.00 93.44 372 THR A O 1
ATOM 2768 N N . GLY A 1 373 ? 2.605 9.569 -19.768 1.00 94.62 373 GLY A N 1
ATOM 2769 C CA . GLY A 1 373 ? 3.085 9.566 -21.152 1.00 94.62 373 GLY A CA 1
ATOM 2770 C C . GLY A 1 373 ? 4.078 10.698 -21.454 1.00 94.62 373 GLY A C 1
ATOM 2771 O O . GLY A 1 373 ? 5.101 10.454 -22.089 1.00 94.62 373 GLY A O 1
ATOM 2772 N N . LEU A 1 374 ? 3.846 11.909 -20.935 1.00 94.31 374 LEU A N 1
ATOM 2773 C CA . LEU A 1 374 ? 4.774 13.038 -21.084 1.00 94.31 374 LEU A CA 1
ATOM 2774 C C . LEU A 1 374 ? 6.121 12.788 -20.386 1.00 94.31 374 LEU A C 1
ATOM 2776 O O . LEU A 1 374 ? 7.172 13.079 -20.956 1.00 94.31 374 LEU A O 1
ATOM 2780 N N . VAL A 1 375 ? 6.100 12.227 -19.174 1.00 92.44 375 VAL A N 1
ATOM 2781 C CA . VAL A 1 375 ? 7.323 11.864 -18.442 1.00 92.44 375 VAL A CA 1
ATOM 2782 C C . VAL A 1 375 ? 8.104 10.784 -19.188 1.00 92.44 375 VAL A C 1
ATOM 2784 O O . VAL A 1 375 ? 9.323 10.890 -19.275 1.00 92.44 375 VAL A O 1
ATOM 2787 N N . LEU A 1 376 ? 7.427 9.791 -19.778 1.00 93.88 376 LEU A N 1
ATOM 2788 C CA . LEU A 1 376 ? 8.074 8.774 -20.615 1.00 93.88 376 LEU A CA 1
ATOM 2789 C C . LEU A 1 376 ? 8.769 9.406 -21.833 1.00 93.88 376 LEU A C 1
ATOM 2791 O O . LEU A 1 376 ? 9.928 9.094 -22.093 1.00 93.88 376 LEU A O 1
ATOM 2795 N N . ILE A 1 377 ? 8.125 10.353 -22.527 1.00 95.06 377 ILE A N 1
ATOM 2796 C CA . ILE A 1 377 ? 8.772 11.100 -23.623 1.00 95.06 377 ILE A CA 1
ATOM 2797 C C . ILE A 1 377 ? 10.022 11.826 -23.114 1.00 95.06 377 ILE A C 1
ATOM 2799 O O . ILE A 1 377 ? 11.086 11.703 -23.716 1.00 95.06 377 ILE A O 1
ATOM 2803 N N . GLY A 1 378 ? 9.919 12.545 -21.991 1.00 91.94 378 GLY A N 1
ATOM 2804 C CA . GLY A 1 378 ? 11.058 13.242 -21.390 1.00 91.94 378 GLY A CA 1
ATOM 2805 C C . GLY A 1 378 ? 12.207 12.299 -21.020 1.00 91.94 378 GLY A C 1
ATOM 2806 O O . GLY A 1 378 ? 13.363 12.596 -21.317 1.00 91.94 378 GLY A O 1
ATOM 2807 N N . ALA A 1 379 ? 11.894 11.141 -20.436 1.00 89.06 379 ALA A N 1
ATOM 2808 C CA . ALA A 1 379 ? 12.872 10.115 -20.088 1.00 89.06 379 ALA A CA 1
ATOM 2809 C C . ALA A 1 379 ? 13.569 9.545 -21.330 1.00 89.06 379 ALA A C 1
ATOM 2811 O O . ALA A 1 379 ? 14.793 9.440 -21.352 1.00 89.06 379 ALA A O 1
ATOM 2812 N N . GLY A 1 380 ? 12.815 9.240 -22.389 1.00 90.88 380 GLY A N 1
ATOM 2813 C CA . GLY A 1 380 ? 13.389 8.740 -23.634 1.00 90.88 380 GLY A CA 1
ATOM 2814 C C . GLY A 1 380 ? 14.237 9.786 -24.364 1.00 90.88 380 GLY A C 1
ATOM 2815 O O . GLY A 1 380 ? 15.316 9.453 -24.842 1.00 90.88 380 GLY A O 1
ATOM 2816 N N . VAL A 1 381 ? 13.837 11.064 -24.375 1.00 91.50 381 VAL A N 1
ATOM 2817 C CA . VAL A 1 381 ? 14.681 12.163 -24.894 1.00 91.50 381 VAL A CA 1
ATOM 2818 C C . VAL A 1 381 ? 15.967 12.294 -24.076 1.00 91.50 381 VAL A C 1
ATOM 2820 O O . VAL A 1 381 ? 17.042 12.459 -24.649 1.00 91.50 381 VAL A O 1
ATOM 2823 N N . GLY A 1 382 ? 15.881 12.165 -22.749 1.00 85.75 382 GLY A N 1
ATOM 2824 C CA . GLY A 1 382 ? 17.051 12.107 -21.873 1.00 85.75 382 GLY A CA 1
ATOM 2825 C C . GLY A 1 382 ? 17.986 10.947 -22.225 1.00 85.75 382 GLY A C 1
ATOM 2826 O O . GLY A 1 382 ? 19.189 11.161 -22.369 1.00 85.75 382 GLY A O 1
ATOM 2827 N N . ALA A 1 383 ? 17.439 9.747 -22.443 1.00 84.62 383 ALA A N 1
ATOM 2828 C CA . ALA A 1 383 ? 18.203 8.569 -22.857 1.00 84.62 383 ALA A CA 1
ATOM 2829 C C . ALA A 1 383 ? 18.913 8.779 -24.207 1.00 84.62 383 ALA A C 1
ATOM 2831 O O . ALA A 1 383 ? 20.094 8.455 -24.330 1.00 84.62 383 ALA A O 1
ATOM 2832 N N . LEU A 1 384 ? 18.238 9.390 -25.189 1.00 87.75 384 LEU A N 1
ATOM 2833 C CA . LEU A 1 384 ? 18.849 9.772 -26.468 1.00 87.75 384 LEU A CA 1
ATOM 2834 C C . LEU A 1 384 ? 19.975 10.797 -26.284 1.00 87.75 384 LEU A C 1
ATOM 2836 O O . LEU A 1 384 ? 21.036 10.656 -26.888 1.00 87.75 384 LEU A O 1
ATOM 2840 N N . GLY A 1 385 ? 19.770 11.802 -25.427 1.00 84.06 385 GLY A N 1
ATOM 2841 C CA . GLY A 1 385 ? 20.785 12.806 -25.107 1.00 84.06 385 GLY A CA 1
ATOM 2842 C C . GLY A 1 385 ? 22.034 12.197 -24.469 1.00 84.06 385 GLY A C 1
ATOM 2843 O O . GLY A 1 385 ? 23.147 12.549 -24.845 1.00 84.06 385 GLY A O 1
ATOM 2844 N N . ILE A 1 386 ? 21.861 11.236 -23.557 1.00 78.06 386 ILE A N 1
ATOM 2845 C CA . ILE A 1 386 ? 22.973 10.495 -22.945 1.00 78.06 386 ILE A CA 1
ATOM 2846 C C . ILE A 1 386 ? 23.699 9.663 -24.007 1.00 78.06 386 ILE A C 1
ATOM 2848 O O . ILE A 1 386 ? 24.919 9.773 -24.136 1.00 78.06 386 ILE A O 1
ATOM 2852 N N . ALA A 1 387 ? 22.964 8.886 -24.807 1.00 79.88 387 ALA A N 1
ATOM 2853 C CA . ALA A 1 387 ? 23.551 8.027 -25.832 1.00 79.88 387 ALA A CA 1
ATOM 2854 C C . ALA A 1 387 ? 24.330 8.818 -26.900 1.00 79.88 387 ALA A C 1
ATOM 2856 O O . ALA A 1 387 ? 25.387 8.371 -27.341 1.00 79.88 387 ALA A O 1
ATOM 2857 N N . ALA A 1 388 ? 23.877 10.028 -27.245 1.00 73.62 388 ALA A N 1
ATOM 2858 C CA . ALA A 1 388 ? 24.563 10.920 -28.181 1.00 73.62 388 ALA A CA 1
ATOM 2859 C C . ALA A 1 388 ? 25.932 11.420 -27.680 1.00 73.62 388 ALA A C 1
ATOM 2861 O O . ALA A 1 388 ? 26.754 11.856 -28.482 1.00 73.62 388 ALA A O 1
ATOM 2862 N N . THR A 1 389 ? 26.200 11.364 -26.371 1.00 69.75 389 THR A N 1
ATOM 2863 C CA . THR A 1 389 ? 27.483 11.819 -25.808 1.00 69.75 389 THR A CA 1
ATOM 2864 C C . THR A 1 389 ? 28.559 10.737 -25.755 1.00 69.75 389 THR A C 1
ATOM 2866 O O . THR A 1 389 ? 29.687 11.056 -25.387 1.00 69.75 389 THR A O 1
ATOM 2869 N N . VAL A 1 390 ? 28.237 9.472 -26.081 1.00 61.56 390 VAL A N 1
ATOM 2870 C CA . VAL A 1 390 ? 29.126 8.284 -25.977 1.00 61.56 390 VAL A CA 1
ATOM 2871 C C . VAL A 1 390 ? 29.676 8.042 -24.553 1.00 61.56 390 VAL A C 1
ATOM 2873 O O . VAL A 1 390 ? 30.408 7.091 -24.293 1.00 61.56 390 VAL A O 1
ATOM 2876 N N . LYS A 1 391 ? 29.280 8.863 -23.574 1.00 70.19 391 LYS A N 1
ATOM 2877 C CA . LYS A 1 391 ? 29.701 8.757 -22.179 1.00 70.19 391 LYS A CA 1
ATOM 2878 C C . LYS A 1 391 ? 28.775 7.811 -21.425 1.00 70.19 391 LYS A C 1
ATOM 2880 O O . LYS A 1 391 ? 27.551 7.888 -21.523 1.00 70.19 391 LYS A O 1
ATOM 2885 N N . MET A 1 392 ? 29.376 6.936 -20.626 1.00 74.50 392 MET A N 1
ATOM 2886 C CA . MET A 1 392 ? 28.653 6.164 -19.619 1.00 74.50 392 MET A CA 1
ATOM 2887 C C . MET A 1 392 ? 28.151 7.084 -18.507 1.00 74.50 392 MET A C 1
ATOM 2889 O O . MET A 1 392 ? 28.755 8.125 -18.226 1.00 74.50 392 MET A O 1
ATOM 2893 N N . LEU A 1 393 ? 27.054 6.701 -17.855 1.00 76.19 393 LEU A N 1
ATOM 2894 C CA . LEU A 1 393 ? 26.540 7.484 -16.740 1.00 76.19 393 LEU A CA 1
ATOM 2895 C C . LEU A 1 393 ? 27.496 7.387 -15.541 1.00 76.19 393 LEU A C 1
ATOM 2897 O O . LEU A 1 393 ? 28.181 6.377 -15.384 1.00 76.19 393 LEU A O 1
ATOM 2901 N N . PRO A 1 394 ? 27.557 8.400 -14.657 1.00 78.31 394 PRO A N 1
ATOM 2902 C CA . PRO A 1 394 ? 28.500 8.397 -13.535 1.00 78.31 394 PRO A CA 1
ATOM 2903 C C . PRO A 1 394 ? 28.426 7.142 -12.650 1.00 78.31 394 PRO A C 1
ATOM 2905 O O . PRO A 1 394 ? 29.445 6.675 -12.149 1.00 78.31 394 PRO A O 1
ATOM 2908 N N . TYR A 1 395 ? 27.233 6.565 -12.490 1.00 77.69 395 TYR A N 1
ATOM 2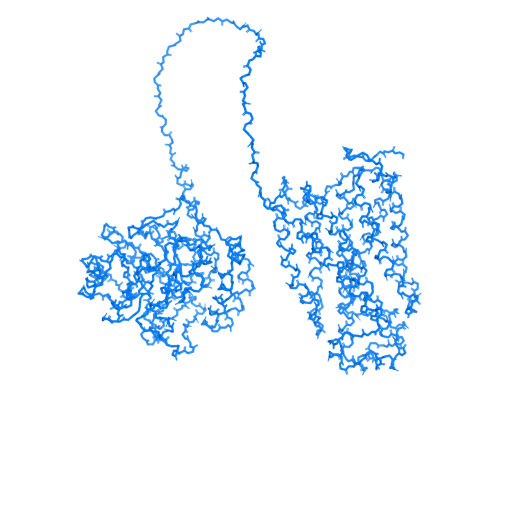909 C CA . TYR A 1 395 ? 27.032 5.333 -11.728 1.00 77.69 395 TYR A CA 1
ATOM 2910 C C . TYR A 1 395 ? 27.402 4.066 -12.514 1.00 77.69 395 TYR A C 1
ATOM 2912 O O . TYR A 1 395 ? 27.860 3.109 -11.899 1.00 77.69 395 TYR A O 1
ATOM 2920 N N . ASP A 1 396 ? 27.279 4.061 -13.847 1.00 81.81 396 ASP A N 1
ATOM 2921 C CA . ASP A 1 396 ? 27.808 2.983 -14.698 1.00 81.81 396 ASP A CA 1
ATOM 2922 C C . ASP A 1 396 ? 29.330 2.924 -14.569 1.00 81.81 396 ASP A C 1
ATOM 2924 O O . ASP A 1 396 ? 29.902 1.855 -14.370 1.00 81.81 396 ASP A O 1
ATOM 2928 N N . VAL A 1 397 ? 29.984 4.092 -14.599 1.00 85.38 397 VAL A N 1
ATOM 2929 C CA . VAL A 1 397 ? 31.432 4.220 -14.385 1.00 85.38 397 VAL A CA 1
ATOM 2930 C C . VAL A 1 397 ? 31.814 3.749 -12.982 1.00 85.38 397 VAL A C 1
ATOM 2932 O O . VAL A 1 397 ? 32.788 3.018 -12.825 1.00 85.38 397 VAL A O 1
ATOM 2935 N N . GLN A 1 398 ? 31.034 4.108 -11.958 1.00 85.81 398 GLN A N 1
ATOM 2936 C CA . GLN A 1 398 ? 31.254 3.641 -10.586 1.00 85.81 398 GLN A CA 1
ATOM 2937 C C . GLN A 1 398 ? 31.065 2.122 -10.451 1.00 85.81 398 GLN A C 1
ATOM 2939 O O . GLN A 1 398 ? 31.836 1.464 -9.751 1.00 85.81 398 GLN A O 1
ATOM 2944 N N . PHE A 1 399 ? 30.055 1.556 -11.115 1.00 84.50 399 PHE A N 1
ATOM 2945 C CA . PHE A 1 399 ? 29.773 0.125 -11.092 1.00 84.50 399 PHE A CA 1
ATOM 2946 C C . PHE A 1 399 ? 30.859 -0.668 -11.816 1.00 84.50 399 PHE A C 1
ATOM 2948 O O . PHE A 1 399 ? 31.361 -1.651 -11.271 1.00 84.50 399 PHE A O 1
ATOM 2955 N N . LEU A 1 400 ? 31.267 -0.233 -13.007 1.00 86.12 400 LEU A N 1
ATOM 2956 C CA . LEU A 1 400 ? 32.325 -0.881 -13.777 1.00 86.12 400 LEU A CA 1
ATOM 2957 C C . LEU A 1 400 ? 33.716 -0.628 -13.182 1.00 86.12 400 LEU A C 1
ATOM 2959 O O . LEU A 1 400 ? 34.602 -1.461 -13.348 1.00 86.12 400 LEU A O 1
ATOM 2963 N N . GLY A 1 401 ? 33.927 0.495 -12.492 1.00 88.38 401 GLY A N 1
ATOM 2964 C CA . GLY A 1 401 ? 35.262 0.952 -12.096 1.00 88.38 401 GLY A CA 1
ATOM 2965 C C . GLY A 1 401 ? 36.134 1.352 -13.293 1.00 88.38 401 GLY A C 1
ATOM 2966 O O . GLY A 1 401 ? 37.355 1.391 -13.172 1.00 88.38 401 GLY A O 1
ATOM 2967 N N . MET A 1 402 ? 35.514 1.608 -14.449 1.00 88.25 402 MET A N 1
ATOM 2968 C CA . MET A 1 402 ? 36.168 1.948 -15.712 1.00 88.25 402 MET A CA 1
ATOM 2969 C C . MET A 1 402 ? 35.353 2.996 -16.470 1.00 88.25 402 MET A C 1
ATOM 2971 O O . MET A 1 402 ? 34.122 2.985 -16.423 1.00 88.25 402 MET A O 1
ATOM 2975 N N . THR A 1 403 ? 36.033 3.885 -17.193 1.00 89.12 403 THR A N 1
ATOM 2976 C CA . THR A 1 403 ? 35.387 4.880 -18.059 1.00 89.12 403 THR A CA 1
ATOM 2977 C C . THR A 1 403 ? 35.089 4.321 -19.453 1.00 89.12 403 THR A C 1
ATOM 2979 O O . THR A 1 403 ? 35.659 3.313 -19.877 1.00 89.12 403 THR A O 1
ATOM 2982 N N . ALA A 1 404 ? 34.213 5.008 -20.193 1.00 85.50 404 ALA A N 1
ATOM 2983 C CA . ALA A 1 404 ? 33.941 4.687 -21.594 1.00 85.50 404 ALA A CA 1
ATOM 2984 C C . ALA A 1 404 ? 35.215 4.756 -22.456 1.00 85.50 404 ALA A C 1
ATOM 2986 O O . ALA A 1 404 ? 35.442 3.858 -23.259 1.00 85.50 404 ALA A O 1
ATOM 2987 N N . ASP A 1 405 ? 36.079 5.750 -22.222 1.00 86.00 405 ASP A N 1
ATOM 2988 C CA . ASP A 1 405 ? 37.347 5.920 -22.947 1.00 86.00 405 ASP A CA 1
ATOM 2989 C C . ASP A 1 405 ? 38.297 4.731 -22.716 1.00 86.00 405 ASP A C 1
ATOM 2991 O O . ASP A 1 405 ? 38.848 4.171 -23.662 1.00 86.00 405 ASP A O 1
ATOM 2995 N N . GLN A 1 406 ? 38.404 4.256 -21.470 1.00 87.50 406 GLN A N 1
ATOM 2996 C CA . GLN A 1 406 ? 39.213 3.081 -21.123 1.00 87.50 406 GLN A CA 1
ATOM 2997 C C . GLN A 1 406 ? 38.678 1.787 -21.750 1.00 87.50 406 GLN A C 1
ATOM 2999 O O . GLN A 1 406 ? 39.448 0.886 -22.086 1.00 87.50 406 GLN A O 1
ATOM 3004 N N . LEU A 1 407 ? 37.356 1.661 -21.895 1.00 86.75 407 LEU A N 1
ATOM 3005 C CA . LEU A 1 407 ? 36.750 0.522 -22.585 1.00 86.75 407 LEU A CA 1
ATOM 3006 C C . LEU A 1 407 ? 36.927 0.630 -24.107 1.00 86.75 407 LEU A C 1
ATOM 3008 O O . LEU A 1 407 ? 37.148 -0.375 -24.782 1.00 86.75 407 LEU A O 1
ATOM 3012 N N . CYS A 1 408 ? 36.880 1.853 -24.632 1.00 86.94 408 CYS A N 1
ATOM 3013 C CA . CYS A 1 408 ? 37.146 2.177 -26.026 1.00 86.94 408 CYS A CA 1
ATOM 3014 C C . CYS A 1 408 ? 38.549 1.752 -26.462 1.00 86.94 408 CYS A C 1
ATOM 3016 O O . CYS A 1 408 ? 38.680 1.104 -27.500 1.00 86.94 408 CYS A O 1
ATOM 3018 N N . GLU A 1 409 ? 39.571 2.035 -25.652 1.00 86.88 409 GLU A N 1
ATOM 3019 C CA . GLU A 1 409 ? 40.959 1.627 -25.913 1.00 86.88 409 GLU A CA 1
ATOM 3020 C C . GLU A 1 409 ? 41.130 0.103 -25.997 1.00 86.88 409 GLU A C 1
ATOM 3022 O O . GLU A 1 409 ? 41.966 -0.385 -26.754 1.00 86.88 409 GLU A O 1
ATOM 3027 N N . LYS A 1 410 ? 40.327 -0.665 -25.249 1.00 83.00 410 LYS A N 1
ATOM 3028 C CA . LYS A 1 410 ? 40.449 -2.130 -25.179 1.00 83.00 410 LYS A CA 1
ATOM 3029 C C . LYS A 1 410 ? 39.793 -2.878 -26.335 1.00 83.00 410 LYS A C 1
ATOM 3031 O O . LYS A 1 410 ? 40.196 -4.006 -26.595 1.00 83.00 410 LYS A O 1
ATOM 3036 N N . ASN A 1 411 ? 38.784 -2.300 -26.989 1.00 83.50 411 ASN A N 1
ATOM 3037 C CA . ASN A 1 411 ? 38.057 -2.977 -28.070 1.00 83.50 411 ASN A CA 1
ATOM 3038 C C . ASN A 1 411 ? 37.587 -2.023 -29.184 1.00 83.50 411 ASN A C 1
ATOM 3040 O O . ASN A 1 411 ? 36.453 -2.113 -29.659 1.00 83.50 411 ASN A O 1
ATOM 3044 N N . ALA A 1 412 ? 38.427 -1.044 -29.538 1.00 85.19 412 ALA A N 1
ATOM 3045 C CA . ALA A 1 412 ? 38.171 -0.050 -30.588 1.00 85.19 412 ALA A CA 1
ATOM 3046 C C . ALA A 1 412 ? 36.757 0.577 -30.521 1.00 85.19 412 ALA A C 1
ATOM 3048 O O . ALA A 1 412 ? 36.066 0.702 -31.530 1.00 85.19 412 ALA A O 1
ATOM 3049 N N . CYS A 1 413 ? 36.300 0.913 -29.310 1.00 87.69 413 CYS A N 1
ATOM 3050 C CA . CYS A 1 413 ? 34.958 1.435 -29.004 1.00 87.69 413 CYS A CA 1
ATOM 3051 C C . CYS A 1 413 ? 33.752 0.546 -29.341 1.00 87.69 413 CYS A C 1
ATOM 3053 O O . CYS A 1 413 ? 32.630 0.936 -29.024 1.00 87.69 413 CYS A O 1
ATOM 3055 N N . ARG A 1 414 ? 33.925 -0.659 -29.892 1.00 89.69 414 ARG A N 1
ATOM 3056 C CA . ARG A 1 414 ? 32.802 -1.493 -30.359 1.00 89.69 414 ARG A CA 1
ATOM 3057 C C . ARG A 1 414 ? 31.820 -1.865 -29.248 1.00 89.69 414 ARG A C 1
ATOM 3059 O O . ARG A 1 414 ? 30.617 -1.843 -29.472 1.00 89.69 414 ARG A O 1
ATOM 3066 N N . ILE A 1 415 ? 32.307 -2.114 -28.029 1.00 89.50 415 ILE A N 1
ATOM 3067 C CA . ILE A 1 415 ? 31.447 -2.412 -26.864 1.00 89.50 415 ILE A CA 1
ATOM 3068 C C . ILE A 1 415 ? 30.637 -1.176 -26.452 1.00 89.50 415 ILE A C 1
ATOM 3070 O O . ILE A 1 415 ? 29.446 -1.271 -26.178 1.00 89.50 415 ILE A O 1
ATOM 3074 N N . VAL A 1 416 ? 31.266 0.003 -26.435 1.00 89.12 416 VAL A N 1
ATOM 3075 C CA . VAL A 1 416 ? 30.597 1.262 -26.065 1.00 89.12 416 VAL A CA 1
ATOM 3076 C C . VAL A 1 416 ? 29.557 1.642 -27.120 1.00 89.12 416 VAL A C 1
ATOM 3078 O O . VAL A 1 416 ? 28.440 2.024 -26.783 1.00 89.12 416 VAL A O 1
ATOM 3081 N N . HIS A 1 417 ? 29.898 1.481 -28.397 1.00 90.50 417 HIS A N 1
ATOM 3082 C CA . HIS A 1 417 ? 28.990 1.671 -29.523 1.00 90.50 417 HIS A CA 1
ATOM 3083 C C . HIS A 1 417 ? 27.812 0.694 -29.488 1.00 90.50 417 HIS A C 1
ATOM 3085 O O . HIS A 1 417 ? 26.673 1.095 -29.729 1.00 90.50 417 HIS A O 1
ATOM 3091 N N . PHE A 1 418 ? 28.057 -0.559 -29.106 1.00 90.38 418 PHE A N 1
ATOM 3092 C CA . PHE A 1 418 ? 26.997 -1.522 -28.845 1.00 90.38 418 PHE A CA 1
ATOM 3093 C C . PHE A 1 418 ? 26.096 -1.056 -27.688 1.00 90.38 418 PHE A C 1
ATOM 3095 O O . PHE A 1 418 ? 24.888 -0.958 -27.840 1.00 90.38 418 PHE A O 1
ATOM 3102 N N . MET A 1 419 ? 26.631 -0.644 -26.545 1.00 89.44 419 MET A N 1
ATOM 3103 C CA . MET A 1 419 ? 25.777 -0.124 -25.465 1.00 89.44 419 MET A CA 1
ATOM 3104 C C . MET A 1 419 ? 24.974 1.120 -25.896 1.00 89.44 419 MET A C 1
ATOM 3106 O O . MET A 1 419 ? 23.812 1.284 -25.526 1.00 89.44 419 MET A O 1
ATOM 3110 N N . ALA A 1 420 ? 25.560 1.991 -26.724 1.00 88.38 420 ALA A N 1
ATOM 3111 C CA . ALA A 1 420 ? 24.869 3.156 -2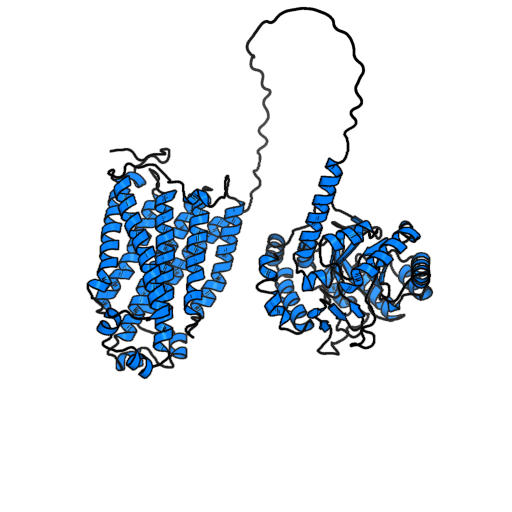7.268 1.00 88.38 420 ALA A CA 1
ATOM 3112 C C . ALA A 1 420 ? 23.701 2.769 -28.194 1.00 88.38 420 ALA A C 1
ATOM 3114 O O . ALA A 1 420 ? 22.640 3.391 -28.110 1.00 88.38 420 ALA A O 1
ATOM 3115 N N . HIS A 1 421 ? 23.855 1.739 -29.035 1.00 90.31 421 HIS A N 1
ATOM 3116 C CA . HIS A 1 421 ? 22.792 1.300 -29.948 1.00 90.31 421 HIS A CA 1
ATOM 3117 C C . HIS A 1 421 ? 21.553 0.778 -29.201 1.00 90.31 421 HIS A C 1
ATOM 3119 O O . HIS A 1 421 ? 20.427 1.147 -29.557 1.00 90.31 421 HIS A O 1
ATOM 3125 N N . ASP A 1 422 ? 21.752 0.008 -28.125 1.00 89.31 422 ASP A N 1
ATOM 3126 C CA . ASP A 1 422 ? 20.666 -0.505 -27.278 1.00 89.31 422 ASP A CA 1
ATOM 3127 C C . ASP A 1 422 ? 19.939 0.650 -26.566 1.00 89.31 422 ASP A C 1
ATOM 3129 O O . ASP A 1 422 ? 18.708 0.733 -26.590 1.00 89.31 422 ASP A O 1
ATOM 3133 N N . ARG A 1 423 ? 20.685 1.621 -26.020 1.00 88.31 423 ARG A N 1
ATOM 3134 C CA . ARG A 1 423 ? 20.115 2.801 -25.343 1.00 88.31 423 ARG A CA 1
ATOM 3135 C C . ARG A 1 423 ? 19.313 3.701 -26.279 1.00 88.31 423 ARG A C 1
ATOM 3137 O O . ARG A 1 423 ? 18.252 4.184 -25.885 1.00 88.31 423 ARG A O 1
ATOM 3144 N N . VAL A 1 424 ? 19.783 3.924 -27.510 1.00 91.94 424 VAL A N 1
ATOM 3145 C CA . VAL A 1 424 ? 19.033 4.708 -28.508 1.00 91.94 424 VAL A CA 1
ATOM 3146 C C . VAL A 1 424 ? 17.735 4.000 -28.887 1.00 91.94 424 VAL A C 1
ATOM 3148 O O . VAL A 1 424 ? 16.672 4.627 -28.899 1.00 91.94 424 VAL A O 1
ATOM 3151 N N . SER A 1 425 ? 17.800 2.691 -29.131 1.00 92.31 425 SER A N 1
ATOM 3152 C CA . SER A 1 425 ? 16.635 1.872 -29.488 1.00 92.31 425 SER A CA 1
ATOM 3153 C C . SER A 1 425 ? 15.596 1.832 -28.360 1.00 92.31 425 SER A C 1
ATOM 3155 O O . SER A 1 425 ? 14.390 1.983 -28.593 1.00 92.31 425 SER A O 1
ATOM 3157 N N . PHE A 1 426 ? 16.056 1.722 -27.113 1.00 91.00 426 PHE A N 1
ATOM 3158 C CA . PHE A 1 426 ? 15.210 1.803 -25.928 1.00 91.00 426 PHE A CA 1
ATOM 3159 C C . PHE A 1 426 ? 14.588 3.191 -25.740 1.00 91.00 426 PHE A C 1
ATOM 3161 O O . PHE A 1 426 ? 13.372 3.295 -25.561 1.00 91.00 426 PHE A O 1
ATOM 3168 N N . GLY A 1 427 ? 15.383 4.259 -25.859 1.00 92.19 427 GLY A N 1
ATOM 3169 C CA . GLY A 1 427 ? 14.904 5.640 -25.768 1.00 92.19 427 GLY A CA 1
ATOM 3170 C C . GLY A 1 427 ? 13.792 5.933 -26.778 1.00 92.19 427 GLY A C 1
ATOM 3171 O O . GLY A 1 427 ? 12.732 6.436 -26.401 1.00 92.19 427 GLY A O 1
ATOM 3172 N N . GLY A 1 428 ? 13.977 5.524 -28.038 1.00 94.56 428 GLY A N 1
ATOM 3173 C CA . GLY A 1 428 ? 12.948 5.635 -29.077 1.00 94.56 428 GLY A CA 1
ATOM 3174 C C . GLY A 1 428 ? 11.671 4.855 -28.751 1.00 94.56 428 GLY A C 1
ATOM 3175 O O . GLY A 1 428 ? 10.562 5.358 -28.952 1.00 94.56 428 GLY A O 1
ATOM 3176 N N . SER A 1 429 ? 11.807 3.657 -28.177 1.00 93.62 429 SER A N 1
ATOM 3177 C CA . SER A 1 429 ? 10.666 2.826 -27.767 1.00 93.62 429 SER A CA 1
ATOM 3178 C C . SER A 1 429 ? 9.848 3.478 -26.650 1.00 93.62 429 SER A C 1
ATOM 3180 O O . SER A 1 429 ? 8.620 3.520 -26.732 1.00 93.62 429 SER A O 1
ATOM 3182 N N . ILE A 1 430 ? 10.502 4.058 -25.639 1.00 93.94 430 ILE A N 1
ATOM 3183 C CA . ILE A 1 430 ? 9.803 4.745 -24.543 1.00 93.94 430 ILE A CA 1
ATOM 3184 C C . ILE A 1 430 ? 9.087 6.005 -25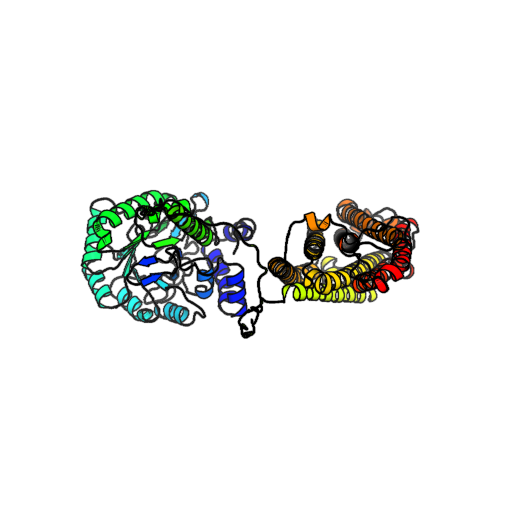.044 1.00 93.94 430 ILE A C 1
ATOM 3186 O O . ILE A 1 430 ? 7.938 6.238 -24.662 1.00 93.94 430 ILE A O 1
ATOM 3190 N N . ILE A 1 431 ? 9.711 6.794 -25.928 1.00 96.62 431 ILE A N 1
ATOM 3191 C CA . ILE A 1 431 ? 9.052 7.966 -26.534 1.00 96.62 431 ILE A CA 1
ATOM 3192 C C . ILE A 1 431 ? 7.795 7.529 -27.296 1.00 96.62 431 ILE A C 1
ATOM 3194 O O . ILE A 1 431 ? 6.736 8.147 -27.162 1.00 96.62 431 ILE A O 1
ATOM 3198 N N . SER A 1 432 ? 7.892 6.427 -28.042 1.00 96.88 432 SER A N 1
ATOM 3199 C CA . SER A 1 432 ? 6.774 5.849 -28.797 1.00 96.88 432 SER A CA 1
ATOM 3200 C C . SER A 1 432 ? 5.610 5.448 -27.883 1.00 96.88 432 SER A C 1
ATOM 3202 O O . SER A 1 432 ? 4.460 5.809 -28.146 1.00 96.88 432 SER A O 1
ATOM 3204 N N . ILE A 1 433 ? 5.899 4.764 -26.768 1.00 96.81 433 ILE A N 1
ATOM 3205 C CA . ILE A 1 433 ? 4.900 4.426 -25.739 1.00 96.81 433 ILE A CA 1
ATOM 3206 C C . ILE A 1 433 ? 4.288 5.697 -25.149 1.00 96.81 433 ILE A C 1
ATOM 3208 O O . ILE A 1 433 ? 3.075 5.763 -24.967 1.00 96.81 433 ILE A O 1
ATOM 3212 N N . GLY A 1 434 ? 5.101 6.723 -24.892 1.00 96.69 434 GLY A N 1
ATOM 3213 C CA . GLY A 1 434 ? 4.649 8.001 -24.353 1.00 96.69 434 GLY A CA 1
ATOM 3214 C C . GLY A 1 434 ? 3.599 8.690 -25.230 1.00 96.69 434 GLY A C 1
ATOM 3215 O O . GLY A 1 434 ? 2.544 9.078 -24.721 1.00 96.69 434 GLY A O 1
ATOM 3216 N N . PHE A 1 435 ? 3.817 8.761 -26.550 1.00 97.62 435 PHE A N 1
ATOM 3217 C CA . PHE A 1 435 ? 2.815 9.278 -27.496 1.00 97.62 435 PHE A CA 1
ATOM 3218 C C . PHE A 1 435 ? 1.516 8.468 -27.464 1.00 97.62 435 PHE A C 1
ATOM 3220 O O . PHE A 1 435 ? 0.425 9.041 -27.403 1.00 97.62 435 PHE A O 1
ATOM 3227 N N . MET A 1 436 ? 1.624 7.138 -27.448 1.00 97.88 436 MET A N 1
ATOM 3228 C CA . MET A 1 436 ? 0.454 6.263 -27.389 1.00 97.88 436 MET A CA 1
ATOM 3229 C C . MET A 1 436 ? -0.303 6.384 -26.061 1.00 97.88 436 MET A C 1
ATOM 3231 O O . MET A 1 436 ? -1.531 6.367 -26.058 1.00 97.88 436 MET A O 1
ATOM 3235 N N . TYR A 1 437 ? 0.393 6.557 -24.936 1.00 97.38 437 TYR A N 1
ATOM 3236 C CA . TYR A 1 437 ? -0.221 6.750 -23.619 1.00 97.38 437 TYR A CA 1
ATOM 3237 C C . TYR A 1 437 ? -0.961 8.082 -23.531 1.00 97.38 437 TYR A C 1
ATOM 3239 O O . TYR A 1 437 ? -2.067 8.123 -22.991 1.00 97.38 437 TYR A O 1
ATOM 3247 N N . ILE A 1 438 ? -0.400 9.154 -24.101 1.00 96.69 438 ILE A N 1
ATOM 3248 C CA . ILE A 1 438 ? -1.090 10.446 -24.208 1.00 96.69 438 ILE A CA 1
ATOM 3249 C C . ILE A 1 438 ? -2.359 10.294 -25.045 1.00 96.69 438 ILE A C 1
ATOM 3251 O O . ILE A 1 438 ? -3.415 10.744 -24.604 1.00 96.69 438 ILE A O 1
ATOM 3255 N N . TYR A 1 439 ? -2.283 9.627 -26.202 1.00 96.25 439 TYR A N 1
ATOM 3256 C CA . TYR A 1 439 ? -3.461 9.338 -27.021 1.00 96.25 439 TYR A CA 1
ATOM 3257 C C . TYR A 1 439 ? -4.516 8.568 -26.226 1.00 96.25 439 TYR A C 1
ATOM 3259 O O . TYR A 1 439 ? -5.630 9.064 -26.079 1.00 96.25 439 TYR A O 1
ATOM 3267 N N . LEU A 1 440 ? -4.161 7.408 -25.662 1.00 96.88 440 LEU A N 1
ATOM 3268 C CA . LEU A 1 440 ? -5.079 6.541 -24.920 1.00 96.88 440 LEU A CA 1
ATOM 3269 C C . LEU A 1 440 ? -5.753 7.278 -23.764 1.00 96.88 440 LEU A C 1
ATOM 3271 O O . LEU A 1 440 ? -6.956 7.128 -23.557 1.00 96.88 440 LEU A O 1
ATOM 3275 N N . ALA A 1 441 ? -4.989 8.085 -23.029 1.00 95.06 441 ALA A N 1
ATOM 3276 C CA . ALA A 1 441 ? -5.483 8.829 -21.886 1.00 95.06 441 ALA A CA 1
ATOM 3277 C C . ALA A 1 441 ? -6.362 10.024 -22.298 1.00 95.06 441 ALA A C 1
ATOM 3279 O O . ALA A 1 441 ? -7.484 10.155 -21.813 1.00 95.06 441 ALA A O 1
ATOM 3280 N N . ALA A 1 442 ? -5.878 10.893 -23.188 1.00 91.88 442 ALA A N 1
ATOM 3281 C CA . ALA A 1 442 ? -6.561 12.137 -23.550 1.00 91.88 442 ALA A CA 1
ATOM 3282 C C . ALA A 1 442 ? -7.735 11.947 -24.526 1.00 91.88 442 ALA A C 1
ATOM 3284 O O . ALA A 1 442 ? -8.604 12.818 -24.579 1.00 91.88 442 ALA A O 1
ATOM 3285 N N . GLY A 1 443 ? -7.760 10.833 -25.264 1.00 91.12 443 GLY A N 1
ATOM 3286 C CA . GLY A 1 443 ? -8.836 10.449 -26.178 1.00 91.12 443 GLY A CA 1
ATOM 3287 C C . GLY A 1 443 ? -9.768 9.398 -25.566 1.00 91.12 443 GLY A C 1
ATOM 3288 O O . GLY A 1 443 ? -10.618 9.739 -24.739 1.00 91.12 443 GLY A O 1
ATOM 3289 N N . PRO A 1 444 ? -9.623 8.107 -25.922 1.00 92.00 444 PRO A N 1
ATOM 3290 C CA . PRO A 1 444 ? -10.626 7.086 -25.638 1.00 92.00 444 PRO A CA 1
ATOM 3291 C C . PRO A 1 444 ? -10.885 6.878 -24.141 1.00 92.00 444 PRO A C 1
ATOM 3293 O O . PRO A 1 444 ? -12.026 6.628 -23.759 1.00 92.00 444 PRO A O 1
ATOM 3296 N N . LEU A 1 445 ? -9.885 7.016 -23.266 1.00 92.38 445 LEU A N 1
ATOM 3297 C CA . LEU A 1 445 ? -10.110 6.900 -21.824 1.00 92.38 445 LEU A CA 1
ATOM 3298 C C . LEU A 1 445 ? -10.927 8.072 -21.268 1.00 92.38 445 LEU A C 1
ATOM 3300 O O . LEU A 1 445 ? -11.839 7.853 -20.470 1.00 92.38 445 LEU A O 1
ATOM 3304 N N . ARG A 1 446 ? -10.619 9.302 -21.695 1.00 90.50 446 ARG A N 1
ATOM 3305 C CA . ARG A 1 446 ? -11.377 10.508 -21.332 1.00 90.50 446 ARG A CA 1
ATOM 3306 C C . ARG A 1 446 ? -12.826 10.426 -21.813 1.00 90.50 446 ARG A C 1
ATOM 3308 O O . ARG A 1 446 ? -13.720 10.885 -21.112 1.00 90.50 446 ARG A O 1
ATOM 3315 N N . GLU A 1 447 ? -13.053 9.806 -22.965 1.00 89.00 447 GLU A N 1
ATOM 3316 C CA . GLU A 1 447 ? -14.383 9.533 -23.524 1.00 89.00 447 GLU A CA 1
ATOM 3317 C C . GLU A 1 447 ? -15.119 8.365 -22.842 1.00 89.00 447 GLU A C 1
ATOM 3319 O O . GLU A 1 447 ? -16.230 8.017 -23.234 1.00 89.00 447 GLU A O 1
ATOM 3324 N N . GLY A 1 448 ? -14.522 7.728 -21.831 1.00 88.00 448 GLY A N 1
ATOM 3325 C CA . GLY A 1 448 ? -15.164 6.645 -21.089 1.00 88.00 448 GLY A CA 1
ATOM 3326 C C . GLY A 1 448 ? -15.054 5.264 -21.746 1.00 88.00 448 GLY A C 1
ATOM 3327 O O . GLY A 1 448 ? -15.782 4.345 -21.368 1.00 88.00 448 GLY A O 1
ATOM 3328 N N . ARG A 1 449 ? -14.154 5.068 -22.718 1.00 89.88 449 ARG A N 1
ATOM 3329 C CA . ARG A 1 449 ? -13.977 3.778 -23.403 1.00 89.88 449 ARG A CA 1
ATOM 3330 C C . ARG A 1 449 ? -13.104 2.837 -22.564 1.00 89.88 449 ARG A C 1
ATOM 3332 O O . ARG A 1 449 ? -11.884 2.976 -22.494 1.00 89.88 449 ARG A O 1
ATOM 3339 N N . ALA A 1 450 ? -13.731 1.830 -21.958 1.00 92.00 450 ALA A N 1
ATOM 3340 C CA . ALA A 1 450 ? -13.084 0.923 -21.004 1.00 92.00 450 ALA A CA 1
ATOM 3341 C C . ALA A 1 450 ? -11.902 0.101 -21.562 1.00 92.00 450 ALA A C 1
ATOM 3343 O O . ALA A 1 450 ? -11.010 -0.265 -20.794 1.00 92.00 450 ALA A O 1
ATOM 3344 N N . TRP A 1 451 ? -11.851 -0.164 -22.873 1.00 94.50 451 TRP A N 1
ATOM 3345 C CA . TRP A 1 451 ? -10.727 -0.881 -23.487 1.00 94.50 451 TRP A CA 1
ATOM 3346 C C . TRP A 1 451 ? -9.409 -0.112 -23.332 1.00 94.50 451 TRP A C 1
ATOM 3348 O O . TRP A 1 451 ? -8.386 -0.729 -23.065 1.00 94.50 451 TRP A O 1
ATOM 3358 N N . ALA A 1 452 ? -9.434 1.226 -23.400 1.00 95.06 452 ALA A N 1
ATOM 3359 C CA . ALA A 1 452 ? -8.231 2.051 -23.291 1.00 95.06 452 ALA A CA 1
ATOM 3360 C C . ALA A 1 452 ? -7.604 1.941 -21.898 1.00 95.06 452 ALA A C 1
ATOM 3362 O O . ALA A 1 452 ? -6.382 1.904 -21.757 1.00 95.06 452 ALA A O 1
ATOM 3363 N N . TRP A 1 453 ? -8.446 1.813 -20.868 1.00 96.00 453 TRP A N 1
ATOM 3364 C CA . TRP A 1 453 ? -7.990 1.539 -19.511 1.00 96.00 453 TRP A CA 1
ATOM 3365 C C . TRP A 1 453 ? -7.277 0.194 -19.412 1.00 96.00 453 TRP A C 1
ATOM 3367 O O . TRP A 1 453 ? -6.215 0.114 -18.806 1.00 96.00 453 TRP A O 1
ATOM 3377 N N . TRP A 1 454 ? -7.843 -0.855 -20.014 1.00 95.81 454 TRP A N 1
ATOM 3378 C CA . TRP A 1 454 ? -7.236 -2.185 -20.008 1.00 95.81 454 TRP A CA 1
ATOM 3379 C C . TRP A 1 454 ? -5.956 -2.247 -20.836 1.00 95.81 454 TRP A C 1
ATOM 3381 O O . TRP A 1 454 ? -5.008 -2.898 -20.407 1.00 95.81 454 TRP A O 1
ATOM 3391 N N . THR A 1 455 ? -5.900 -1.549 -21.973 1.00 96.62 455 THR A N 1
ATOM 3392 C CA . THR A 1 455 ? -4.674 -1.411 -22.763 1.00 96.62 455 THR A CA 1
ATOM 3393 C C . THR A 1 455 ? -3.572 -0.794 -21.917 1.00 96.62 455 THR A C 1
ATOM 3395 O O . THR A 1 455 ? -2.519 -1.409 -21.808 1.00 96.62 455 THR A O 1
ATOM 3398 N N . LEU A 1 456 ? -3.845 0.338 -21.252 1.00 97.06 456 LEU A N 1
ATOM 3399 C CA . LEU A 1 456 ? -2.902 0.967 -20.326 1.00 97.06 456 LEU A CA 1
ATOM 3400 C C . LEU A 1 456 ? -2.535 0.011 -19.184 1.00 97.06 456 LEU A C 1
ATOM 3402 O O . LEU A 1 456 ? -1.364 -0.258 -18.967 1.00 97.06 456 LEU A O 1
ATOM 3406 N N . ALA A 1 457 ? -3.507 -0.575 -18.486 1.00 96.00 457 ALA A N 1
ATOM 3407 C CA . ALA A 1 457 ? -3.232 -1.477 -17.368 1.00 96.00 457 ALA A CA 1
ATOM 3408 C C . ALA A 1 457 ? -2.329 -2.658 -17.767 1.00 96.00 457 ALA A C 1
ATOM 3410 O O . ALA A 1 457 ? -1.378 -2.965 -17.050 1.00 96.00 457 ALA A O 1
ATOM 3411 N N . LEU A 1 458 ? -2.592 -3.291 -18.914 1.00 95.31 458 LEU A N 1
ATOM 3412 C CA . LEU A 1 458 ? -1.809 -4.420 -19.407 1.00 95.31 458 LEU A CA 1
ATOM 3413 C C . LEU A 1 458 ? -0.416 -3.977 -19.867 1.00 95.31 458 LEU A C 1
ATOM 3415 O O . LEU A 1 458 ? 0.581 -4.517 -19.394 1.00 95.31 458 LEU A O 1
ATOM 3419 N N . SER A 1 459 ? -0.328 -2.973 -20.745 1.00 95.81 459 SER A N 1
ATOM 3420 C CA . SER A 1 459 ? 0.959 -2.476 -21.245 1.00 95.81 459 SER A CA 1
ATOM 3421 C C . SER A 1 459 ? 1.821 -1.921 -20.113 1.00 95.81 459 SER A C 1
ATOM 3423 O O . SER A 1 459 ? 3.028 -2.151 -20.090 1.00 95.81 459 SER A O 1
ATOM 3425 N N . GLY A 1 460 ? 1.209 -1.240 -19.143 1.00 93.69 460 GLY A N 1
ATOM 3426 C CA . GLY A 1 460 ? 1.856 -0.688 -17.961 1.00 93.69 460 GLY A CA 1
ATOM 3427 C C . GLY A 1 460 ? 2.332 -1.764 -16.999 1.00 93.69 460 GLY A C 1
ATOM 3428 O O . GLY A 1 460 ? 3.452 -1.662 -16.516 1.00 93.69 460 GLY A O 1
ATOM 3429 N N . ALA A 1 461 ? 1.550 -2.822 -16.763 1.00 91.75 461 ALA A N 1
ATOM 3430 C CA . ALA A 1 461 ? 1.986 -3.938 -15.924 1.00 91.75 461 ALA A CA 1
ATOM 3431 C C . ALA A 1 461 ? 3.257 -4.600 -16.474 1.00 91.75 461 ALA A C 1
ATOM 3433 O O . ALA A 1 461 ? 4.185 -4.858 -15.715 1.00 91.75 461 ALA A O 1
ATOM 3434 N N . PHE A 1 462 ? 3.334 -4.816 -17.789 1.00 90.69 462 PHE A N 1
ATOM 3435 C CA . PHE A 1 462 ? 4.533 -5.379 -18.412 1.00 90.69 462 PHE A CA 1
ATOM 3436 C C . PHE A 1 462 ? 5.668 -4.363 -18.567 1.00 90.69 462 PHE A C 1
ATOM 3438 O O . PHE A 1 462 ? 6.823 -4.718 -18.367 1.00 90.69 462 PHE A O 1
ATOM 3445 N N . GLY A 1 463 ? 5.361 -3.099 -18.867 1.00 89.69 463 GLY A N 1
ATOM 3446 C CA . GLY A 1 463 ? 6.360 -2.037 -19.004 1.00 89.69 463 GLY A CA 1
ATOM 3447 C C . GLY A 1 463 ? 7.035 -1.693 -17.676 1.00 89.69 463 GLY A C 1
ATOM 3448 O O . GLY A 1 463 ? 8.255 -1.657 -17.602 1.00 89.69 463 GLY A O 1
ATOM 3449 N N . PHE A 1 464 ? 6.259 -1.506 -16.604 1.00 89.12 464 PHE A N 1
ATOM 3450 C CA . PHE A 1 464 ? 6.802 -1.348 -15.252 1.00 89.12 464 PHE A CA 1
ATOM 3451 C C . PHE A 1 464 ? 7.267 -2.676 -14.653 1.00 89.12 464 PHE A C 1
ATOM 3453 O O . PHE A 1 464 ? 8.037 -2.659 -13.711 1.00 89.12 464 PHE A O 1
ATOM 3460 N N . GLY A 1 465 ? 6.805 -3.828 -15.135 1.00 85.56 465 GLY A N 1
ATOM 3461 C CA . GLY A 1 465 ? 7.239 -5.134 -14.634 1.00 85.56 465 GLY A CA 1
ATOM 3462 C C . GLY A 1 465 ? 8.547 -5.628 -15.251 1.00 85.56 465 GLY A C 1
ATOM 3463 O O . GLY A 1 465 ? 9.226 -6.453 -14.643 1.00 85.56 465 GLY A O 1
ATOM 3464 N N . SER A 1 466 ? 8.925 -5.125 -16.430 1.00 84.44 466 SER A N 1
ATOM 3465 C CA . SER A 1 466 ? 10.101 -5.597 -17.168 1.00 84.44 466 SER A CA 1
ATOM 3466 C C . SER A 1 466 ? 11.397 -5.432 -16.380 1.00 84.44 466 SER A C 1
ATOM 3468 O O . SER A 1 466 ? 12.273 -6.285 -16.487 1.00 84.44 466 SER A O 1
ATOM 3470 N N . PHE A 1 467 ? 11.502 -4.421 -15.509 1.00 76.31 467 PHE A N 1
ATOM 3471 C CA . PHE A 1 467 ? 12.716 -4.223 -14.716 1.00 76.31 467 PHE A CA 1
ATOM 3472 C C . PHE A 1 467 ? 12.987 -5.351 -13.707 1.00 76.31 467 PHE A C 1
ATOM 3474 O O . PHE A 1 467 ? 14.129 -5.594 -13.322 1.00 76.31 467 PHE A O 1
ATOM 3481 N N . LEU A 1 468 ? 11.947 -6.081 -13.287 1.00 79.62 468 LEU A N 1
ATOM 3482 C CA . LEU A 1 468 ? 12.092 -7.214 -12.369 1.00 79.62 468 LEU A CA 1
ATOM 3483 C C . LEU A 1 468 ? 12.801 -8.401 -13.027 1.00 79.62 468 LEU A C 1
ATOM 3485 O O . LEU A 1 468 ? 13.356 -9.244 -12.324 1.00 79.62 468 LEU A O 1
ATOM 3489 N N . THR A 1 469 ? 12.801 -8.467 -14.360 1.00 72.88 469 THR A N 1
ATOM 3490 C CA . THR A 1 469 ? 13.345 -9.610 -15.106 1.00 72.88 469 THR A CA 1
ATOM 3491 C C . THR A 1 469 ? 14.868 -9.709 -15.027 1.00 72.88 469 THR A C 1
ATOM 3493 O O . THR A 1 469 ? 15.401 -10.810 -15.121 1.00 72.88 469 THR A O 1
ATOM 3496 N N . TYR A 1 470 ? 15.568 -8.600 -14.763 1.00 70.12 470 TYR A N 1
ATOM 3497 C CA . TYR A 1 470 ? 17.031 -8.564 -14.658 1.00 70.12 470 TYR A CA 1
ATOM 3498 C C . TYR A 1 470 ? 17.557 -8.377 -13.225 1.00 70.12 470 TYR A C 1
ATOM 3500 O O . TYR A 1 470 ? 18.769 -8.364 -13.017 1.00 70.12 470 TYR A O 1
ATOM 3508 N N . LEU A 1 471 ? 16.686 -8.284 -12.210 1.00 68.00 471 LEU A N 1
ATOM 3509 C CA . LEU A 1 471 ? 17.092 -8.050 -10.812 1.00 68.00 471 LEU A CA 1
ATOM 3510 C C . LEU A 1 471 ? 18.025 -9.154 -10.258 1.00 68.00 471 LEU A C 1
ATOM 3512 O O . LEU A 1 471 ? 18.789 -8.916 -9.325 1.00 68.00 471 LEU A O 1
ATOM 3516 N N . GLY A 1 472 ? 18.003 -10.349 -10.859 1.00 61.03 472 GLY A N 1
ATOM 3517 C CA . GLY A 1 472 ? 18.884 -11.474 -10.525 1.00 61.03 472 GLY A CA 1
ATOM 3518 C C . GLY A 1 472 ? 20.310 -11.401 -11.093 1.00 61.03 472 GLY A C 1
ATOM 3519 O O . GLY A 1 472 ? 21.135 -12.227 -10.716 1.00 61.03 472 GLY A O 1
ATOM 3520 N N . TYR A 1 473 ? 20.627 -10.430 -11.961 1.00 63.66 473 TYR A N 1
ATOM 3521 C CA . TYR A 1 473 ? 21.917 -10.342 -12.668 1.00 63.66 473 TYR A CA 1
ATOM 3522 C C . TYR A 1 473 ? 22.980 -9.486 -11.961 1.00 63.66 473 TYR A C 1
ATOM 3524 O O . TYR A 1 473 ? 24.089 -9.335 -12.466 1.00 63.66 473 TYR A O 1
ATOM 3532 N N . GLY A 1 474 ? 22.681 -8.947 -10.774 1.00 65.31 474 GLY A N 1
ATOM 3533 C CA . GLY A 1 474 ? 23.667 -8.243 -9.942 1.00 65.31 474 GLY A CA 1
ATOM 3534 C C . GLY A 1 474 ? 23.950 -6.790 -10.344 1.00 65.31 474 GLY A C 1
ATOM 3535 O O . GLY A 1 474 ? 24.847 -6.173 -9.770 1.00 65.31 474 GLY A O 1
ATOM 3536 N N . TYR A 1 475 ? 23.179 -6.229 -11.280 1.00 72.88 475 TYR A N 1
ATOM 3537 C CA . TYR A 1 475 ? 23.177 -4.804 -11.612 1.00 72.88 475 TYR A CA 1
ATOM 3538 C C . TYR A 1 475 ? 21.779 -4.215 -11.394 1.00 72.88 475 TYR A C 1
ATOM 3540 O O . TYR A 1 475 ? 20.779 -4.765 -11.855 1.00 72.88 475 TYR A O 1
ATOM 3548 N N . LEU A 1 476 ? 21.717 -3.095 -10.673 1.00 70.81 476 LEU A N 1
ATOM 3549 C CA . LEU A 1 476 ? 20.491 -2.342 -10.438 1.00 70.81 476 LEU A CA 1
ATOM 3550 C C . LEU A 1 476 ? 20.710 -0.906 -10.897 1.00 70.81 476 LEU A C 1
ATOM 3552 O O . LEU A 1 476 ? 21.457 -0.158 -10.265 1.00 70.81 476 LEU A O 1
ATOM 3556 N N . ASP A 1 477 ? 20.014 -0.512 -11.956 1.00 72.94 477 ASP A N 1
ATOM 3557 C CA . ASP A 1 477 ? 19.977 0.884 -12.361 1.00 72.94 477 ASP A CA 1
ATOM 3558 C C . ASP A 1 477 ? 19.125 1.690 -11.367 1.00 72.94 477 ASP A C 1
ATOM 3560 O O . ASP A 1 477 ? 17.894 1.588 -11.305 1.00 72.94 477 ASP A O 1
ATOM 3564 N N . ILE A 1 478 ? 19.813 2.498 -10.561 1.00 73.75 478 ILE A N 1
ATOM 3565 C CA . ILE A 1 478 ? 19.207 3.330 -9.521 1.00 73.75 478 ILE A CA 1
ATOM 3566 C C . ILE A 1 478 ? 18.324 4.419 -10.137 1.00 73.75 478 ILE A C 1
ATOM 3568 O O . ILE A 1 478 ? 17.283 4.734 -9.568 1.00 73.75 478 ILE A O 1
ATOM 3572 N N . TRP A 1 479 ? 18.688 4.985 -11.289 1.00 72.94 479 TRP A N 1
ATOM 3573 C CA . TRP A 1 479 ? 17.895 6.033 -11.933 1.00 72.94 479 TRP A CA 1
ATOM 3574 C C . TRP A 1 479 ? 16.600 5.484 -12.508 1.00 72.94 479 TRP A C 1
ATOM 3576 O O . TRP A 1 479 ? 15.548 6.085 -12.294 1.00 72.94 479 TRP A O 1
ATOM 3586 N N . HIS A 1 480 ? 16.643 4.319 -13.151 1.00 74.75 480 HIS A N 1
ATOM 3587 C CA . HIS A 1 480 ? 15.436 3.622 -13.593 1.00 74.75 480 HIS A CA 1
ATOM 3588 C C . HIS A 1 480 ? 14.570 3.186 -12.408 1.00 74.75 480 HIS A C 1
ATOM 3590 O O . HIS A 1 480 ? 13.349 3.363 -12.443 1.00 74.75 480 HIS A O 1
ATOM 3596 N N . GLY A 1 481 ? 15.183 2.691 -11.327 1.00 74.56 481 GLY A N 1
ATOM 3597 C CA . GLY A 1 481 ? 14.485 2.354 -10.086 1.00 74.56 481 GLY A CA 1
ATOM 3598 C C . GLY A 1 481 ? 13.796 3.565 -9.451 1.00 74.56 481 GLY A C 1
ATOM 3599 O O . GLY A 1 481 ? 12.618 3.494 -9.108 1.00 74.56 481 GLY A O 1
ATOM 3600 N N . VAL A 1 482 ? 14.487 4.704 -9.354 1.00 77.56 482 VAL A N 1
ATOM 3601 C CA . VAL A 1 482 ? 13.937 5.964 -8.828 1.00 77.56 482 VAL A CA 1
ATOM 3602 C C . VAL A 1 482 ? 12.851 6.515 -9.747 1.00 77.56 482 VAL A C 1
ATOM 3604 O O . VAL A 1 482 ? 11.778 6.865 -9.262 1.00 77.56 482 VAL A O 1
ATOM 3607 N N . ALA A 1 483 ? 13.076 6.553 -11.061 1.00 76.12 483 ALA A N 1
ATOM 3608 C CA . ALA A 1 483 ? 12.076 6.996 -12.029 1.00 76.12 483 ALA A CA 1
ATOM 3609 C C . ALA A 1 483 ? 10.810 6.131 -11.948 1.00 76.12 483 ALA A C 1
ATOM 3611 O O . ALA A 1 483 ? 9.705 6.666 -11.909 1.00 76.12 483 ALA A O 1
ATOM 3612 N N . THR A 1 484 ? 10.963 4.810 -11.820 1.00 81.94 484 THR A N 1
ATOM 3613 C CA . THR A 1 484 ? 9.847 3.877 -11.627 1.00 81.94 484 THR A CA 1
ATOM 3614 C C . THR A 1 484 ? 9.136 4.117 -10.298 1.00 81.94 484 THR A C 1
ATOM 3616 O O . THR A 1 484 ? 7.916 4.243 -10.281 1.00 81.94 484 THR A O 1
ATOM 3619 N N . LEU A 1 485 ? 9.867 4.251 -9.189 1.00 82.19 485 LEU A N 1
ATOM 3620 C CA . LEU A 1 485 ? 9.291 4.523 -7.866 1.00 82.19 485 LEU A CA 1
ATOM 3621 C C . LEU A 1 485 ? 8.549 5.861 -7.805 1.00 82.19 485 LEU A C 1
ATOM 3623 O O . LEU A 1 485 ? 7.555 5.972 -7.089 1.00 82.19 485 LEU A O 1
ATOM 3627 N N . LEU A 1 486 ? 9.013 6.867 -8.547 1.00 83.94 486 LEU A N 1
ATOM 3628 C CA . LEU A 1 486 ? 8.361 8.169 -8.628 1.00 83.94 486 LEU A CA 1
ATOM 3629 C C . LEU A 1 486 ? 7.149 8.142 -9.558 1.00 83.94 486 LEU A C 1
ATOM 3631 O O . LEU A 1 486 ? 6.134 8.736 -9.215 1.00 83.94 486 LEU A O 1
ATOM 3635 N N . LEU A 1 487 ? 7.227 7.458 -10.703 1.00 87.69 487 LEU A N 1
ATOM 3636 C CA . LEU A 1 487 ? 6.196 7.480 -11.746 1.00 87.69 487 LEU A CA 1
ATOM 3637 C C . LEU A 1 487 ? 5.061 6.474 -11.504 1.00 87.69 487 LEU A C 1
ATOM 3639 O O . LEU A 1 487 ? 3.896 6.786 -11.757 1.00 87.69 487 LEU A O 1
ATOM 3643 N N . LEU A 1 488 ? 5.376 5.288 -10.976 1.00 91.06 488 LEU A N 1
ATOM 3644 C CA . LEU A 1 488 ? 4.419 4.202 -10.748 1.00 91.06 488 LEU A CA 1
ATOM 3645 C C . LEU A 1 488 ? 3.244 4.614 -9.841 1.00 91.06 488 LEU A C 1
ATOM 3647 O O . LEU A 1 488 ? 2.109 4.286 -10.187 1.00 91.06 488 LEU A O 1
ATOM 3651 N N . PRO A 1 489 ? 3.426 5.369 -8.737 1.00 88.88 489 PRO A N 1
ATOM 3652 C CA . PRO A 1 489 ? 2.302 5.845 -7.933 1.00 88.88 489 PRO A CA 1
ATOM 3653 C C . PRO A 1 489 ? 1.332 6.729 -8.724 1.00 88.88 489 PRO A C 1
ATOM 3655 O O . PRO A 1 489 ? 0.123 6.526 -8.631 1.00 88.88 489 PRO A O 1
ATOM 3658 N N . PHE A 1 490 ? 1.830 7.670 -9.538 1.00 88.69 490 PHE A N 1
ATOM 3659 C CA . PHE A 1 490 ? 0.968 8.509 -10.383 1.00 88.69 490 PHE A CA 1
ATOM 3660 C C . PHE A 1 490 ? 0.225 7.674 -11.420 1.00 88.69 490 PHE A C 1
ATOM 3662 O O . PHE A 1 490 ? -0.962 7.903 -11.654 1.00 88.69 490 PHE A O 1
ATOM 3669 N N . TYR A 1 491 ? 0.899 6.678 -11.992 1.00 93.81 491 TYR A N 1
ATOM 3670 C CA . TYR A 1 491 ? 0.301 5.767 -12.954 1.00 93.81 491 TYR A CA 1
ATOM 3671 C C . TYR A 1 491 ? -0.810 4.908 -12.335 1.00 93.81 491 TYR A C 1
ATOM 3673 O O . TYR A 1 491 ? -1.916 4.844 -12.870 1.00 93.81 491 TYR A O 1
ATOM 3681 N N . LEU A 1 492 ? -0.560 4.300 -11.170 1.00 93.88 492 LEU A N 1
ATOM 3682 C CA . LEU A 1 492 ? -1.535 3.467 -10.458 1.00 93.88 492 LEU A CA 1
ATOM 3683 C C . LEU A 1 492 ? -2.727 4.281 -9.949 1.00 93.88 492 LEU A C 1
ATOM 3685 O O . LEU A 1 492 ? -3.867 3.838 -10.083 1.00 93.88 492 LEU A O 1
ATOM 3689 N N . VAL A 1 493 ? -2.491 5.482 -9.409 1.00 89.94 493 VAL A N 1
ATOM 3690 C CA . VAL A 1 493 ? -3.567 6.404 -9.006 1.00 89.94 493 VAL A CA 1
ATOM 3691 C C . VAL A 1 493 ? -4.370 6.850 -10.227 1.00 89.94 493 VAL A C 1
ATOM 3693 O O . VAL A 1 493 ? -5.599 6.841 -10.184 1.00 89.94 493 VAL A O 1
ATOM 3696 N N . GLY A 1 494 ? -3.694 7.171 -11.333 1.00 89.94 494 GLY A N 1
ATOM 3697 C CA . GLY A 1 494 ? -4.324 7.503 -12.607 1.00 89.94 494 GLY A CA 1
ATOM 3698 C C . GLY A 1 494 ? -5.231 6.382 -13.114 1.00 89.94 494 GLY A C 1
ATOM 3699 O O . GLY A 1 494 ? -6.398 6.635 -13.416 1.00 89.94 494 GLY A O 1
ATOM 3700 N N . LEU A 1 495 ? -4.742 5.135 -13.128 1.00 93.69 495 LEU A N 1
ATOM 3701 C CA . LEU A 1 495 ? -5.535 3.954 -13.479 1.00 93.69 495 LEU A CA 1
ATOM 3702 C C . LEU A 1 495 ? -6.717 3.776 -12.522 1.00 93.69 495 LEU A C 1
ATOM 3704 O O . LEU A 1 495 ? -7.845 3.594 -12.977 1.00 93.69 495 LEU A O 1
ATOM 3708 N N . PHE A 1 496 ? -6.494 3.837 -11.213 1.00 90.38 496 PHE A N 1
ATOM 3709 C CA . PHE A 1 496 ? -7.547 3.631 -10.223 1.00 90.38 496 PHE A CA 1
ATOM 3710 C C . PHE A 1 496 ? -8.677 4.662 -10.363 1.00 90.38 496 PHE A C 1
ATOM 3712 O O . PHE A 1 496 ? -9.846 4.290 -10.478 1.00 90.38 496 PHE A O 1
ATOM 3719 N N . TRP A 1 497 ? -8.336 5.951 -10.443 1.00 88.00 497 TRP A N 1
ATOM 3720 C CA . TRP A 1 497 ? -9.317 7.024 -10.617 1.00 88.00 497 TRP A CA 1
ATOM 3721 C C . TRP A 1 497 ? -10.031 6.941 -11.958 1.00 88.00 497 TRP A C 1
ATOM 3723 O O . TRP A 1 497 ? -11.255 7.040 -11.994 1.00 88.00 497 TRP A O 1
ATOM 3733 N N . ALA A 1 498 ? -9.297 6.696 -13.046 1.00 88.31 498 ALA A N 1
ATOM 3734 C CA . ALA A 1 498 ? -9.914 6.535 -14.355 1.00 88.31 498 ALA A CA 1
ATOM 3735 C C . ALA A 1 498 ? -10.911 5.366 -14.358 1.00 88.31 498 ALA A C 1
ATOM 3737 O O . ALA A 1 498 ? -12.009 5.504 -14.891 1.00 88.31 498 ALA A O 1
ATOM 3738 N N . ARG A 1 499 ? -10.595 4.242 -13.694 1.00 89.69 499 ARG A N 1
ATOM 3739 C CA . ARG A 1 499 ? -11.510 3.094 -13.584 1.00 89.69 499 ARG A CA 1
ATOM 3740 C C . ARG A 1 499 ? -12.771 3.403 -12.786 1.00 89.69 499 ARG A C 1
ATOM 3742 O O . ARG A 1 499 ? -13.841 2.887 -13.123 1.00 89.69 499 ARG A O 1
ATOM 3749 N N . ALA A 1 500 ? -12.659 4.211 -11.734 1.00 84.62 500 ALA A N 1
ATOM 3750 C CA . ALA A 1 500 ? -13.805 4.626 -10.933 1.00 84.62 500 ALA A CA 1
ATOM 3751 C C . ALA A 1 500 ? -14.814 5.416 -11.781 1.00 84.62 500 ALA A C 1
ATOM 3753 O O . ALA A 1 500 ? -16.010 5.142 -11.703 1.00 84.62 500 ALA A O 1
ATOM 3754 N N . THR A 1 501 ? -14.326 6.292 -12.665 1.00 81.38 501 THR A N 1
ATOM 3755 C CA . THR A 1 501 ? -15.149 7.176 -13.507 1.00 81.38 501 THR A CA 1
ATOM 3756 C C . THR A 1 501 ? -15.648 6.553 -14.814 1.00 81.38 501 THR A C 1
ATOM 3758 O O . THR A 1 501 ? -16.463 7.167 -15.494 1.00 81.38 501 THR A O 1
ATOM 3761 N N . LEU A 1 502 ? -15.174 5.362 -15.201 1.00 84.94 502 LEU A N 1
ATOM 3762 C CA . LEU A 1 502 ? -15.616 4.711 -16.441 1.00 84.94 502 LEU A CA 1
ATOM 3763 C C . LEU A 1 502 ? -17.113 4.336 -16.395 1.00 84.94 502 LEU A C 1
ATOM 3765 O O . LEU A 1 502 ? -17.520 3.646 -15.450 1.00 84.94 502 LEU A O 1
ATOM 3769 N N . PRO A 1 503 ? -17.907 4.699 -17.420 1.00 80.06 503 PRO A N 1
ATOM 3770 C CA . PRO A 1 503 ? -19.284 4.241 -17.567 1.00 80.06 503 PRO A CA 1
ATOM 3771 C C . PRO A 1 503 ? -19.353 2.798 -18.101 1.00 80.06 503 PRO A C 1
ATOM 3773 O O . PRO A 1 503 ? -18.453 2.322 -18.794 1.00 80.06 503 PRO A O 1
ATOM 3776 N N . GLY A 1 504 ? -20.453 2.098 -17.810 1.00 76.12 504 GLY A N 1
ATOM 3777 C CA . GLY A 1 504 ? -20.764 0.797 -18.414 1.00 76.12 504 GLY A CA 1
ATOM 3778 C C . GLY A 1 504 ? -19.903 -0.393 -17.937 1.00 76.12 504 GLY A C 1
ATOM 3779 O O . GLY A 1 504 ? -19.273 -0.337 -16.876 1.00 76.12 504 GLY A O 1
ATOM 3780 N N . PRO A 1 505 ? -19.909 -1.520 -18.679 1.00 75.06 505 PRO A N 1
ATOM 3781 C CA . PRO A 1 505 ? -19.237 -2.753 -18.274 1.00 75.06 505 PRO A CA 1
ATOM 3782 C C . PRO A 1 505 ? -17.708 -2.614 -18.295 1.00 75.06 505 PRO A C 1
ATOM 3784 O O . PRO A 1 505 ? -17.091 -2.365 -19.328 1.00 75.06 505 PRO A O 1
ATOM 3787 N N . LYS A 1 506 ? -17.083 -2.850 -17.137 1.00 81.44 506 LYS A N 1
ATOM 3788 C CA . LYS A 1 506 ? -15.641 -2.640 -16.900 1.00 81.44 506 LYS A CA 1
ATOM 3789 C C . LYS A 1 506 ? -14.780 -3.896 -17.113 1.00 81.44 506 LYS A C 1
ATOM 3791 O O . LYS A 1 506 ? -13.617 -3.930 -16.692 1.00 81.44 506 LYS A O 1
ATOM 3796 N N . GLY A 1 507 ? -15.356 -4.949 -17.690 1.00 85.19 507 GLY A N 1
ATOM 3797 C CA . GLY A 1 507 ? -14.719 -6.257 -17.850 1.00 85.19 507 GLY A CA 1
ATOM 3798 C C . GLY A 1 507 ? -13.562 -6.247 -18.849 1.00 85.19 507 GLY A C 1
ATOM 3799 O O . GLY A 1 507 ? -13.522 -5.428 -19.770 1.00 85.19 507 GLY A O 1
ATOM 3800 N N . ILE A 1 508 ? -12.624 -7.182 -18.684 1.00 88.56 508 ILE A N 1
ATOM 3801 C CA . ILE A 1 508 ? -11.502 -7.371 -19.619 1.00 88.56 508 ILE A CA 1
ATOM 3802 C C . ILE A 1 508 ? -11.979 -7.786 -21.019 1.00 88.56 508 ILE A C 1
ATOM 3804 O O . ILE A 1 508 ? -11.293 -7.532 -22.004 1.00 88.56 508 ILE A O 1
ATOM 3808 N N . GLN A 1 509 ? -13.206 -8.321 -21.139 1.00 89.00 509 GLN A N 1
ATOM 3809 C CA . GLN A 1 509 ? -13.812 -8.672 -22.429 1.00 89.00 509 GLN A CA 1
ATOM 3810 C C . GLN A 1 509 ? -13.958 -7.468 -23.375 1.00 89.00 509 GLN A C 1
ATOM 3812 O O . GLN A 1 509 ? -14.161 -7.650 -24.571 1.00 89.00 509 GLN A O 1
ATOM 3817 N N . THR A 1 510 ? -13.840 -6.237 -22.868 1.00 87.94 510 THR A N 1
ATOM 3818 C CA . THR A 1 510 ? -13.821 -5.025 -23.702 1.00 87.94 510 THR A CA 1
ATOM 3819 C C . THR A 1 510 ? -12.645 -4.993 -24.680 1.00 87.94 510 THR A C 1
ATOM 3821 O O . THR A 1 510 ? -12.796 -4.412 -25.749 1.00 87.94 510 THR A O 1
ATOM 3824 N N . LEU A 1 511 ? -11.532 -5.678 -24.382 1.00 90.31 511 LEU A N 1
ATOM 3825 C CA . LEU A 1 511 ? -10.408 -5.852 -25.311 1.00 90.31 511 LEU A CA 1
ATOM 3826 C C . LEU A 1 511 ? -10.703 -6.829 -26.460 1.00 90.31 511 LEU A C 1
ATOM 3828 O O . LEU A 1 511 ? -9.983 -6.840 -27.451 1.00 90.31 511 LEU A O 1
ATOM 3832 N N . LEU A 1 512 ? -11.741 -7.663 -26.345 1.00 89.25 512 LEU A N 1
ATOM 3833 C CA . LEU A 1 512 ? -12.094 -8.644 -27.377 1.00 89.25 512 LEU A CA 1
ATOM 3834 C C . LEU A 1 512 ? -12.974 -8.042 -28.478 1.00 89.25 512 LEU A C 1
ATOM 3836 O O . LEU A 1 512 ? -13.174 -8.673 -29.511 1.00 89.25 512 LEU A O 1
ATOM 3840 N N . ARG A 1 513 ? -13.500 -6.829 -28.277 1.00 85.88 513 ARG A N 1
ATOM 3841 C CA . ARG A 1 513 ? -14.435 -6.196 -29.211 1.00 85.88 513 ARG A CA 1
ATOM 3842 C C . ARG A 1 513 ? -13.686 -5.304 -30.206 1.00 85.88 513 ARG A C 1
ATOM 3844 O O . ARG A 1 513 ? -13.032 -4.358 -29.764 1.00 85.88 513 ARG A O 1
ATOM 3851 N N . PRO A 1 514 ? -13.792 -5.560 -31.522 1.00 87.12 514 PRO A N 1
ATOM 3852 C CA . PRO A 1 514 ? -13.200 -4.677 -32.514 1.00 87.12 514 PRO A CA 1
ATOM 3853 C C . PRO A 1 514 ? -13.900 -3.310 -32.515 1.00 87.12 514 PRO A C 1
ATOM 3855 O O . PRO A 1 514 ? -15.102 -3.218 -32.265 1.00 87.12 514 PRO A O 1
ATOM 3858 N N . GLY A 1 515 ? -13.142 -2.247 -32.796 1.00 83.44 515 GLY A N 1
ATOM 3859 C CA . GLY A 1 515 ? -13.651 -0.871 -32.817 1.00 83.44 515 GLY A CA 1
ATOM 3860 C C . GLY A 1 515 ? -14.658 -0.612 -33.938 1.00 83.44 515 GLY A C 1
ATOM 3861 O O . GLY A 1 515 ? -15.708 -0.020 -33.692 1.00 83.44 515 GLY A O 1
ATOM 3862 N N . ALA A 1 516 ? -14.338 -1.080 -35.143 1.00 86.62 516 ALA A N 1
ATOM 3863 C CA . ALA A 1 516 ? -15.216 -1.087 -36.305 1.00 86.62 516 ALA A CA 1
ATOM 3864 C C . ALA A 1 516 ? -14.940 -2.324 -37.169 1.00 86.62 516 ALA A C 1
ATOM 3866 O O . ALA A 1 516 ? -13.815 -2.852 -37.204 1.00 86.62 516 ALA A O 1
ATOM 3867 N N . GLU A 1 517 ? -15.967 -2.776 -37.880 1.00 85.31 517 GLU A N 1
ATOM 3868 C CA . GLU A 1 517 ? -15.836 -3.836 -38.879 1.00 85.31 517 GLU A CA 1
ATOM 3869 C C . GLU A 1 517 ? -15.149 -3.295 -40.136 1.00 85.31 517 GLU A C 1
ATOM 3871 O O . GLU A 1 517 ? -15.381 -2.160 -40.546 1.00 85.31 517 GLU A O 1
ATOM 3876 N N . ALA A 1 518 ? -14.280 -4.095 -40.745 1.00 85.31 518 ALA A N 1
ATOM 3877 C CA . ALA A 1 518 ? -13.657 -3.779 -42.025 1.00 85.31 518 ALA A CA 1
ATOM 3878 C C . ALA A 1 518 ? -13.519 -5.066 -42.828 1.00 85.31 518 ALA A C 1
ATOM 3880 O O . ALA A 1 518 ? -13.065 -6.080 -42.289 1.00 85.31 518 ALA A O 1
ATOM 3881 N N . TRP A 1 519 ? -13.847 -5.023 -44.116 1.00 84.88 519 TRP A N 1
ATOM 3882 C CA . TRP A 1 519 ? -13.492 -6.113 -45.011 1.00 84.88 519 TRP A CA 1
ATOM 3883 C C . TRP A 1 519 ? -11.967 -6.207 -45.142 1.00 84.88 519 TRP A C 1
ATOM 3885 O O . TRP A 1 519 ? -11.293 -5.189 -45.317 1.00 84.88 519 TRP A O 1
ATOM 3895 N N . LEU A 1 520 ? -11.410 -7.419 -45.045 1.00 84.19 520 LEU A N 1
ATOM 3896 C CA . LEU A 1 520 ? -9.961 -7.643 -44.937 1.00 84.19 520 LEU A CA 1
ATOM 3897 C C . LEU A 1 520 ? -9.167 -7.035 -46.104 1.00 84.19 520 LEU A C 1
ATOM 3899 O O . LEU A 1 520 ? -8.076 -6.518 -45.886 1.00 84.19 520 LEU A O 1
ATOM 3903 N N . TYR A 1 521 ? -9.729 -7.071 -47.314 1.00 86.00 521 TYR A N 1
ATOM 3904 C CA . TYR A 1 521 ? -9.086 -6.582 -48.539 1.00 86.00 521 TYR A CA 1
ATOM 3905 C C . TYR A 1 521 ? -9.378 -5.108 -48.855 1.00 86.00 521 TYR A C 1
ATOM 3907 O O . TYR A 1 521 ? -8.859 -4.578 -49.833 1.00 86.00 521 TYR A O 1
ATOM 3915 N N . SER A 1 522 ? -10.165 -4.421 -48.022 1.00 89.00 522 SER A N 1
ATOM 3916 C CA . SER A 1 522 ? -10.304 -2.964 -48.108 1.00 89.00 522 SER A CA 1
ATOM 3917 C C . SER A 1 522 ? -9.008 -2.271 -47.653 1.00 89.00 522 SER A C 1
ATOM 3919 O O . SER A 1 522 ? -8.253 -2.843 -46.855 1.00 89.00 522 SER A O 1
ATOM 3921 N N . PRO A 1 523 ? -8.760 -1.006 -48.044 1.00 88.56 523 PRO A N 1
ATOM 3922 C CA . PRO A 1 523 ? -7.635 -0.231 -47.515 1.00 88.56 523 PRO A CA 1
ATOM 3923 C C . PRO A 1 523 ? -7.605 -0.180 -45.978 1.00 88.56 523 PRO A C 1
ATOM 3925 O O . PRO A 1 523 ? -6.540 -0.273 -45.370 1.00 88.56 523 PRO A O 1
ATOM 3928 N N . ALA A 1 524 ? -8.773 -0.102 -45.328 1.00 89.44 524 ALA A N 1
ATOM 3929 C CA . ALA A 1 524 ? -8.875 -0.121 -43.869 1.00 89.44 524 ALA A CA 1
ATOM 3930 C C . ALA A 1 524 ? -8.497 -1.489 -43.274 1.00 89.44 524 ALA A C 1
ATOM 3932 O O . ALA A 1 524 ? -7.775 -1.550 -42.276 1.00 89.44 524 ALA A O 1
ATOM 3933 N N . GLY A 1 525 ? -8.948 -2.586 -43.890 1.00 90.31 525 GLY A N 1
ATOM 3934 C CA . GLY A 1 525 ? -8.615 -3.952 -43.480 1.00 90.31 525 GLY A CA 1
ATOM 3935 C C . GLY A 1 525 ? -7.129 -4.265 -43.647 1.00 90.31 525 GLY A C 1
ATOM 3936 O O . GLY A 1 525 ? -6.466 -4.635 -42.677 1.00 90.31 525 GLY A O 1
ATOM 3937 N N . MET A 1 526 ? -6.577 -4.028 -44.840 1.00 92.94 526 MET A N 1
ATOM 3938 C CA . MET A 1 526 ? -5.162 -4.265 -45.154 1.00 92.94 526 MET A CA 1
ATOM 3939 C C . MET A 1 526 ? -4.228 -3.355 -44.354 1.00 92.94 526 MET A C 1
ATOM 3941 O O . MET A 1 526 ? -3.157 -3.786 -43.917 1.00 92.94 526 MET A O 1
ATOM 3945 N N . GLY A 1 527 ? -4.641 -2.107 -44.121 1.00 93.94 527 GLY A N 1
ATOM 3946 C CA . GLY A 1 527 ? -3.894 -1.165 -43.300 1.00 93.94 527 GLY A CA 1
ATOM 3947 C C . GLY A 1 527 ? -3.832 -1.598 -41.834 1.00 93.94 527 GLY A C 1
ATOM 3948 O O . GLY A 1 527 ? -2.750 -1.633 -41.244 1.00 93.94 527 GLY A O 1
ATOM 3949 N N . ARG A 1 528 ? -4.969 -2.024 -41.258 1.00 92.81 528 ARG A N 1
ATOM 3950 C CA . ARG A 1 528 ? -5.022 -2.599 -39.900 1.00 92.81 528 ARG A CA 1
ATOM 3951 C C . ARG A 1 528 ? -4.212 -3.885 -39.797 1.00 92.81 528 ARG A C 1
ATOM 3953 O O . ARG A 1 528 ? -3.479 -4.035 -38.827 1.00 92.81 528 ARG A O 1
ATOM 3960 N N . ALA A 1 529 ? -4.318 -4.781 -40.776 1.00 93.31 529 ALA A N 1
ATOM 3961 C CA . ALA A 1 529 ? -3.564 -6.032 -40.798 1.00 93.31 529 ALA A CA 1
ATOM 3962 C C . ALA A 1 529 ? -2.050 -5.781 -40.839 1.00 93.31 529 ALA A C 1
ATOM 3964 O O . ALA A 1 529 ? -1.314 -6.383 -40.062 1.00 93.31 529 ALA A O 1
ATOM 3965 N N . SER A 1 530 ? -1.596 -4.839 -41.672 1.00 95.75 530 SER A N 1
ATOM 3966 C CA . SER A 1 530 ? -0.180 -4.448 -41.756 1.00 95.75 530 SER A CA 1
ATOM 3967 C C . SER A 1 530 ? 0.348 -3.908 -40.423 1.00 95.75 530 SER A C 1
ATOM 3969 O O . SER A 1 530 ? 1.374 -4.375 -39.939 1.00 95.75 530 SER A O 1
ATOM 3971 N N . LEU A 1 531 ? -0.376 -2.983 -39.780 1.00 95.94 531 LEU A N 1
ATOM 3972 C CA . LEU A 1 531 ? 0.049 -2.442 -38.485 1.00 95.94 531 LEU A CA 1
ATOM 3973 C C . LEU A 1 531 ? -0.063 -3.462 -37.343 1.00 95.94 531 LEU A C 1
ATOM 3975 O O . LEU A 1 531 ? 0.764 -3.459 -36.433 1.00 95.94 531 LEU A O 1
ATOM 3979 N N . ALA A 1 532 ? -1.064 -4.345 -37.380 1.00 94.88 532 ALA A N 1
ATOM 3980 C CA . ALA A 1 532 ? -1.187 -5.438 -36.421 1.00 94.88 532 ALA A CA 1
ATOM 3981 C C . ALA A 1 532 ? -0.025 -6.429 -36.562 1.00 94.88 532 ALA A C 1
ATOM 3983 O O . ALA A 1 532 ? 0.505 -6.881 -35.551 1.00 94.88 532 ALA A O 1
ATOM 3984 N N . PHE A 1 533 ? 0.418 -6.715 -37.790 1.00 95.44 533 PHE A N 1
ATOM 3985 C CA . PHE A 1 533 ? 1.614 -7.513 -38.044 1.00 95.44 533 PHE A CA 1
ATOM 3986 C C . PHE A 1 533 ? 2.862 -6.853 -37.447 1.00 95.44 533 PHE A C 1
ATOM 3988 O O . PHE A 1 533 ? 3.603 -7.515 -36.723 1.00 95.44 533 PHE A O 1
ATOM 3995 N N . THR A 1 534 ? 3.053 -5.544 -37.655 1.00 96.38 534 THR A N 1
ATOM 3996 C CA . THR A 1 534 ? 4.138 -4.795 -37.001 1.00 96.38 534 THR A CA 1
ATOM 3997 C C . THR A 1 534 ? 4.058 -4.917 -35.476 1.00 96.38 534 THR A C 1
ATOM 3999 O O . THR A 1 534 ? 5.051 -5.246 -34.832 1.00 96.38 534 THR A O 1
ATOM 4002 N N . ALA A 1 535 ? 2.877 -4.707 -34.888 1.00 96.94 535 ALA A N 1
ATOM 4003 C CA . ALA A 1 535 ? 2.674 -4.757 -33.441 1.00 96.94 535 ALA A CA 1
ATOM 4004 C C . ALA A 1 535 ? 2.943 -6.152 -32.850 1.00 96.94 535 ALA A C 1
ATOM 4006 O O . ALA A 1 535 ? 3.595 -6.269 -31.814 1.00 96.94 535 ALA A O 1
ATOM 4007 N N . LEU A 1 536 ? 2.498 -7.216 -33.524 1.00 96.50 536 LEU A N 1
ATOM 4008 C CA . LEU A 1 536 ? 2.801 -8.598 -33.142 1.00 96.50 536 LEU A CA 1
ATOM 4009 C C . LEU A 1 536 ? 4.295 -8.906 -33.288 1.00 96.50 536 LEU A C 1
ATOM 4011 O O . LEU A 1 536 ? 4.866 -9.556 -32.416 1.00 96.50 536 LEU A O 1
ATOM 4015 N N . GLY A 1 537 ? 4.945 -8.389 -34.333 1.00 96.06 537 GLY A N 1
ATOM 4016 C CA . GLY A 1 537 ? 6.396 -8.458 -34.497 1.00 96.06 537 GLY A CA 1
ATOM 4017 C C . GLY A 1 537 ? 7.145 -7.792 -33.341 1.00 96.06 537 GLY A C 1
ATOM 4018 O O . GLY A 1 537 ? 8.092 -8.372 -32.820 1.00 96.06 537 GLY A O 1
ATOM 4019 N N . MET A 1 538 ? 6.682 -6.630 -32.868 1.00 96.31 538 MET A N 1
ATOM 4020 C CA . MET A 1 538 ? 7.232 -5.965 -31.678 1.00 96.31 538 MET A CA 1
ATOM 4021 C C . MET A 1 538 ? 7.032 -6.804 -30.409 1.00 96.31 538 MET A C 1
ATOM 4023 O O . MET A 1 538 ? 7.956 -6.940 -29.614 1.00 96.31 538 MET A O 1
ATOM 4027 N N . VAL A 1 539 ? 5.855 -7.410 -30.224 1.00 96.88 539 VAL A N 1
ATOM 4028 C CA . VAL A 1 539 ? 5.584 -8.310 -29.088 1.00 96.88 539 VAL A CA 1
ATOM 4029 C C . VAL A 1 539 ? 6.539 -9.507 -29.098 1.00 96.88 539 VAL A C 1
ATOM 4031 O O . VAL A 1 539 ? 7.196 -9.778 -28.093 1.00 96.88 539 VAL A O 1
ATOM 4034 N N . LEU A 1 540 ? 6.661 -10.201 -30.232 1.00 96.19 540 LEU A N 1
ATOM 4035 C CA . LEU A 1 540 ? 7.539 -11.367 -30.377 1.00 96.19 540 LEU A CA 1
ATOM 4036 C C . LEU A 1 540 ? 9.021 -10.992 -30.264 1.00 96.19 540 LEU A C 1
ATOM 4038 O O . LEU A 1 540 ? 9.782 -11.685 -29.587 1.00 96.19 540 LEU A O 1
ATOM 4042 N N . GLY A 1 541 ? 9.423 -9.876 -30.873 1.00 94.06 541 GLY A N 1
ATOM 4043 C CA . GLY A 1 541 ? 10.768 -9.322 -30.753 1.00 94.06 541 GLY A CA 1
ATOM 4044 C C . GLY A 1 541 ? 11.098 -8.962 -29.308 1.00 94.06 541 GLY A C 1
ATOM 4045 O O . GLY A 1 541 ? 12.152 -9.342 -28.814 1.00 94.06 541 GLY A O 1
ATOM 4046 N N . GLY A 1 542 ? 10.168 -8.325 -28.593 1.00 94.25 542 GLY A N 1
ATOM 4047 C CA . GLY A 1 542 ? 10.329 -7.968 -27.185 1.00 94.25 542 GLY A CA 1
ATOM 4048 C C . GLY A 1 542 ? 10.504 -9.186 -26.280 1.00 94.25 542 GLY A C 1
ATOM 4049 O O . GLY A 1 542 ? 11.425 -9.209 -25.465 1.00 94.25 542 GLY A O 1
ATOM 4050 N N . ILE A 1 543 ? 9.691 -10.235 -26.475 1.00 93.62 543 ILE A N 1
ATOM 4051 C CA . ILE A 1 543 ? 9.854 -11.526 -25.779 1.00 93.62 543 ILE A CA 1
ATOM 4052 C C . ILE A 1 543 ? 11.229 -12.128 -26.078 1.00 93.62 543 ILE A C 1
ATOM 4054 O O . ILE A 1 543 ? 11.911 -12.578 -25.161 1.00 93.62 543 ILE A O 1
ATOM 4058 N N . THR A 1 544 ? 11.638 -12.129 -27.348 1.00 92.62 544 THR A N 1
ATOM 4059 C CA . THR A 1 544 ? 12.905 -12.728 -27.785 1.00 92.62 544 THR A CA 1
ATOM 4060 C C . THR A 1 544 ? 14.100 -11.993 -27.184 1.00 92.62 544 THR A C 1
ATOM 4062 O O . THR A 1 544 ? 14.960 -12.626 -26.582 1.00 92.62 544 THR A O 1
ATOM 4065 N N . ILE A 1 545 ? 14.133 -10.662 -27.283 1.00 91.06 545 ILE A N 1
ATOM 4066 C CA . ILE A 1 545 ? 15.217 -9.821 -26.755 1.00 91.06 545 ILE A CA 1
ATOM 4067 C C . ILE A 1 545 ? 15.297 -9.940 -25.236 1.00 91.06 545 ILE A C 1
ATOM 4069 O O . ILE A 1 545 ? 16.384 -10.112 -24.695 1.00 91.06 545 ILE A O 1
ATOM 4073 N N . MET A 1 546 ? 14.155 -9.897 -24.545 1.00 90.12 546 MET A N 1
ATOM 4074 C CA . MET A 1 546 ? 14.115 -10.064 -23.095 1.00 90.12 546 MET A CA 1
ATOM 4075 C C . MET A 1 546 ? 14.587 -11.465 -22.692 1.00 90.12 546 MET A C 1
ATOM 4077 O O . MET A 1 546 ? 15.415 -11.583 -21.797 1.00 90.12 546 MET A O 1
ATOM 4081 N N . GLY A 1 547 ? 14.130 -12.515 -23.385 1.00 87.25 547 GLY A N 1
ATOM 4082 C CA . GLY A 1 547 ? 14.534 -13.903 -23.147 1.00 87.25 547 GLY A CA 1
ATOM 4083 C C . GLY A 1 547 ? 16.027 -14.145 -23.372 1.00 87.25 547 GLY A C 1
ATOM 4084 O O . GLY A 1 547 ? 16.681 -14.753 -22.527 1.00 87.25 547 GLY A O 1
ATOM 4085 N N . VAL A 1 548 ? 16.589 -13.627 -24.467 1.00 86.88 548 VAL A N 1
ATOM 4086 C CA . VAL A 1 548 ? 18.038 -13.652 -24.730 1.00 86.88 548 VAL A CA 1
ATOM 4087 C C . VAL A 1 548 ? 18.784 -12.848 -23.667 1.00 86.88 548 VAL A C 1
ATOM 4089 O O . VAL A 1 548 ? 19.743 -13.353 -23.089 1.00 86.88 548 VAL A O 1
ATOM 4092 N N . GLY A 1 549 ? 18.316 -11.637 -23.351 1.00 82.38 549 GLY A N 1
ATOM 4093 C CA . GLY A 1 549 ? 18.919 -10.735 -22.367 1.00 82.38 549 GLY A CA 1
ATOM 4094 C C . GLY A 1 549 ? 19.056 -11.343 -20.969 1.00 82.38 549 GLY A C 1
ATOM 4095 O O . GLY A 1 549 ? 20.021 -11.040 -20.277 1.00 82.38 549 GLY A O 1
ATOM 4096 N N . ILE A 1 550 ? 18.152 -12.252 -20.587 1.00 81.31 550 ILE A N 1
ATOM 4097 C CA . ILE A 1 550 ? 18.178 -12.976 -19.304 1.00 81.31 550 ILE A CA 1
ATOM 4098 C C . ILE A 1 550 ? 18.689 -14.419 -19.416 1.00 81.31 550 ILE A C 1
ATOM 4100 O O . ILE A 1 550 ? 18.470 -15.216 -18.510 1.00 81.31 550 ILE A O 1
ATOM 4104 N N . THR A 1 551 ? 19.293 -14.827 -20.530 1.00 84.75 551 THR A N 1
ATOM 4105 C CA . THR A 1 551 ? 19.850 -16.184 -20.660 1.00 84.75 551 THR A CA 1
ATOM 4106 C C . THR A 1 551 ? 21.270 -16.136 -21.194 1.00 84.75 551 THR A C 1
ATOM 4108 O O . THR A 1 551 ? 22.217 -16.224 -20.414 1.00 84.75 551 THR A O 1
ATOM 4111 N N . SER A 1 552 ? 21.437 -15.974 -22.505 1.00 84.12 552 SER A N 1
ATOM 4112 C CA . SER A 1 552 ? 22.747 -15.920 -23.158 1.00 84.12 552 SER A CA 1
ATOM 4113 C C . SER A 1 552 ? 23.337 -14.513 -23.220 1.00 84.12 552 SER A C 1
ATOM 4115 O O . SER A 1 552 ? 24.525 -14.375 -23.504 1.00 84.12 552 SER A O 1
ATOM 4117 N N . VAL A 1 553 ? 22.526 -13.482 -22.958 1.00 85.88 553 VAL A N 1
ATOM 4118 C CA . VAL A 1 553 ? 22.796 -12.037 -23.082 1.00 85.88 553 VAL A CA 1
ATOM 4119 C C . VAL A 1 553 ? 23.085 -11.591 -24.516 1.00 85.88 553 VAL A C 1
ATOM 4121 O O . VAL A 1 553 ? 22.574 -10.556 -24.936 1.00 85.88 553 VAL A O 1
ATOM 4124 N N . PHE A 1 554 ? 23.826 -12.384 -25.287 1.00 90.44 554 PHE A N 1
ATOM 4125 C CA . PHE A 1 554 ? 24.260 -12.107 -26.650 1.00 90.44 554 PHE A CA 1
ATOM 4126 C C . PHE A 1 554 ? 23.723 -13.146 -27.640 1.00 90.44 554 PHE A C 1
ATOM 4128 O O . PHE A 1 554 ? 23.566 -14.328 -27.311 1.00 90.44 554 PHE A O 1
ATOM 4135 N N . VAL A 1 555 ? 23.482 -12.696 -28.869 1.00 91.00 555 VAL A N 1
ATOM 4136 C CA . VAL A 1 555 ? 23.342 -13.520 -30.072 1.00 91.00 555 VAL A CA 1
ATOM 4137 C C . VAL A 1 555 ? 24.675 -13.539 -30.838 1.00 91.00 555 VAL A C 1
ATOM 4139 O O . VAL A 1 555 ? 25.513 -12.657 -30.632 1.00 91.00 555 VAL A O 1
ATOM 4142 N N . PRO A 1 556 ? 24.912 -14.515 -31.734 1.00 90.56 556 PRO A N 1
ATOM 4143 C CA . PRO A 1 556 ? 26.177 -14.620 -32.469 1.00 90.56 556 PRO A CA 1
ATOM 4144 C C . PRO A 1 556 ? 26.578 -13.345 -33.224 1.00 90.56 556 PRO A C 1
ATOM 4146 O O . PRO A 1 556 ? 27.758 -13.008 -33.284 1.00 90.56 556 PRO A O 1
ATOM 4149 N N . GLN A 1 557 ? 25.600 -12.613 -33.756 1.00 92.31 557 GLN A N 1
ATOM 4150 C CA . GLN A 1 557 ? 25.801 -11.360 -34.481 1.00 92.31 557 GLN A CA 1
ATOM 4151 C C . GLN A 1 557 ? 26.389 -10.260 -33.587 1.00 92.31 557 GLN A C 1
ATOM 4153 O O . GLN A 1 557 ? 27.183 -9.456 -34.070 1.00 92.31 557 GLN A O 1
ATOM 4158 N N . ASP A 1 558 ? 26.039 -10.234 -32.297 1.00 92.31 558 ASP A N 1
ATOM 4159 C CA . ASP A 1 558 ? 26.551 -9.235 -31.351 1.00 92.31 558 ASP A CA 1
ATOM 4160 C C . ASP A 1 558 ? 28.049 -9.434 -31.115 1.00 92.31 558 ASP A C 1
ATOM 4162 O O . ASP A 1 558 ? 28.837 -8.491 -31.162 1.00 92.31 558 ASP A O 1
ATOM 4166 N N . LEU A 1 559 ? 28.440 -10.690 -30.874 1.00 92.50 559 LEU A N 1
ATOM 4167 C CA . LEU A 1 559 ? 29.828 -11.076 -30.625 1.00 92.50 559 LEU A CA 1
ATOM 4168 C C . LEU A 1 559 ? 30.676 -10.907 -31.887 1.00 92.50 559 LEU A C 1
ATOM 4170 O O . LEU A 1 559 ? 31.822 -10.477 -31.798 1.00 92.50 559 LEU A O 1
ATOM 4174 N N . ALA A 1 560 ? 30.099 -11.184 -33.060 1.00 92.00 560 ALA A N 1
ATOM 4175 C CA . ALA A 1 560 ? 30.741 -10.930 -34.344 1.00 92.00 560 ALA A CA 1
ATOM 4176 C C . ALA A 1 560 ? 30.975 -9.430 -34.579 1.00 92.00 560 ALA A C 1
ATOM 4178 O O . ALA A 1 560 ? 32.063 -9.047 -34.996 1.00 92.00 560 ALA A O 1
ATOM 4179 N N . TYR A 1 561 ? 29.997 -8.571 -34.268 1.00 93.00 561 TYR A N 1
ATOM 4180 C CA . TYR A 1 561 ? 30.161 -7.118 -34.373 1.00 93.00 561 TYR A CA 1
ATOM 4181 C C . TYR A 1 561 ? 31.215 -6.584 -33.398 1.00 93.00 561 TYR A C 1
ATOM 4183 O O . TYR A 1 561 ? 32.059 -5.768 -33.779 1.00 93.00 561 TYR A O 1
ATOM 4191 N N . MET A 1 562 ? 31.175 -7.043 -32.145 1.00 92.25 562 MET A N 1
ATOM 4192 C CA . MET A 1 562 ? 32.138 -6.633 -31.126 1.00 92.25 562 MET A CA 1
ATOM 4193 C C . MET A 1 562 ? 33.515 -7.282 -31.299 1.00 92.25 562 MET A C 1
ATOM 4195 O O . MET A 1 562 ? 34.442 -6.841 -30.632 1.00 92.25 562 MET A O 1
ATOM 4199 N N . GLU A 1 563 ? 33.656 -8.290 -32.163 1.00 92.75 563 GLU A N 1
ATOM 4200 C CA . GLU A 1 563 ? 34.898 -9.047 -32.389 1.00 92.75 563 GLU A CA 1
ATOM 4201 C C . GLU A 1 563 ? 35.505 -9.605 -31.083 1.00 92.75 563 GLU A C 1
ATOM 4203 O O . GLU A 1 563 ? 36.721 -9.658 -30.917 1.00 92.75 563 GLU A O 1
ATOM 4208 N N . ILE A 1 564 ? 34.651 -10.016 -30.135 1.00 92.75 564 ILE A N 1
ATOM 4209 C CA . ILE A 1 564 ? 35.058 -10.497 -28.804 1.00 92.75 564 ILE A CA 1
ATOM 4210 C C . ILE A 1 564 ? 34.143 -11.623 -28.315 1.00 92.75 564 ILE A C 1
ATOM 4212 O O . ILE A 1 564 ? 32.936 -11.624 -28.571 1.00 92.75 564 ILE A O 1
ATOM 4216 N N . THR A 1 565 ? 34.695 -12.583 -27.573 1.00 93.12 565 THR A N 1
ATOM 4217 C CA . THR A 1 565 ? 33.918 -13.642 -26.915 1.00 93.12 565 THR A CA 1
ATOM 4218 C C . THR A 1 565 ? 33.397 -13.211 -25.540 1.00 93.12 565 THR A C 1
ATOM 4220 O O . THR A 1 565 ? 33.926 -12.307 -24.894 1.00 93.12 565 THR A O 1
ATOM 4223 N N . VAL A 1 566 ? 32.380 -13.909 -25.021 1.00 90.12 566 VAL A N 1
ATOM 4224 C CA . VAL A 1 566 ? 31.851 -13.653 -23.665 1.00 90.12 566 VAL A CA 1
ATOM 4225 C C . VAL A 1 566 ? 32.912 -13.895 -22.580 1.00 90.12 566 VAL A C 1
ATOM 4227 O O . VAL A 1 566 ? 32.945 -13.187 -21.573 1.00 90.12 566 VAL A O 1
ATOM 4230 N N . ALA A 1 567 ? 33.800 -14.876 -22.774 1.00 90.75 567 ALA A N 1
ATOM 4231 C CA . ALA A 1 567 ? 34.887 -15.162 -21.838 1.00 90.75 567 ALA A CA 1
ATOM 4232 C C . ALA A 1 567 ? 35.899 -14.007 -21.780 1.00 90.75 567 ALA A C 1
ATOM 4234 O O . ALA A 1 567 ? 36.276 -13.572 -20.693 1.00 90.75 567 ALA A O 1
ATOM 4235 N N . GLU A 1 568 ? 36.279 -13.465 -22.937 1.00 90.94 568 GLU A N 1
ATOM 4236 C CA . GLU A 1 568 ? 37.162 -12.299 -23.032 1.00 90.94 568 GLU A CA 1
ATOM 4237 C C . GLU A 1 568 ? 36.494 -11.035 -22.484 1.00 90.94 568 GLU A C 1
ATOM 4239 O O . GLU A 1 568 ? 37.136 -10.266 -21.774 1.00 90.94 568 GLU A O 1
ATOM 4244 N N . LEU A 1 569 ? 35.191 -10.848 -22.719 1.00 90.50 569 LEU A N 1
ATOM 4245 C CA . LEU A 1 569 ? 34.435 -9.725 -22.161 1.00 90.50 569 LEU A CA 1
ATOM 4246 C C . LEU A 1 569 ? 34.427 -9.755 -20.623 1.00 90.50 569 LEU A C 1
ATOM 4248 O O . LEU A 1 569 ? 34.668 -8.733 -19.979 1.00 90.50 569 LEU A O 1
ATOM 4252 N N . ASN A 1 570 ? 34.232 -10.937 -20.030 1.00 89.31 570 ASN A N 1
ATOM 4253 C CA . ASN A 1 570 ? 34.336 -11.129 -18.582 1.00 89.31 570 ASN A CA 1
ATOM 4254 C C . ASN A 1 570 ? 35.767 -10.941 -18.059 1.00 89.31 570 ASN A C 1
ATOM 4256 O O . ASN A 1 570 ? 35.942 -10.463 -16.939 1.00 89.31 570 ASN A O 1
ATOM 4260 N N . ALA A 1 571 ? 36.784 -11.285 -18.855 1.00 89.62 571 ALA A N 1
ATOM 4261 C CA . ALA A 1 571 ? 38.183 -11.040 -18.512 1.00 89.62 571 ALA A CA 1
ATOM 4262 C C . ALA A 1 571 ? 38.539 -9.543 -18.555 1.00 89.62 571 ALA A C 1
ATOM 4264 O O . ALA A 1 571 ? 39.342 -9.086 -17.743 1.00 89.62 571 ALA A O 1
ATOM 4265 N N . VAL A 1 572 ? 37.926 -8.770 -19.461 1.00 88.31 572 VAL A N 1
ATOM 4266 C CA . VAL A 1 572 ? 38.041 -7.303 -19.488 1.00 88.31 572 VAL A CA 1
ATOM 4267 C C . VAL A 1 572 ? 37.401 -6.704 -18.243 1.00 88.31 572 VAL A C 1
ATOM 4269 O O . VAL A 1 572 ? 38.039 -5.904 -17.558 1.00 88.31 572 VAL A O 1
ATOM 4272 N N . ASN A 1 573 ? 36.153 -7.076 -17.950 1.00 89.25 573 ASN A N 1
ATOM 4273 C CA . ASN A 1 573 ? 35.476 -6.705 -16.716 1.00 89.25 573 ASN A CA 1
ATOM 4274 C C . ASN A 1 573 ? 34.255 -7.617 -16.474 1.00 89.25 573 ASN A C 1
ATOM 4276 O O . ASN A 1 573 ? 33.307 -7.582 -17.265 1.00 89.25 573 ASN A O 1
ATOM 4280 N N . PRO A 1 574 ? 34.197 -8.363 -15.353 1.00 88.19 574 PRO A N 1
ATOM 4281 C CA . PRO A 1 574 ? 33.102 -9.300 -15.078 1.00 88.19 574 PRO A CA 1
ATOM 4282 C C . PRO A 1 574 ? 31.741 -8.612 -14.875 1.00 88.19 574 PRO A C 1
ATOM 4284 O O . PRO A 1 574 ? 30.708 -9.274 -14.830 1.00 88.19 574 PRO A O 1
ATOM 4287 N N . ARG A 1 575 ? 31.716 -7.280 -14.742 1.00 89.88 575 ARG A N 1
ATOM 4288 C CA . ARG A 1 575 ? 30.500 -6.477 -14.562 1.00 89.88 575 ARG A CA 1
ATOM 4289 C C . ARG A 1 575 ? 29.891 -5.963 -15.874 1.00 89.88 575 ARG A C 1
ATOM 4291 O O . ARG A 1 575 ? 28.781 -5.440 -15.842 1.00 89.88 575 ARG A O 1
ATOM 4298 N N . LEU A 1 576 ? 30.555 -6.139 -17.022 1.00 89.06 576 LEU A N 1
ATOM 4299 C CA . LEU A 1 576 ? 30.029 -5.695 -18.324 1.00 89.06 576 LEU A CA 1
ATOM 4300 C C . LEU A 1 576 ? 28.815 -6.507 -18.781 1.00 89.06 576 LEU A C 1
ATOM 4302 O O . LEU A 1 576 ? 27.839 -5.933 -19.254 1.00 89.06 576 LEU A O 1
ATOM 4306 N N . VAL A 1 577 ? 28.856 -7.830 -18.612 1.00 89.56 577 VAL A N 1
ATOM 4307 C CA . VAL A 1 577 ? 27.754 -8.713 -19.021 1.00 89.56 577 VAL A CA 1
ATOM 4308 C C . VAL A 1 577 ? 26.458 -8.386 -18.258 1.00 89.56 577 VAL A C 1
ATOM 4310 O O . VAL A 1 577 ? 25.442 -8.178 -18.920 1.00 89.56 577 VAL A O 1
ATOM 4313 N N . PRO A 1 578 ? 26.464 -8.235 -16.914 1.00 87.56 578 PRO A N 1
ATOM 4314 C CA . PRO A 1 578 ? 25.307 -7.735 -16.164 1.00 87.56 578 PRO A CA 1
ATOM 4315 C C . PRO A 1 578 ? 24.742 -6.395 -16.648 1.00 87.56 578 PRO A C 1
ATOM 4317 O O . PRO A 1 578 ? 23.524 -6.236 -16.723 1.00 87.56 578 PRO A O 1
ATOM 4320 N N . LEU A 1 579 ? 25.613 -5.436 -16.977 1.00 86.94 579 LEU A N 1
ATOM 4321 C CA . LEU A 1 579 ? 25.201 -4.110 -17.440 1.00 86.94 579 LEU A CA 1
ATOM 4322 C C . LEU A 1 579 ? 24.499 -4.179 -18.807 1.00 86.94 579 LEU A C 1
ATOM 4324 O O . LEU A 1 579 ? 23.466 -3.550 -19.006 1.00 86.94 579 LEU A O 1
ATOM 4328 N N . ILE A 1 580 ? 25.023 -4.983 -19.734 1.00 89.00 580 ILE A N 1
ATOM 4329 C CA . ILE A 1 580 ? 24.424 -5.163 -21.065 1.00 89.00 580 ILE A CA 1
ATOM 4330 C C . ILE A 1 580 ? 23.114 -5.964 -20.982 1.00 89.00 580 ILE A C 1
ATOM 4332 O O . ILE A 1 580 ? 22.142 -5.646 -21.667 1.00 89.00 580 ILE A O 1
ATOM 4336 N N . ALA A 1 581 ? 23.054 -6.976 -20.111 1.00 87.38 581 ALA A N 1
ATOM 4337 C CA . ALA A 1 581 ? 21.841 -7.758 -19.869 1.00 87.38 581 ALA A CA 1
ATOM 4338 C C . ALA A 1 581 ? 20.662 -6.875 -19.419 1.00 87.38 581 ALA A C 1
ATOM 4340 O O . ALA A 1 581 ? 19.538 -7.055 -19.891 1.00 87.38 581 ALA A O 1
ATOM 4341 N N . HIS A 1 582 ? 20.931 -5.887 -18.558 1.00 86.56 582 HIS A N 1
ATOM 4342 C CA . HIS A 1 582 ? 19.961 -4.873 -18.142 1.00 86.56 582 HIS A CA 1
ATOM 4343 C C . HIS A 1 582 ? 19.401 -4.072 -19.327 1.00 86.56 582 HIS A C 1
ATOM 4345 O O . HIS A 1 582 ? 18.179 -3.997 -19.480 1.00 86.56 582 HIS A O 1
ATOM 4351 N N . ASP A 1 583 ? 20.276 -3.509 -20.171 1.00 86.44 583 ASP A N 1
ATOM 4352 C CA . ASP A 1 583 ? 19.868 -2.648 -21.292 1.00 86.44 583 ASP A CA 1
ATOM 4353 C C . ASP A 1 583 ? 18.962 -3.426 -22.269 1.00 86.44 583 ASP A C 1
ATOM 4355 O O . ASP A 1 583 ? 17.928 -2.919 -22.718 1.00 86.44 583 ASP A O 1
ATOM 4359 N N . ARG A 1 584 ? 19.267 -4.709 -22.501 1.00 88.19 584 ARG A N 1
ATOM 4360 C CA . ARG A 1 584 ? 18.465 -5.609 -23.347 1.00 88.19 584 ARG A CA 1
ATOM 4361 C C . ARG A 1 584 ? 17.131 -5.998 -22.739 1.00 88.19 584 ARG A C 1
ATOM 4363 O O . ARG A 1 584 ? 16.111 -5.940 -23.421 1.00 88.19 584 ARG A O 1
ATOM 4370 N N . ALA A 1 585 ? 17.112 -6.391 -21.470 1.00 86.69 585 ALA A N 1
ATOM 4371 C CA . ALA A 1 585 ? 15.870 -6.744 -20.791 1.00 86.69 585 ALA A CA 1
ATOM 4372 C C . ALA A 1 585 ? 14.916 -5.535 -20.711 1.00 86.69 585 ALA A C 1
ATOM 4374 O O . ALA A 1 585 ? 13.717 -5.671 -20.972 1.00 86.69 585 ALA A O 1
ATOM 4375 N N . GLY A 1 586 ? 15.458 -4.338 -20.455 1.00 87.31 586 GLY A N 1
ATOM 4376 C CA . GLY A 1 586 ? 14.724 -3.074 -20.517 1.00 87.31 586 GLY A CA 1
ATOM 4377 C C . GLY A 1 586 ? 14.166 -2.788 -21.913 1.00 87.31 586 GLY A C 1
ATOM 4378 O O . GLY A 1 586 ? 12.960 -2.557 -22.058 1.00 87.31 586 GLY A O 1
ATOM 4379 N N . PHE A 1 587 ? 15.006 -2.876 -22.951 1.00 90.75 587 PHE A N 1
ATOM 4380 C CA . PHE A 1 587 ? 14.587 -2.688 -24.343 1.00 90.75 587 PHE A CA 1
ATOM 4381 C C . PHE A 1 587 ? 13.507 -3.684 -24.777 1.00 90.75 587 PHE A C 1
ATOM 4383 O O . PHE A 1 587 ? 12.464 -3.269 -25.287 1.00 90.75 587 PHE A O 1
ATOM 4390 N N . GLY A 1 588 ? 13.703 -4.977 -24.512 1.00 92.31 588 GLY A N 1
ATOM 4391 C CA . GLY A 1 588 ? 12.741 -6.030 -24.838 1.00 92.31 588 GLY A CA 1
ATOM 4392 C C . GLY A 1 588 ? 11.389 -5.818 -24.153 1.00 92.31 588 GLY A C 1
ATOM 4393 O O . GLY A 1 588 ? 10.342 -5.912 -24.799 1.00 92.31 588 GLY A O 1
ATOM 4394 N N . GLY A 1 589 ? 11.396 -5.434 -22.873 1.00 91.88 589 GLY A N 1
ATOM 4395 C CA . GLY A 1 589 ? 10.181 -5.079 -22.139 1.00 91.88 589 GLY A CA 1
ATOM 4396 C C . GLY A 1 589 ? 9.461 -3.852 -22.707 1.00 91.88 589 GLY A C 1
ATOM 4397 O O . GLY A 1 589 ? 8.233 -3.857 -22.837 1.00 91.88 589 GLY A O 1
ATOM 4398 N N . GLY A 1 590 ? 10.215 -2.821 -23.098 1.00 92.50 590 GLY A N 1
ATOM 4399 C CA . GLY A 1 590 ? 9.681 -1.643 -23.784 1.00 92.50 590 GLY A CA 1
ATOM 4400 C C . GLY A 1 590 ? 9.028 -2.006 -25.119 1.00 92.50 590 GLY A C 1
ATOM 4401 O O . GLY A 1 590 ? 7.882 -1.637 -25.369 1.00 92.50 590 GLY A O 1
ATOM 4402 N N . LEU A 1 591 ? 9.707 -2.797 -25.950 1.00 95.19 591 LEU A N 1
ATOM 4403 C CA . LEU A 1 591 ? 9.196 -3.222 -27.252 1.00 95.19 591 LEU A CA 1
ATOM 4404 C C . LEU A 1 591 ? 7.920 -4.071 -27.121 1.00 95.19 591 LEU A C 1
ATOM 4406 O O . LEU A 1 591 ? 6.946 -3.839 -27.839 1.00 95.19 591 LEU A O 1
ATOM 4410 N N . PHE A 1 592 ? 7.886 -4.986 -26.147 1.00 96.25 592 PHE A N 1
ATOM 4411 C CA . PHE A 1 592 ? 6.704 -5.786 -25.825 1.00 96.25 592 PHE A CA 1
ATOM 4412 C C . PHE A 1 592 ? 5.516 -4.910 -25.394 1.00 96.25 592 PHE A C 1
ATOM 4414 O O . PHE A 1 592 ? 4.412 -5.038 -25.930 1.00 96.25 592 PHE A O 1
ATOM 4421 N N . SER A 1 593 ? 5.744 -3.980 -24.461 1.00 95.88 593 SER A N 1
ATOM 4422 C CA . SER A 1 593 ? 4.720 -3.045 -23.979 1.00 95.88 593 SER A CA 1
ATOM 4423 C C . SER A 1 593 ? 4.193 -2.142 -25.104 1.00 95.88 593 SER A C 1
ATOM 4425 O O . SER A 1 593 ? 2.977 -1.981 -25.262 1.00 95.88 593 SER A O 1
ATOM 4427 N N . GLY A 1 594 ? 5.087 -1.610 -25.943 1.00 96.25 594 GLY A N 1
ATOM 4428 C CA . GLY A 1 594 ? 4.736 -0.818 -27.122 1.00 96.25 594 GLY A CA 1
ATOM 4429 C C . GLY A 1 594 ? 3.906 -1.611 -28.130 1.00 96.25 594 GLY A C 1
ATOM 4430 O O . GLY A 1 594 ? 2.874 -1.120 -28.589 1.00 96.25 594 GLY A O 1
ATOM 4431 N N . GLY A 1 595 ? 4.287 -2.862 -28.403 1.00 97.00 595 GLY A N 1
ATOM 4432 C CA . GLY A 1 595 ? 3.550 -3.762 -29.290 1.00 97.00 595 GLY A CA 1
ATOM 4433 C C . GLY A 1 595 ? 2.119 -4.020 -28.812 1.00 97.00 595 GLY A C 1
ATOM 4434 O O . GLY A 1 595 ? 1.177 -3.842 -29.584 1.00 97.00 595 GLY A O 1
ATOM 4435 N N . LEU A 1 596 ? 1.919 -4.331 -27.524 1.00 97.25 596 LEU A N 1
ATOM 4436 C CA . LEU A 1 596 ? 0.573 -4.477 -26.945 1.00 97.25 596 LEU A CA 1
ATOM 4437 C C . LEU A 1 596 ? -0.247 -3.187 -27.062 1.00 97.25 596 LEU A C 1
ATOM 4439 O O . LEU A 1 596 ? -1.429 -3.223 -27.413 1.00 97.25 596 LEU A O 1
ATOM 4443 N N . THR A 1 597 ? 0.387 -2.046 -26.784 1.00 97.19 597 THR A N 1
ATOM 4444 C CA . THR A 1 597 ? -0.260 -0.730 -26.833 1.00 97.19 597 THR A CA 1
ATOM 4445 C C . THR A 1 597 ? -0.775 -0.428 -28.240 1.00 97.19 597 THR A C 1
ATOM 4447 O O . THR A 1 597 ? -1.940 -0.059 -28.407 1.00 97.19 597 THR A O 1
ATOM 4450 N N . VAL A 1 598 ? 0.063 -0.628 -29.260 1.00 96.81 598 VAL A N 1
ATOM 4451 C CA . VAL A 1 598 ? -0.300 -0.427 -30.669 1.00 96.81 598 VAL A CA 1
ATOM 4452 C C . VAL A 1 598 ? -1.375 -1.427 -31.096 1.00 96.81 598 VAL A C 1
ATOM 4454 O O . VAL A 1 598 ? -2.394 -1.017 -31.654 1.00 96.81 598 VAL A O 1
ATOM 4457 N N . PHE A 1 599 ? -1.206 -2.713 -30.777 1.00 97.12 599 PHE A N 1
ATOM 4458 C CA . PHE A 1 599 ? -2.140 -3.770 -31.169 1.00 97.12 599 PHE A CA 1
ATOM 4459 C C . PHE A 1 599 ? -3.561 -3.504 -30.660 1.00 97.12 599 PHE A C 1
ATOM 4461 O O . PHE A 1 599 ? -4.505 -3.468 -31.450 1.00 97.12 599 PHE A O 1
ATOM 4468 N N . PHE A 1 600 ? -3.734 -3.254 -29.358 1.00 96.44 600 PHE A N 1
ATOM 4469 C CA . PHE A 1 600 ? -5.070 -3.020 -28.803 1.00 96.44 600 PHE A CA 1
ATOM 4470 C C . PHE A 1 600 ? -5.662 -1.671 -29.218 1.00 96.44 600 PHE A C 1
ATOM 4472 O O . PHE A 1 600 ? -6.878 -1.590 -29.401 1.00 96.44 600 PHE A O 1
ATOM 4479 N N 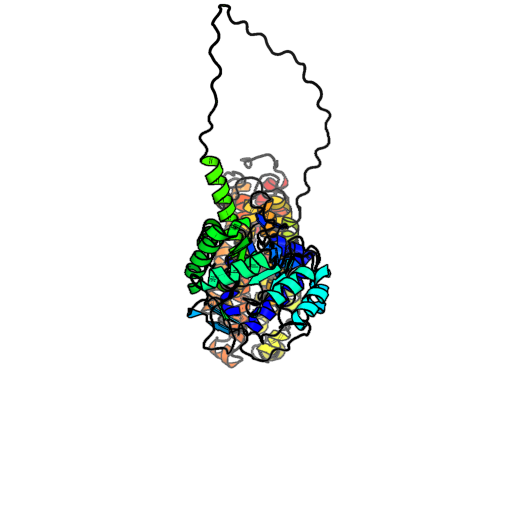. SER A 1 601 ? -4.834 -0.645 -29.446 1.00 95.50 601 SER A N 1
ATOM 4480 C CA . SER A 1 601 ? -5.297 0.638 -30.000 1.00 95.50 601 SER A CA 1
ATOM 4481 C C . SER A 1 601 ? -5.847 0.480 -31.421 1.00 95.50 601 SER A C 1
ATOM 4483 O O . SER A 1 601 ? -6.843 1.107 -31.768 1.00 95.50 601 SER A O 1
ATOM 4485 N N . LEU A 1 602 ? -5.261 -0.404 -32.231 1.00 93.94 602 LEU A N 1
ATOM 4486 C CA . LEU A 1 602 ? -5.752 -0.726 -33.575 1.00 93.94 602 LEU A CA 1
ATOM 4487 C C . LEU A 1 602 ? -6.964 -1.654 -33.559 1.00 93.94 602 LEU A C 1
ATOM 4489 O O . LEU A 1 602 ? -7.892 -1.487 -34.351 1.00 93.94 602 LEU A O 1
ATOM 4493 N N . TRP A 1 603 ? -6.959 -2.653 -32.679 1.00 93.81 603 TRP A N 1
ATOM 4494 C CA . TRP A 1 603 ? -8.049 -3.614 -32.577 1.00 93.81 603 TRP A CA 1
ATOM 4495 C C . TRP A 1 603 ? -9.328 -2.944 -32.068 1.00 93.81 603 TRP A C 1
ATOM 4497 O O . TRP A 1 603 ? -10.355 -3.002 -32.744 1.00 93.81 603 TRP A O 1
ATOM 4507 N N . CYS A 1 604 ? -9.245 -2.249 -30.929 1.00 91.94 604 CYS A N 1
ATOM 4508 C CA . CYS A 1 604 ? -10.393 -1.666 -30.229 1.00 91.94 604 CYS A CA 1
ATOM 4509 C C . CYS A 1 604 ? -10.683 -0.211 -30.633 1.00 91.94 604 CYS A C 1
ATOM 4511 O O . CYS A 1 604 ? -11.820 0.248 -30.524 1.00 91.94 604 CYS A O 1
ATOM 4513 N N . GLY A 1 605 ? -9.651 0.541 -31.028 1.00 87.81 605 GLY A N 1
ATOM 4514 C CA . GLY A 1 605 ? -9.731 1.990 -31.223 1.00 87.81 605 GLY A CA 1
ATOM 4515 C C . GLY A 1 605 ? -9.900 2.443 -32.670 1.00 87.81 605 GLY A C 1
ATOM 4516 O O . GLY A 1 605 ? -10.353 3.563 -32.885 1.00 87.81 605 GLY A O 1
ATOM 4517 N N . ALA A 1 606 ? -9.579 1.605 -33.661 1.00 90.00 606 ALA A N 1
ATOM 4518 C CA . ALA A 1 606 ? -9.705 1.987 -35.065 1.00 90.00 606 ALA A CA 1
ATOM 4519 C C . ALA A 1 606 ? -11.177 2.056 -35.494 1.00 90.00 606 ALA A C 1
ATOM 4521 O O . ALA A 1 606 ? -11.838 1.025 -35.643 1.00 90.00 606 ALA A O 1
ATOM 4522 N N . LYS A 1 607 ? -11.657 3.279 -35.729 1.00 89.44 607 LYS A N 1
ATOM 4523 C CA . LYS A 1 607 ? -12.965 3.592 -36.316 1.00 89.44 607 LYS A CA 1
ATOM 4524 C C . LYS A 1 607 ? -12.809 4.640 -37.421 1.00 89.44 607 LYS A C 1
ATOM 4526 O O . LYS A 1 607 ? -11.810 5.371 -37.406 1.00 89.44 607 LYS A O 1
ATOM 4531 N N . PRO A 1 608 ? -13.753 4.731 -38.371 1.00 88.25 608 PRO A N 1
ATOM 4532 C CA . PRO A 1 608 ? -13.752 5.817 -39.343 1.00 88.25 608 PRO A CA 1
ATOM 4533 C C . PRO A 1 608 ? -13.662 7.179 -38.630 1.00 88.25 608 PRO A C 1
ATOM 4535 O O . PRO A 1 608 ? -14.238 7.366 -37.567 1.00 88.25 608 PRO A O 1
ATOM 4538 N N . GLY A 1 609 ? -12.860 8.111 -39.147 1.00 85.25 609 GLY A N 1
ATOM 4539 C CA . GLY A 1 609 ? -12.743 9.463 -38.571 1.00 85.25 609 GLY A CA 1
ATOM 4540 C C . GLY A 1 609 ? -11.871 9.622 -37.309 1.00 85.25 609 GLY A C 1
ATOM 4541 O O . GLY A 1 609 ? -11.702 10.750 -36.834 1.00 85.25 609 GLY A O 1
ATOM 4542 N N . GLU A 1 610 ? -11.259 8.553 -36.781 1.00 89.50 610 GLU A N 1
ATOM 4543 C CA . GLU A 1 610 ? -10.350 8.588 -35.614 1.00 89.50 610 GLU A CA 1
ATOM 4544 C C . GLU A 1 610 ? -8.951 9.164 -35.949 1.00 89.50 610 GLU A C 1
ATOM 4546 O O . GLU A 1 610 ? -7.919 8.487 -35.895 1.00 89.50 610 GLU A O 1
ATOM 4551 N N . LYS A 1 611 ? -8.896 10.462 -36.271 1.00 92.00 611 LYS A N 1
ATOM 4552 C CA . LYS A 1 611 ? -7.674 11.202 -36.666 1.00 92.00 611 LYS A CA 1
ATOM 4553 C C . LYS A 1 611 ? -6.551 11.145 -35.627 1.00 92.00 611 LYS A C 1
ATOM 4555 O O . LYS A 1 611 ? -5.375 11.077 -35.981 1.00 92.00 611 LYS A O 1
ATOM 4560 N N . TRP A 1 612 ? -6.915 11.178 -34.344 1.00 91.62 612 TRP A N 1
ATOM 4561 C CA . TRP A 1 612 ? -5.960 11.179 -33.232 1.00 91.62 612 TRP A CA 1
ATOM 4562 C C . TRP A 1 612 ? -5.192 9.862 -33.128 1.00 91.62 612 TRP A C 1
ATOM 4564 O O . TRP A 1 612 ? -3.997 9.887 -32.842 1.00 91.62 612 TRP A O 1
ATOM 4574 N N . LEU A 1 613 ? -5.845 8.732 -33.423 1.00 94.81 613 LEU A N 1
ATOM 4575 C CA . LEU A 1 613 ? -5.181 7.431 -33.471 1.00 94.81 613 LEU A CA 1
ATOM 4576 C C . LEU A 1 613 ? -4.122 7.408 -34.575 1.00 94.81 613 LEU A C 1
ATOM 4578 O O . LEU A 1 613 ? -2.988 7.011 -34.328 1.00 94.81 613 LEU A O 1
ATOM 4582 N N . TRP A 1 614 ? -4.470 7.877 -35.779 1.00 95.56 614 TRP A N 1
ATOM 4583 C CA . TRP A 1 614 ? -3.533 7.921 -36.904 1.00 95.56 614 TRP A CA 1
ATOM 4584 C C . TRP A 1 614 ? -2.309 8.795 -36.597 1.00 95.56 614 TRP A C 1
ATOM 4586 O O . TRP A 1 614 ? -1.178 8.368 -36.822 1.00 95.56 614 TRP A O 1
ATOM 4596 N N . ALA A 1 615 ? -2.522 9.988 -36.030 1.00 95.00 615 ALA A N 1
ATOM 4597 C CA . ALA A 1 615 ? -1.434 10.894 -35.663 1.00 95.00 615 ALA A CA 1
ATOM 4598 C C . ALA A 1 615 ? -0.528 10.301 -34.572 1.00 95.00 615 ALA A C 1
ATOM 4600 O O . ALA A 1 615 ? 0.695 10.373 -34.684 1.00 95.00 615 ALA A O 1
ATOM 4601 N N . ALA A 1 616 ? -1.114 9.678 -33.544 1.00 95.69 616 ALA A N 1
ATOM 4602 C CA . ALA A 1 616 ? -0.356 9.033 -32.477 1.00 95.69 616 ALA A CA 1
ATOM 4603 C C . ALA A 1 616 ? 0.499 7.874 -33.005 1.00 95.69 616 ALA A C 1
ATOM 4605 O O . ALA A 1 616 ? 1.682 7.798 -32.680 1.00 95.69 616 ALA A O 1
ATOM 4606 N N . LEU A 1 617 ? -0.075 7.026 -33.867 1.00 96.69 617 LEU A N 1
ATOM 4607 C CA . LEU A 1 617 ? 0.643 5.929 -34.515 1.00 96.69 617 LEU A CA 1
ATOM 4608 C C . LEU A 1 617 ? 1.789 6.447 -35.384 1.00 96.69 617 LEU A C 1
ATOM 4610 O O . LEU A 1 617 ? 2.895 5.931 -35.266 1.00 96.69 617 LEU A O 1
ATOM 4614 N N . LEU A 1 618 ? 1.554 7.476 -36.209 1.00 96.62 618 LEU A N 1
ATOM 4615 C CA . LEU A 1 618 ? 2.586 8.079 -37.056 1.00 96.62 618 LEU A CA 1
ATOM 4616 C C . LEU A 1 618 ? 3.753 8.620 -36.222 1.00 96.62 618 LEU A C 1
ATOM 4618 O O . LEU A 1 618 ? 4.900 8.269 -36.487 1.00 96.62 618 LEU A O 1
ATOM 4622 N N . CYS A 1 619 ? 3.470 9.448 -35.212 1.00 96.25 619 CYS A N 1
ATOM 4623 C CA . CYS A 1 619 ? 4.504 10.030 -34.354 1.00 96.25 619 CYS A CA 1
ATOM 4624 C C . CYS A 1 619 ? 5.289 8.949 -33.604 1.00 96.25 619 CYS A C 1
ATOM 4626 O O . CYS A 1 619 ? 6.519 8.990 -33.587 1.00 96.25 619 CYS A O 1
ATOM 4628 N N . ALA A 1 620 ? 4.589 7.966 -33.028 1.00 96.12 620 ALA A N 1
ATOM 4629 C CA . ALA A 1 620 ? 5.220 6.850 -32.337 1.00 96.12 620 ALA A CA 1
ATOM 4630 C C . ALA A 1 620 ? 6.111 6.036 -33.288 1.00 96.12 620 ALA A C 1
ATOM 4632 O O . ALA A 1 620 ? 7.277 5.808 -32.992 1.00 96.12 620 ALA A O 1
ATOM 4633 N N . GLY A 1 621 ? 5.609 5.649 -34.462 1.00 95.56 621 GLY A N 1
ATOM 4634 C CA . GLY A 1 621 ? 6.379 4.833 -35.399 1.00 95.56 621 GLY A CA 1
ATOM 4635 C C . GLY A 1 621 ? 7.560 5.564 -36.032 1.00 95.56 621 GLY A C 1
ATOM 4636 O O . GLY A 1 621 ? 8.622 4.960 -36.157 1.00 95.56 621 GLY A O 1
ATOM 4637 N N . ILE A 1 622 ? 7.433 6.855 -36.374 1.00 95.50 622 ILE A N 1
ATOM 4638 C CA . ILE A 1 622 ? 8.568 7.645 -36.886 1.00 95.50 622 ILE A CA 1
ATOM 4639 C C . ILE A 1 622 ? 9.699 7.651 -35.863 1.00 95.50 622 ILE A C 1
ATOM 4641 O O . ILE A 1 622 ? 10.826 7.321 -36.217 1.00 95.50 622 ILE A O 1
ATOM 4645 N N . VAL A 1 623 ? 9.412 7.996 -34.604 1.00 95.50 623 VAL A N 1
ATOM 4646 C CA . VAL A 1 623 ? 10.454 8.061 -33.572 1.00 95.50 623 VAL A CA 1
ATOM 4647 C C . VAL A 1 623 ? 11.024 6.674 -33.283 1.00 95.50 623 VAL A C 1
ATOM 4649 O O . VAL A 1 623 ? 12.242 6.511 -33.271 1.00 95.50 623 VAL A O 1
ATOM 4652 N N . GLY A 1 624 ? 10.164 5.668 -33.111 1.00 95.00 624 GLY A N 1
ATOM 4653 C CA . GLY A 1 624 ? 10.581 4.295 -32.839 1.00 95.00 624 GLY A CA 1
ATOM 4654 C C . GLY A 1 624 ? 11.505 3.734 -33.921 1.00 95.00 624 GLY A C 1
ATOM 4655 O O . GLY A 1 624 ? 12.623 3.326 -33.611 1.00 95.00 624 GLY A O 1
ATOM 4656 N N . PHE A 1 625 ? 11.086 3.761 -35.191 1.00 95.75 625 PHE A N 1
ATOM 4657 C CA . PHE A 1 625 ? 11.892 3.223 -36.294 1.00 95.75 625 PHE A CA 1
ATOM 4658 C C . PHE A 1 625 ? 13.112 4.086 -36.622 1.00 95.75 625 PHE A C 1
ATOM 4660 O O . PHE A 1 625 ? 14.160 3.528 -36.941 1.00 95.75 625 PHE A O 1
ATOM 4667 N N . ALA A 1 626 ? 13.028 5.416 -36.505 1.00 95.44 626 ALA A N 1
ATOM 4668 C CA . ALA A 1 626 ? 14.196 6.276 -36.701 1.00 95.44 626 ALA A CA 1
ATOM 4669 C C . ALA A 1 626 ? 15.296 5.966 -35.678 1.00 95.44 626 ALA A C 1
ATOM 4671 O O . ALA A 1 626 ? 16.460 5.874 -36.055 1.00 95.44 626 ALA A O 1
ATOM 4672 N N . CYS A 1 627 ? 14.942 5.740 -34.411 1.00 94.25 627 CYS A N 1
ATOM 4673 C CA . CYS A 1 627 ? 15.906 5.330 -33.390 1.00 94.25 627 CYS A CA 1
ATOM 4674 C C . CYS A 1 627 ? 16.398 3.891 -33.599 1.00 94.25 627 CYS A C 1
ATOM 4676 O O . CYS A 1 627 ? 17.599 3.652 -33.526 1.00 94.25 627 CYS A O 1
ATOM 4678 N N . ALA A 1 628 ? 15.494 2.951 -33.895 1.00 92.50 628 ALA A N 1
ATOM 4679 C CA . ALA A 1 628 ? 15.827 1.532 -34.036 1.00 92.50 628 ALA A CA 1
ATOM 4680 C C . ALA A 1 628 ? 16.654 1.198 -35.289 1.00 92.50 628 ALA A C 1
ATOM 4682 O O . ALA A 1 628 ? 17.278 0.146 -35.325 1.00 92.50 628 ALA A O 1
ATOM 4683 N N . ILE A 1 629 ? 16.635 2.048 -36.321 1.00 95.25 629 ILE A N 1
ATOM 4684 C CA . ILE A 1 629 ? 17.381 1.841 -37.575 1.00 95.25 629 ILE A CA 1
ATOM 4685 C C . ILE A 1 629 ? 18.512 2.864 -37.722 1.00 95.25 629 ILE A C 1
ATOM 4687 O O . ILE A 1 629 ? 19.593 2.538 -38.206 1.00 95.25 629 ILE A O 1
ATOM 4691 N N . GLY A 1 630 ? 18.275 4.121 -37.340 1.00 92.75 630 GLY A N 1
ATOM 4692 C CA . GLY A 1 630 ? 19.170 5.238 -37.643 1.00 92.75 630 GLY A CA 1
ATOM 4693 C C . GLY A 1 630 ? 20.487 5.228 -36.871 1.00 92.75 630 GLY A C 1
ATOM 4694 O O . GLY A 1 630 ? 21.454 5.829 -37.334 1.00 92.75 630 GLY A O 1
ATOM 4695 N N . ILE A 1 631 ? 20.559 4.538 -35.728 1.00 91.44 631 ILE A N 1
ATOM 4696 C CA . ILE A 1 631 ? 21.798 4.441 -34.947 1.00 91.44 631 ILE A CA 1
ATOM 4697 C C . ILE A 1 631 ? 22.812 3.482 -35.580 1.00 91.44 631 ILE A C 1
ATOM 4699 O O . ILE A 1 631 ? 24.014 3.724 -35.501 1.00 91.44 631 ILE A O 1
ATOM 4703 N N . HIS A 1 632 ? 22.356 2.431 -36.263 1.00 92.75 632 HIS A N 1
ATOM 4704 C CA . HIS A 1 632 ? 23.205 1.346 -36.766 1.00 92.75 632 HIS A CA 1
ATOM 4705 C C . HIS A 1 632 ? 24.269 1.789 -37.779 1.00 92.75 632 HIS A C 1
ATOM 4707 O O . HIS A 1 632 ? 25.420 1.384 -37.609 1.00 92.75 632 HIS A O 1
ATOM 4713 N N . PRO A 1 633 ? 23.977 2.659 -38.770 1.00 91.88 633 PRO A N 1
ATOM 4714 C CA . PRO A 1 633 ? 25.012 3.217 -39.642 1.00 91.88 633 PRO A CA 1
ATOM 4715 C C . PRO A 1 633 ? 26.051 4.059 -38.892 1.00 91.88 633 PRO A C 1
ATOM 4717 O O . PRO A 1 633 ? 27.208 4.092 -39.297 1.00 91.88 633 PRO A O 1
ATOM 4720 N N . ILE A 1 634 ? 25.655 4.722 -37.799 1.00 89.56 634 ILE A N 1
ATOM 4721 C CA . ILE A 1 634 ? 26.535 5.584 -36.995 1.00 89.56 634 ILE A CA 1
ATOM 4722 C C . ILE A 1 634 ? 27.514 4.731 -36.182 1.00 89.56 634 ILE A C 1
ATOM 4724 O O . ILE A 1 634 ? 28.694 5.058 -36.095 1.00 89.56 634 ILE A O 1
ATOM 4728 N N . VAL A 1 635 ? 27.035 3.622 -35.609 1.00 89.31 635 VAL A N 1
ATOM 4729 C CA . VAL A 1 635 ? 27.863 2.706 -34.805 1.00 89.31 635 VAL A CA 1
ATOM 4730 C C . VAL A 1 635 ? 28.568 1.624 -35.634 1.00 89.31 635 VAL A C 1
ATOM 4732 O O . VAL A 1 635 ? 29.419 0.904 -35.115 1.00 89.31 635 VAL A O 1
ATOM 4735 N N . GLY A 1 636 ? 28.226 1.486 -36.917 1.00 89.44 636 GLY A N 1
ATOM 4736 C CA . GLY A 1 636 ? 28.772 0.471 -37.823 1.00 89.44 636 GLY A CA 1
ATOM 4737 C C . GLY A 1 636 ? 28.160 -0.927 -37.671 1.00 89.44 636 GLY A C 1
ATOM 4738 O O . GLY A 1 636 ? 28.610 -1.861 -38.332 1.00 89.44 636 GLY A O 1
ATOM 4739 N N . TYR A 1 637 ? 27.127 -1.098 -36.840 1.00 91.38 637 TYR A N 1
ATOM 4740 C CA . TYR A 1 637 ? 26.474 -2.392 -36.618 1.00 91.38 637 TYR A CA 1
ATOM 4741 C C . TYR A 1 637 ? 25.414 -2.668 -37.695 1.00 91.38 637 TYR A C 1
ATOM 4743 O O . TYR A 1 637 ? 24.219 -2.569 -37.455 1.00 91.38 637 TYR A O 1
ATOM 4751 N N . THR A 1 638 ? 25.847 -2.983 -38.914 1.00 91.94 638 THR A N 1
ATOM 4752 C CA . THR A 1 638 ? 24.978 -3.029 -40.110 1.00 91.94 638 THR A CA 1
ATOM 4753 C C . THR A 1 638 ? 24.646 -4.444 -40.599 1.00 91.94 638 THR A C 1
ATOM 4755 O O . THR A 1 638 ? 24.331 -4.641 -41.771 1.00 91.94 638 THR A O 1
ATOM 4758 N N . ASP A 1 639 ? 24.693 -5.439 -39.707 1.00 93.75 639 ASP A N 1
ATOM 4759 C CA . ASP A 1 639 ? 24.348 -6.822 -40.052 1.00 93.75 639 ASP A CA 1
ATOM 4760 C C . ASP A 1 639 ? 22.903 -6.930 -40.571 1.00 93.75 639 ASP A C 1
ATOM 4762 O O . ASP A 1 639 ? 21.953 -6.434 -39.957 1.00 93.75 639 ASP A O 1
ATOM 4766 N N . PHE A 1 640 ? 22.736 -7.590 -41.720 1.00 91.44 640 PHE A N 1
ATOM 4767 C CA . PHE A 1 640 ? 21.438 -7.676 -42.383 1.00 91.44 640 PHE A CA 1
ATOM 4768 C C . PHE A 1 640 ? 20.435 -8.512 -41.586 1.00 91.44 640 PHE A C 1
ATOM 4770 O O . PHE A 1 640 ? 19.267 -8.142 -41.516 1.00 91.44 640 PHE A O 1
ATOM 4777 N N . ILE A 1 641 ? 20.866 -9.621 -40.976 1.00 90.50 641 ILE A N 1
ATOM 4778 C CA . ILE A 1 641 ? 19.972 -10.508 -40.216 1.00 90.50 641 ILE A CA 1
ATOM 4779 C C . ILE A 1 641 ? 19.474 -9.786 -38.960 1.00 90.50 641 ILE A C 1
ATOM 4781 O O . ILE A 1 641 ? 18.290 -9.876 -38.635 1.00 90.50 641 ILE A O 1
ATOM 4785 N N . HIS A 1 642 ? 20.351 -9.025 -38.303 1.00 90.81 642 HIS A N 1
ATOM 4786 C CA . HIS A 1 642 ? 20.021 -8.173 -37.161 1.00 90.81 642 HIS A CA 1
ATOM 4787 C C . HIS A 1 642 ? 18.999 -7.084 -37.509 1.00 90.81 642 HIS A C 1
ATOM 4789 O O . HIS A 1 642 ? 18.017 -6.897 -36.793 1.00 90.81 642 HIS A O 1
ATOM 4795 N N . LEU A 1 643 ? 19.190 -6.383 -38.631 1.00 93.00 643 LEU A N 1
ATOM 4796 C CA . LEU A 1 643 ? 18.328 -5.264 -39.036 1.00 93.00 643 LEU A CA 1
ATOM 4797 C C . LEU A 1 643 ? 17.056 -5.682 -39.790 1.00 93.00 643 LEU A C 1
ATOM 4799 O O . LEU A 1 643 ? 16.095 -4.909 -39.843 1.00 93.00 643 LEU A O 1
ATOM 4803 N N . ALA A 1 644 ? 17.008 -6.887 -40.364 1.00 92.88 644 ALA A N 1
ATOM 4804 C CA . ALA A 1 644 ? 15.888 -7.351 -41.183 1.00 92.88 644 ALA A CA 1
ATOM 4805 C C . ALA A 1 644 ? 14.517 -7.255 -40.480 1.00 92.88 644 ALA A C 1
ATOM 4807 O O . ALA A 1 644 ? 13.582 -6.748 -41.111 1.00 92.88 644 ALA A O 1
ATOM 4808 N N . PRO A 1 645 ? 14.354 -7.643 -39.196 1.00 92.69 645 PRO A N 1
ATOM 4809 C CA . PRO A 1 645 ? 13.085 -7.470 -38.488 1.00 92.69 645 PRO A CA 1
ATOM 4810 C C . PRO A 1 645 ? 12.655 -6.002 -38.373 1.00 92.69 645 PRO A C 1
ATOM 4812 O O . PRO A 1 645 ? 11.475 -5.692 -38.549 1.00 92.69 645 PRO A O 1
ATOM 4815 N N . ALA A 1 646 ? 13.599 -5.085 -38.128 1.00 93.12 646 ALA A N 1
ATOM 4816 C CA . ALA A 1 646 ? 13.317 -3.655 -38.017 1.00 93.12 646 ALA A CA 1
ATOM 4817 C C . ALA A 1 646 ? 12.920 -3.049 -39.373 1.00 93.12 646 ALA A C 1
ATOM 4819 O O . ALA A 1 646 ? 11.945 -2.301 -39.444 1.00 93.12 646 ALA A O 1
ATOM 4820 N N . TYR A 1 647 ? 13.602 -3.423 -40.462 1.00 95.50 647 TYR A N 1
ATOM 4821 C CA . TYR A 1 647 ? 13.233 -2.997 -41.817 1.00 95.50 647 TYR A CA 1
ATOM 4822 C C . TYR A 1 647 ? 11.869 -3.535 -42.248 1.00 95.50 647 TYR A C 1
ATOM 4824 O O . TYR A 1 647 ? 11.036 -2.772 -42.742 1.00 95.50 647 TYR A O 1
ATOM 4832 N N . ALA A 1 648 ? 11.606 -4.824 -42.023 1.00 94.62 648 ALA A N 1
ATOM 4833 C CA . ALA A 1 648 ? 10.303 -5.421 -42.304 1.00 94.62 648 ALA A CA 1
ATOM 4834 C C . ALA A 1 648 ? 9.194 -4.726 -41.497 1.00 94.62 648 ALA A C 1
ATOM 4836 O O . ALA A 1 648 ? 8.137 -4.390 -42.040 1.00 94.62 648 ALA A O 1
ATOM 4837 N N . GLY A 1 649 ? 9.458 -4.436 -40.219 1.00 95.12 649 GLY A N 1
ATOM 4838 C CA . GLY A 1 649 ? 8.582 -3.644 -39.361 1.00 95.12 649 GLY A CA 1
ATOM 4839 C C . GLY A 1 649 ? 8.310 -2.247 -39.922 1.00 95.12 649 GLY A C 1
ATOM 4840 O O . GLY A 1 649 ? 7.153 -1.856 -40.015 1.00 95.12 649 GLY A O 1
ATOM 4841 N N . ALA A 1 650 ? 9.340 -1.519 -40.358 1.00 96.44 650 ALA A N 1
ATOM 4842 C CA . ALA A 1 650 ? 9.203 -0.158 -40.879 1.00 96.44 650 ALA A CA 1
ATOM 4843 C C . ALA A 1 650 ? 8.400 -0.106 -42.189 1.00 96.44 650 ALA A C 1
ATOM 4845 O O . ALA A 1 650 ? 7.540 0.759 -42.359 1.00 96.44 650 ALA A O 1
ATOM 4846 N N . VAL A 1 651 ? 8.638 -1.053 -43.104 1.00 96.88 651 VAL A N 1
ATOM 4847 C CA . VAL A 1 651 ? 7.909 -1.145 -44.381 1.00 96.88 651 VAL A CA 1
ATOM 4848 C C . VAL A 1 651 ? 6.438 -1.493 -44.148 1.00 96.88 651 VAL A C 1
ATOM 4850 O O . VAL A 1 651 ? 5.550 -0.841 -44.706 1.00 96.88 651 VAL A O 1
ATOM 4853 N N . THR A 1 652 ? 6.163 -2.490 -43.301 1.00 96.44 652 THR A N 1
ATOM 4854 C CA . THR A 1 652 ? 4.784 -2.881 -42.953 1.00 96.44 652 THR A CA 1
ATOM 4855 C C . THR A 1 652 ? 4.060 -1.770 -42.196 1.00 96.44 652 THR A C 1
ATOM 4857 O O . THR A 1 652 ? 2.901 -1.476 -42.498 1.00 96.44 652 THR A O 1
ATOM 4860 N N . PHE A 1 653 ? 4.763 -1.066 -41.307 1.00 97.19 653 PHE A N 1
ATOM 4861 C CA . PHE A 1 653 ? 4.249 0.104 -40.606 1.00 97.19 653 PHE A CA 1
ATOM 4862 C C . PHE A 1 653 ? 3.862 1.230 -41.571 1.00 97.19 653 PHE A C 1
ATOM 4864 O O . PHE A 1 653 ? 2.728 1.708 -41.544 1.00 97.19 653 PHE A O 1
ATOM 4871 N N . LEU A 1 654 ? 4.776 1.632 -42.461 1.00 97.06 654 LEU A N 1
ATOM 4872 C CA . LEU A 1 654 ? 4.533 2.710 -43.420 1.00 97.06 654 LEU A CA 1
ATOM 4873 C C . LEU A 1 654 ? 3.359 2.374 -44.346 1.00 97.06 654 LEU A C 1
ATOM 4875 O O . LEU A 1 654 ? 2.482 3.210 -44.563 1.00 97.06 654 LEU A O 1
ATOM 4879 N N . THR A 1 655 ? 3.307 1.132 -44.832 1.00 96.31 655 THR A N 1
ATOM 4880 C CA . THR A 1 655 ? 2.192 0.625 -45.645 1.00 96.31 655 THR A CA 1
ATOM 4881 C C . THR A 1 655 ? 0.870 0.758 -44.891 1.00 96.31 655 THR A C 1
ATOM 4883 O O . THR A 1 655 ? -0.099 1.308 -45.415 1.00 96.31 655 THR A O 1
ATOM 4886 N N . GLY A 1 656 ? 0.842 0.329 -43.628 1.00 96.00 656 GLY A N 1
ATOM 4887 C CA . GLY A 1 656 ? -0.336 0.424 -42.776 1.00 96.00 656 GLY A CA 1
ATOM 4888 C C . GLY A 1 656 ? -0.802 1.861 -42.526 1.00 96.00 656 GLY A C 1
ATOM 4889 O O . GLY A 1 656 ? -1.989 2.157 -42.672 1.00 96.00 656 GLY A O 1
ATOM 4890 N N . ILE A 1 657 ? 0.125 2.773 -42.222 1.00 96.50 657 ILE A N 1
ATOM 4891 C CA . ILE A 1 657 ? -0.150 4.206 -42.030 1.00 96.50 657 ILE A CA 1
ATOM 4892 C C . ILE A 1 657 ? -0.730 4.846 -43.294 1.00 96.50 657 ILE A C 1
ATOM 4894 O O . ILE A 1 657 ? -1.710 5.592 -43.206 1.00 96.50 657 ILE A O 1
ATOM 4898 N N . VAL A 1 658 ? -0.150 4.563 -44.463 1.00 96.50 658 VAL A N 1
ATOM 4899 C CA . VAL A 1 658 ? -0.607 5.122 -45.745 1.00 96.50 658 VAL A CA 1
ATOM 4900 C C . VAL A 1 658 ? -2.014 4.627 -46.075 1.00 96.50 658 VAL A C 1
ATOM 4902 O O . VAL A 1 658 ? -2.887 5.433 -46.399 1.00 96.50 658 VAL A O 1
ATOM 4905 N N . LEU A 1 659 ? -2.265 3.323 -45.933 1.00 94.75 659 LEU A N 1
ATOM 4906 C CA . LEU A 1 659 ? -3.576 2.728 -46.203 1.00 94.75 659 LEU A CA 1
ATOM 4907 C C . LEU A 1 659 ? -4.659 3.230 -45.235 1.00 94.75 659 LEU A C 1
ATOM 4909 O O . LEU A 1 659 ? -5.798 3.448 -45.648 1.00 94.75 659 LEU A O 1
ATOM 4913 N N . LEU A 1 660 ? -4.306 3.480 -43.969 1.00 93.62 660 LEU A N 1
ATOM 4914 C CA . LEU A 1 660 ? -5.233 3.991 -42.955 1.00 93.62 660 LEU A CA 1
ATOM 4915 C C . LEU A 1 660 ? -5.434 5.504 -42.977 1.00 93.62 660 LEU A C 1
ATOM 4917 O O . LEU A 1 660 ? -6.345 5.987 -42.303 1.00 93.62 660 LEU A O 1
ATOM 4921 N N . TYR A 1 661 ? -4.664 6.253 -43.771 1.00 94.06 661 TYR A N 1
ATOM 4922 C CA . TYR A 1 661 ? -4.810 7.704 -43.846 1.00 94.06 661 TYR A CA 1
ATOM 4923 C C . TYR A 1 661 ? -6.228 8.111 -44.255 1.00 94.06 661 TYR A C 1
ATOM 4925 O O . TYR A 1 661 ? -6.896 8.830 -43.522 1.00 94.06 661 TYR A O 1
ATOM 4933 N N . ARG A 1 662 ? -6.745 7.630 -45.393 1.00 90.12 662 ARG A N 1
ATOM 4934 C CA . ARG A 1 662 ? -8.109 7.995 -45.820 1.00 90.12 662 ARG A CA 1
ATOM 4935 C C . ARG A 1 662 ? -9.189 7.490 -44.846 1.00 90.12 662 ARG A C 1
ATOM 4937 O O . ARG A 1 662 ? -9.984 8.329 -44.424 1.00 90.12 662 ARG A O 1
ATOM 4944 N N . PRO A 1 663 ? -9.216 6.201 -44.447 1.00 89.56 663 PRO A N 1
ATOM 4945 C CA . PRO A 1 663 ? -10.230 5.677 -43.529 1.00 89.56 663 PRO A CA 1
ATOM 4946 C C . PRO A 1 663 ? -10.289 6.398 -42.174 1.00 89.56 663 PRO A C 1
ATOM 4948 O O . PRO A 1 663 ? -11.372 6.747 -41.708 1.00 89.56 663 PRO A O 1
ATOM 4951 N N . LEU A 1 664 ? -9.139 6.670 -41.545 1.00 89.69 664 LEU A N 1
ATOM 4952 C CA . LEU A 1 664 ? -9.098 7.318 -40.229 1.00 89.69 664 LEU A CA 1
ATOM 4953 C C . LEU A 1 664 ? -9.198 8.847 -40.318 1.00 89.69 664 LEU A C 1
ATOM 4955 O O . LEU A 1 664 ? -9.721 9.476 -39.405 1.00 89.69 664 LEU A O 1
ATOM 4959 N N . TRP A 1 665 ? -8.723 9.473 -41.400 1.00 85.62 665 TRP A N 1
ATOM 4960 C CA . TRP A 1 665 ? -8.692 10.938 -41.502 1.00 85.62 665 TRP A CA 1
ATOM 4961 C C . TRP A 1 665 ? -9.936 11.550 -42.145 1.00 85.62 665 TRP A C 1
ATOM 4963 O O . TRP A 1 665 ? -10.293 12.687 -41.834 1.00 85.62 665 TRP A O 1
ATOM 4973 N N . ARG A 1 666 ? -10.581 10.829 -43.068 1.00 82.88 666 ARG A N 1
ATOM 4974 C CA . ARG A 1 666 ? -11.732 11.319 -43.848 1.00 82.88 666 ARG A CA 1
ATOM 4975 C C . ARG A 1 666 ? -13.026 10.541 -43.604 1.00 82.88 666 ARG A C 1
ATOM 4977 O O . ARG A 1 666 ? -14.037 10.921 -44.180 1.00 82.88 666 ARG A O 1
ATOM 4984 N N . GLY A 1 667 ? -12.991 9.479 -42.799 1.00 80.94 667 GLY A N 1
ATOM 4985 C CA . GLY A 1 667 ? -14.185 8.713 -42.437 1.00 80.94 667 GLY A CA 1
ATOM 4986 C C . GLY A 1 667 ? -15.133 9.482 -41.513 1.00 80.94 667 GLY A C 1
ATOM 4987 O O . GLY A 1 667 ? -14.714 10.427 -40.837 1.00 80.94 667 GLY A O 1
ATOM 4988 N N . ASP A 1 668 ? -16.397 9.061 -41.482 1.00 80.00 668 ASP A N 1
ATOM 4989 C CA . ASP A 1 668 ? -17.411 9.609 -40.583 1.00 80.00 668 ASP A CA 1
ATOM 4990 C C . ASP A 1 668 ? -17.332 8.918 -39.205 1.00 80.00 668 ASP A C 1
ATOM 4992 O O . ASP A 1 668 ? -17.565 7.714 -39.112 1.00 80.00 668 ASP A O 1
ATOM 4996 N N . PRO A 1 669 ? -17.031 9.646 -38.114 1.00 75.94 669 PRO A N 1
ATOM 4997 C CA . PRO A 1 669 ? -16.903 9.069 -36.773 1.00 75.94 669 PRO A CA 1
ATOM 4998 C C . PRO A 1 669 ? -18.182 8.438 -36.204 1.00 75.94 669 PRO A C 1
ATOM 5000 O O . PRO A 1 669 ? -18.115 7.780 -35.162 1.00 75.94 669 PRO A O 1
ATOM 5003 N N . THR A 1 670 ? -19.336 8.625 -36.848 1.00 76.25 670 THR A N 1
ATOM 5004 C CA . THR A 1 670 ? -20.604 7.993 -36.456 1.00 76.25 670 THR A CA 1
ATOM 5005 C C . THR A 1 670 ? -20.777 6.576 -37.014 1.00 76.25 670 THR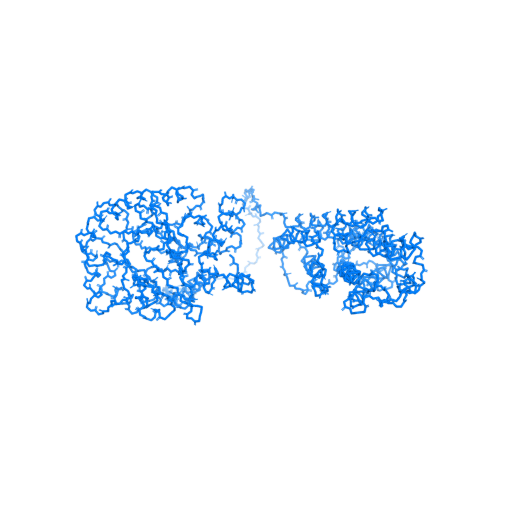 A C 1
ATOM 5007 O O . THR A 1 670 ? -21.614 5.822 -36.513 1.00 76.25 670 THR A O 1
ATOM 5010 N N . GLU A 1 671 ? -19.962 6.171 -37.990 1.00 81.12 671 GLU A N 1
ATOM 5011 C CA . GLU A 1 671 ? -20.041 4.849 -38.608 1.00 81.12 671 GLU A CA 1
ATOM 5012 C C . GLU A 1 671 ? -19.395 3.755 -37.743 1.00 81.12 671 GLU A C 1
ATOM 5014 O O . GLU A 1 671 ? -18.313 3.902 -37.169 1.00 81.12 671 GLU A O 1
ATOM 5019 N N . THR A 1 672 ? -20.052 2.596 -37.677 1.00 77.38 672 THR A N 1
ATOM 5020 C CA . THR A 1 672 ? -19.574 1.407 -36.946 1.00 77.38 672 THR A CA 1
ATOM 5021 C C . THR A 1 672 ? -18.834 0.404 -37.837 1.00 77.38 672 THR A C 1
ATOM 5023 O O . THR A 1 672 ? -18.294 -0.591 -37.347 1.00 77.38 672 THR A O 1
ATOM 5026 N N . ARG A 1 673 ? -18.773 0.674 -39.143 1.00 84.19 673 ARG A N 1
ATOM 5027 C CA . ARG A 1 673 ? -18.121 -0.144 -40.165 1.00 84.19 673 ARG A CA 1
ATOM 5028 C C . ARG A 1 673 ? -17.376 0.769 -41.132 1.00 84.19 673 ARG A C 1
ATOM 5030 O O . ARG A 1 673 ? -17.875 1.829 -41.480 1.00 84.19 673 ARG A O 1
ATOM 5037 N N . PHE A 1 674 ? -16.188 0.357 -41.558 1.00 83.62 674 PHE A N 1
ATOM 5038 C CA . PHE A 1 674 ? -15.467 1.046 -42.621 1.00 83.62 674 PHE A CA 1
ATOM 5039 C C . PHE A 1 674 ? -16.156 0.799 -43.969 1.00 83.62 674 PHE A C 1
ATOM 5041 O O . PHE A 1 674 ? -16.536 -0.342 -44.237 1.00 83.62 674 PHE A O 1
ATOM 5048 N N . PRO A 1 675 ? -16.293 1.823 -44.827 1.00 74.56 675 PRO A N 1
ATOM 5049 C CA . PRO A 1 675 ? -16.888 1.645 -46.141 1.00 74.56 675 PRO A CA 1
ATOM 5050 C C . PRO A 1 675 ? -16.055 0.666 -46.974 1.00 74.56 675 PRO A C 1
ATOM 5052 O O . PRO A 1 675 ? -14.830 0.795 -47.069 1.00 74.56 675 PRO A O 1
ATOM 5055 N N . ASP A 1 676 ? -16.740 -0.306 -47.575 1.00 66.25 676 ASP A N 1
ATOM 5056 C CA . ASP A 1 676 ? -16.164 -1.232 -48.547 1.00 66.25 676 ASP A CA 1
ATOM 5057 C C . ASP A 1 676 ? -16.016 -0.474 -49.879 1.00 66.25 676 ASP A C 1
ATOM 5059 O O . ASP A 1 676 ? -16.894 -0.531 -50.736 1.00 66.25 676 ASP A O 1
ATOM 5063 N N . LEU A 1 677 ? -14.963 0.343 -49.996 1.00 57.72 677 LEU A N 1
ATOM 5064 C CA . LEU A 1 677 ? -14.585 1.001 -51.253 1.00 57.72 677 LEU A CA 1
ATOM 5065 C C . LEU A 1 677 ? -13.768 0.069 -52.143 1.00 57.72 677 LEU A C 1
ATOM 5067 O O . LEU A 1 677 ? -12.789 -0.516 -51.617 1.00 57.72 677 LEU A O 1
#

Foldseek 3Di:
DDPVCCVPPVLVVLVVDQVVVSLVVVLVVLLVLQVDPVSLVVLLVVALHEFDCVQWFDALNDIFSHQEEADEPSAQQLSNLSNLNRNHHREYEYHAAWQAWQDADDPNAFPQDPVQLKTKHALNHTHHHLLNSLVSLVVRPNNDHFYEYEYHDDDPRRLSSCVSNQVRHQAYEYEQVCQPVLVSLLVSVVSHPHAYEYEHALVDDDVRLVVRLVSNLVSVHAAYEQYDAYDDPVYVRMGMAEQVCLVVQLVSLLVCCVPPVVRHAYEGETNQQALVSVVSSVVSPHSHYYDDSNCSNVHSNRSVRNSVVSVVVVVVVVVPDDPDDDDDDDDDDDDDDDDDDDDDDDDDDDDPDPDPPDPCDPLCLLVLLLVLLVVLLVVLVVLLVCLVVLWDDPVVCVLQVHTLVRVCVVQVSLLSLVLSLLSLLLSLLSNLVSLLSNLLSVPCLSVQQLLSLVLLVVLVCLLLVLLVLLPVLPDDDVVNVVSSVVSVVSSVSSSVSSLVPHDDDNDNCSLVAFQAAEDCPALLNLLLVLQLVLLVLLQVQLCVLLVCLNPVNDDPLSCVSSVHDPVVVVVVPVCSSSVSSSSRSNSSSSSNSSSSSSNSCSGNVDAFQQVSNLVSLVVSLCSNLCSNPVSCVVSVSDDCVSCVSSVSSNVSSVSSSVSCCCRHNVGDRVDRYGDPD

Sequence (677 aa):
MPDWTYHPFFKPLLFRLPAEPARRITLALLAMQAKTHPGRQLFRLFGHGMPPESVAAHALGLRFPCPIGVAQGIDTGAVAASVLQYLGAGFLVVGPAGARALPRRLATDPLRIDERHAIAVSPHASGVSARELAARVRASKDLAVPTGIALRGHGPELLEALQDAEDAASFFTLPPACAGDEPLLRALVNATKKPLVLRLPGDLEGRRLDDIVASAANAGVRGVIALAGIPCPLLPDGELTGPFLHAQSLAAIERIARRYGDTIDVIGSGGIMSPADALASLDAGAKLIELFEGLVFAGPGLPGRILHALEDRQERGLHSIPRARRAPPPAEVSDEQPIEIAAPKDSSPRIETSSTQEPSIPTKGWQLLAFTGLVLIGAGVGALGIAATVKMLPYDVQFLGMTADQLCEKNACRIVHFMAHDRVSFGGSIISIGFMYIYLAAGPLREGRAWAWWTLALSGAFGFGSFLTYLGYGYLDIWHGVATLLLLPFYLVGLFWARATLPGPKGIQTLLRPGAEAWLYSPAGMGRASLAFTALGMVLGGITIMGVGITSVFVPQDLAYMEITVAELNAVNPRLVPLIAHDRAGFGGGLFSGGLTVFFSLWCGAKPGEKWLWAALLCAGIVGFACAIGIHPIVGYTDFIHLAPAYAGAVTFLTGIVLLYRPLWRGDPTETRFPDL